Protein AF-A0A3P8UTY8-F1 (afdb_monomer_lite)

pLDDT: mean 85.27, std 15.34, range [27.14, 98.75]

InterPro domains:
  IPR003347 JmjC domain [PF02373] (456-559)
  IPR003347 JmjC domain [PS51184] (418-580)
  IPR003347 JmjC domain [SM00558] (418-580)
  IPR011990 Tetratricopeptide-like helical domain superfamily [G3DSA:1.25.40.10] (6-138)
  IPR011990 Tetratricopeptide-like helical domain superfamily [G3DSA:1.25.40.10] (145-236)
  IPR011990 Tetratricopeptide-like helical domain superfamily [SSF48452] (34-234)
  IPR019734 Tetratricopeptide repeat [PF13181] (35-67)
  IPR019734 Tetratricopeptide repeat [PS50005] (34-67)
  IPR019734 Tetratricopeptide repeat [PS50005] (71-104)
  IPR019734 Tetratricopeptide repeat [SM00028] (34-67)
  IPR019734 Tetratricopeptide repeat [SM00028] (71-104)
  IPR019734 Tetratricopeptide repeat [SM00028] (108-141)
  IPR019734 Tetratricopeptide repeat [SM00028] (179-219)
  IPR046941 Lysine-specific demethylase 6, GATA-like domain superfamily [G3DSA:2.10.110.20] (635-701)
  IPR048560 Lysine-specific demethylase 6A/B-like, GATA-like [PF21326] (642-701)
  IPR048562 Lysine-specific demethylase 6A/B-like, C-terminal helical domain [PF21322] (570-625)
  IPR051630 Transcriptional Corepressor and Histone Demethylase [PTHR14017] (231-714)

Foldseek 3Di:
DVVVVVVVVVLVVLVVLLVVLVVVVVVCVPPDDLVSLLVNLVSCVVVVVLVSSQVSLVSSVVRDPVQLLDLSSLQSVLSSCVVVVVLVSSLVSLVSSCVNCVPDLCVLVSLQSQLVSCVVVVNLVSSQVSLVVSVPDPHDDPDDPLVSLVNNDDPDLVSLLVSLVVSCPDPPDQLQSLLVSLLVNLLSCQPPPVNADPPDGSPSSLVSLVSSCVSPVLFLSSLLSNLVRCLVPPDDDPALDDPPDDQFDQFDPPPDFDDLVQQADAAAEAEADALVSLQDVVVLVVLQPLVHQKYKYPQQCVRLVQPLVCVDLVNLCVLFFFAKWKKWKFFQDDPQFDADQQRPDTAFAGRTDIDMDTSNVVSVVQVVLVVVVVVVVVVVVVVVVPDPDDPPPPPPDRPDGTDIDMKTWLRFCQPCVRSVVVLVSQVSGHQQQHLAHLQFLVNLQQADLRQASGWGKIWDAFRDKDAKAAPQLQFKKKKAKSDPFKKKKKKFRQSCLSVVCVVCVVRVAHHHPGGTHDNVVVCSVVSTRMHIDIHHHGMMMIRYGRIIMMMGTRHTIMIIGTTQGLDLVSLVSSSSVLSVCLVVLHARSRQSLSSLLSCLVRPAAQPPNSLVSSLSSLSSVLSVVSSVVVVCVVLVADAAEDADDRNDHFDAAPPSNRTDPFKWKFFQVCVVVVVGRTHDPVVCCVVPVSNPRTHIYGHDDSVRSSVSSSSRDHDHD

Organism: Cynoglossus semilaevis (NCBI:txid244447)

Structure (mmCIF, N/CA/C/O backbone):
data_AF-A0A3P8UTY8-F1
#
_entry.id   AF-A0A3P8UTY8-F1
#
loop_
_atom_site.group_PDB
_atom_site.id
_atom_site.type_symbol
_atom_site.label_atom_id
_atom_site.label_alt_id
_atom_site.label_comp_id
_atom_site.label_asym_id
_atom_site.label_entity_id
_atom_site.label_seq_id
_atom_site.pdbx_PDB_ins_code
_atom_site.Cartn_x
_atom_site.Cartn_y
_atom_site.Cartn_z
_atom_site.occupancy
_atom_site.B_iso_or_equiv
_atom_site.auth_seq_id
_atom_site.auth_comp_id
_atom_site.auth_asym_id
_atom_site.auth_atom_id
_atom_site.pdbx_PDB_model_num
ATOM 1 N N . HIS A 1 1 ? -13.793 -31.446 30.487 1.00 37.06 1 HIS A N 1
ATOM 2 C CA . HIS A 1 1 ? -14.136 -32.627 29.671 1.00 37.06 1 HIS A CA 1
ATOM 3 C C . HIS A 1 1 ? -15.600 -33.053 29.810 1.00 37.06 1 HIS A C 1
ATOM 5 O O . HIS A 1 1 ? -16.334 -32.766 28.878 1.00 37.06 1 HIS A O 1
ATOM 11 N N . ARG A 1 2 ? -16.090 -33.573 30.953 1.00 27.14 2 ARG A N 1
ATOM 12 C CA . ARG A 1 2 ? -17.506 -34.023 31.086 1.00 27.14 2 ARG A CA 1
ATOM 13 C C . ARG A 1 2 ? -18.583 -32.968 30.747 1.00 27.14 2 ARG A C 1
ATOM 15 O O . ARG A 1 2 ? -19.540 -33.281 30.057 1.00 27.14 2 ARG A O 1
ATOM 22 N N . LEU A 1 3 ? -18.399 -31.703 31.145 1.00 30.98 3 LEU A N 1
ATOM 23 C CA . LEU A 1 3 ? -19.341 -30.606 30.828 1.00 30.98 3 LEU A CA 1
ATOM 24 C C . LEU A 1 3 ? -19.393 -30.235 29.330 1.00 30.98 3 LEU A C 1
ATOM 26 O O . LEU A 1 3 ? -20.428 -29.788 28.841 1.00 30.98 3 LEU A O 1
ATOM 30 N N . GLN A 1 4 ? -18.288 -30.408 28.596 1.00 36.69 4 GLN A N 1
ATOM 31 C CA . GLN A 1 4 ? -18.234 -30.168 27.146 1.00 36.69 4 GLN A CA 1
ATOM 32 C C . GLN A 1 4 ? -18.865 -31.329 26.364 1.00 36.69 4 GLN A C 1
ATOM 34 O O . GLN A 1 4 ? -19.543 -31.087 25.368 1.00 36.69 4 GLN A O 1
ATOM 39 N N . GLU A 1 5 ? -18.698 -32.565 26.842 1.00 37.97 5 GLU A N 1
ATOM 40 C CA . GLU A 1 5 ? -19.349 -33.757 26.279 1.00 37.97 5 GLU A CA 1
ATOM 41 C C . GLU A 1 5 ? -20.874 -33.718 26.465 1.00 37.97 5 GLU A C 1
ATOM 43 O O . GLU A 1 5 ? -21.611 -33.951 25.504 1.00 37.97 5 GLU A O 1
ATOM 48 N N . ASP A 1 6 ? -21.364 -33.321 27.647 1.00 50.91 6 ASP A N 1
ATOM 49 C CA . ASP A 1 6 ? -22.803 -33.139 27.898 1.00 50.91 6 ASP A CA 1
ATOM 50 C C . ASP A 1 6 ? -23.403 -32.001 27.057 1.00 50.91 6 ASP A C 1
ATOM 52 O O . ASP A 1 6 ? -24.511 -32.126 26.526 1.00 50.91 6 ASP A O 1
ATOM 56 N N . GLY A 1 7 ? -22.661 -30.905 26.861 1.00 56.84 7 GLY A N 1
ATOM 57 C CA . GLY A 1 7 ? -23.078 -29.795 26.000 1.00 56.84 7 GLY A CA 1
ATOM 58 C C . GLY A 1 7 ? -23.191 -30.189 24.522 1.00 56.84 7 GLY A C 1
ATOM 59 O O . GLY A 1 7 ? -24.179 -29.854 23.864 1.00 56.84 7 GLY A O 1
ATOM 60 N N . ALA A 1 8 ? -22.221 -30.950 24.002 1.00 55.78 8 ALA A N 1
ATOM 61 C CA . ALA A 1 8 ? -22.239 -31.453 22.627 1.00 55.78 8 ALA A CA 1
ATOM 62 C C . ALA A 1 8 ? -23.389 -32.448 22.393 1.00 55.78 8 ALA A C 1
ATOM 64 O O . ALA A 1 8 ? -24.095 -32.362 21.383 1.00 55.78 8 ALA A O 1
ATOM 65 N N . ARG A 1 9 ? -23.641 -33.339 23.362 1.00 62.78 9 ARG A N 1
ATOM 66 C CA . ARG A 1 9 ? -24.760 -34.292 23.328 1.00 62.78 9 ARG A CA 1
ATOM 67 C C . ARG A 1 9 ? -26.117 -33.585 23.373 1.00 62.78 9 ARG A C 1
ATOM 69 O O . ARG A 1 9 ? -27.011 -33.933 22.603 1.00 62.78 9 ARG A O 1
ATOM 76 N N . THR A 1 10 ? -26.253 -32.553 24.204 1.00 73.00 10 THR A N 1
ATOM 77 C CA . THR A 1 10 ? -27.476 -31.737 24.305 1.00 73.00 10 THR A CA 1
ATOM 78 C C . THR A 1 10 ? -27.750 -30.974 23.006 1.00 73.00 10 THR A C 1
ATOM 80 O O . THR A 1 10 ? -28.875 -30.986 22.508 1.00 73.00 10 THR A O 1
ATOM 83 N N . LYS A 1 11 ? -26.720 -30.380 22.388 1.00 77.00 11 LYS A N 1
ATOM 84 C CA . LYS A 1 11 ? -26.848 -29.682 21.097 1.00 77.00 11 LYS A CA 1
ATOM 85 C C . LYS A 1 11 ? -27.286 -30.625 19.970 1.00 77.00 11 LYS A C 1
ATOM 87 O O . LYS A 1 11 ? -28.143 -30.259 19.170 1.00 77.00 11 LYS A O 1
ATOM 92 N N . ALA A 1 12 ? -26.744 -31.843 19.923 1.00 80.38 12 ALA A N 1
ATOM 93 C CA . ALA A 1 12 ? -27.133 -32.845 18.930 1.00 80.38 12 ALA A CA 1
ATOM 94 C C . ALA A 1 12 ? -28.600 -33.290 19.082 1.00 80.38 12 ALA A C 1
ATOM 96 O O . ALA A 1 12 ? -29.292 -33.480 18.083 1.00 80.38 12 ALA A O 1
ATOM 97 N N . LEU A 1 13 ? -29.094 -33.424 20.318 1.00 82.56 13 LEU A N 1
ATOM 98 C CA . LEU A 1 13 ? -30.500 -33.744 20.587 1.00 82.56 13 LEU A CA 1
ATOM 99 C C . LEU A 1 13 ? -31.438 -32.599 20.183 1.00 82.56 1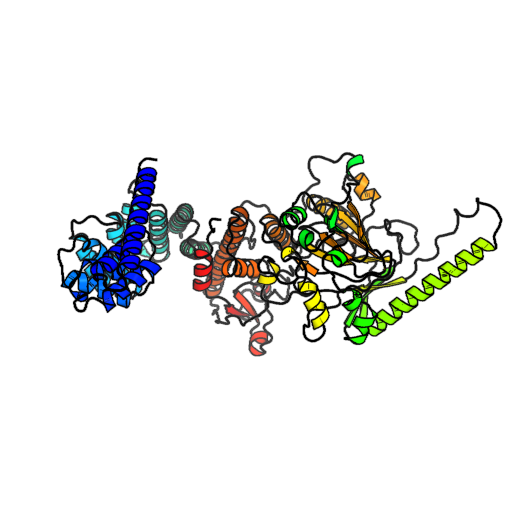3 LEU A C 1
ATOM 101 O O . LEU A 1 13 ? -32.467 -32.856 19.563 1.00 82.56 13 LEU A O 1
ATOM 105 N N . LEU A 1 14 ? -31.060 -31.348 20.460 1.00 84.88 14 LEU A N 1
ATOM 106 C CA . LEU A 1 14 ? -31.825 -30.167 20.044 1.00 84.88 14 LEU A CA 1
ATOM 107 C C . LEU A 1 14 ? -31.915 -30.046 18.517 1.00 84.88 14 LEU A C 1
ATOM 109 O O . LEU A 1 14 ? -32.989 -29.778 17.993 1.00 84.88 14 LEU A O 1
ATOM 113 N N . LEU A 1 15 ? -30.821 -30.305 17.793 1.00 86.44 15 LEU A N 1
ATOM 114 C CA . LEU A 1 15 ? -30.832 -30.315 16.324 1.00 86.44 15 LEU A CA 1
ATOM 115 C C . LEU A 1 15 ? -31.724 -31.427 15.758 1.00 86.44 15 LEU A C 1
ATOM 117 O O . LEU A 1 15 ? -32.450 -31.199 14.794 1.00 86.44 15 LEU A O 1
ATOM 121 N N . LYS A 1 16 ? -31.726 -32.617 16.376 1.00 88.00 16 LYS A N 1
ATOM 122 C CA . LYS A 1 16 ? -32.666 -33.685 16.001 1.00 88.00 16 LYS A CA 1
ATOM 123 C C . LYS A 1 16 ? -34.116 -33.269 16.238 1.00 88.00 16 LYS A C 1
ATOM 125 O O . LYS A 1 16 ? -34.950 -33.530 15.378 1.00 88.00 16 LYS A O 1
ATOM 130 N N . ALA A 1 17 ? -34.407 -32.613 17.363 1.00 85.88 17 ALA A N 1
ATOM 131 C CA . ALA A 1 17 ? -35.742 -32.095 17.646 1.00 85.88 17 ALA A CA 1
ATOM 132 C C . ALA A 1 17 ? -36.174 -31.071 16.584 1.00 85.88 17 ALA A C 1
ATOM 134 O O . ALA A 1 17 ? -37.227 -31.252 15.987 1.00 85.88 17 ALA A O 1
ATOM 135 N N . VAL A 1 18 ? -35.337 -30.079 16.260 1.00 91.00 18 VAL A N 1
ATOM 136 C CA . VAL A 1 18 ? -35.623 -29.100 15.192 1.00 91.00 18 VAL A CA 1
ATOM 137 C C . VAL A 1 18 ? -35.947 -29.793 13.868 1.00 91.00 18 VAL A C 1
ATOM 139 O O . VAL A 1 18 ? -37.005 -29.537 13.302 1.00 91.00 18 VAL A O 1
ATOM 142 N N . ASN A 1 19 ? -35.112 -30.739 13.428 1.00 89.50 19 ASN A N 1
ATOM 143 C CA . ASN A 1 19 ? -35.339 -31.461 12.173 1.00 89.50 19 ASN A CA 1
ATOM 144 C C . ASN A 1 19 ? -36.669 -32.238 12.171 1.00 89.50 19 ASN A C 1
ATOM 146 O O . ASN A 1 19 ? -37.343 -32.304 11.145 1.00 89.50 19 ASN A O 1
ATOM 150 N N . CYS A 1 20 ? -37.071 -32.821 13.307 1.00 88.69 20 CYS A N 1
ATOM 151 C CA . CYS A 1 20 ? -38.362 -33.501 13.429 1.00 88.69 20 CYS A CA 1
ATOM 152 C C . CYS A 1 20 ? -39.540 -32.524 13.300 1.00 88.69 20 CYS A C 1
ATOM 154 O O . CYS A 1 20 ? -40.497 -32.831 12.594 1.00 88.69 20 CYS A O 1
ATOM 156 N N . TYR A 1 21 ? -39.472 -31.358 13.948 1.00 88.31 21 TYR A N 1
ATOM 157 C CA . TYR A 1 21 ? -40.535 -30.348 13.885 1.00 88.31 21 TYR A CA 1
ATOM 158 C C . TYR A 1 21 ? -40.622 -29.703 12.495 1.00 88.31 21 TYR A C 1
ATOM 160 O O . TYR A 1 21 ? -41.719 -29.556 11.964 1.00 88.31 21 TYR A O 1
ATOM 168 N N . GLU A 1 22 ? -39.489 -29.406 11.851 1.00 88.94 22 GLU A N 1
ATOM 169 C CA . GLU A 1 22 ? -39.456 -28.920 10.464 1.00 88.94 22 GLU A CA 1
ATOM 170 C C . GLU A 1 22 ? -40.045 -29.957 9.487 1.00 88.94 22 GLU A C 1
ATOM 172 O O . GLU A 1 22 ? -40.849 -29.610 8.619 1.00 88.94 22 GLU A O 1
ATOM 177 N N . ALA A 1 23 ? -39.727 -31.246 9.662 1.00 88.00 23 ALA A N 1
ATOM 178 C CA . ALA A 1 23 ? -40.304 -32.323 8.857 1.00 88.00 23 ALA A CA 1
ATOM 179 C C . ALA A 1 23 ? -41.815 -32.505 9.093 1.00 88.00 23 ALA A C 1
ATOM 181 O O . ALA A 1 23 ? -42.548 -32.800 8.148 1.00 88.00 23 ALA A O 1
ATOM 182 N N . LEU A 1 24 ? -42.292 -32.329 10.331 1.00 87.38 24 LEU A N 1
ATOM 183 C CA . LEU A 1 24 ? -43.723 -32.343 10.653 1.00 87.38 24 LEU A CA 1
ATOM 184 C C . LEU A 1 24 ? -44.458 -31.188 9.965 1.00 87.38 24 LEU A C 1
ATOM 186 O O . LEU A 1 24 ? -45.500 -31.413 9.355 1.00 87.38 24 LEU A O 1
ATOM 190 N N . ILE A 1 25 ? -43.885 -29.983 9.992 1.00 87.38 25 ILE A N 1
ATOM 191 C CA . ILE A 1 25 ? -44.448 -28.802 9.322 1.00 87.38 25 ILE A CA 1
ATOM 192 C C . ILE A 1 25 ? -44.536 -29.020 7.806 1.00 87.38 25 ILE A C 1
ATOM 194 O O . ILE A 1 25 ? -45.565 -28.714 7.206 1.00 87.38 25 ILE A O 1
ATOM 198 N N . LEU A 1 26 ? -43.493 -29.593 7.192 1.00 85.75 26 LEU A N 1
ATOM 199 C CA . LEU A 1 26 ? -43.471 -29.904 5.758 1.00 85.75 26 LEU A CA 1
ATOM 200 C C . LEU A 1 26 ? -44.533 -30.940 5.357 1.00 85.75 26 LEU A C 1
ATOM 202 O O . LEU A 1 26 ? -45.126 -30.817 4.290 1.00 85.75 26 LEU A O 1
ATOM 206 N N . LYS A 1 27 ? -44.794 -31.945 6.204 1.00 83.62 27 LYS A N 1
ATOM 207 C CA . LYS A 1 27 ? -45.786 -33.004 5.937 1.00 83.62 27 LYS A CA 1
ATOM 208 C C . LYS A 1 27 ? -47.237 -32.575 6.150 1.00 83.62 27 LYS A C 1
ATOM 210 O O . LYS A 1 27 ? -48.137 -33.235 5.647 1.00 83.62 27 LYS A O 1
ATOM 215 N N . ALA A 1 28 ? -47.470 -31.519 6.920 1.00 79.31 28 ALA A N 1
ATOM 216 C CA . ALA A 1 28 ? -48.807 -31.109 7.339 1.00 79.31 28 ALA A CA 1
ATOM 217 C C . ALA A 1 28 ? -49.533 -30.183 6.339 1.00 79.31 28 ALA A C 1
ATOM 219 O O . ALA A 1 28 ? -50.651 -29.761 6.630 1.00 79.31 28 ALA A O 1
ATOM 220 N N . GLU A 1 29 ? -48.915 -29.838 5.198 1.00 73.75 29 GLU A N 1
ATOM 221 C CA . GLU A 1 29 ? -49.514 -29.077 4.077 1.00 73.75 29 GLU A CA 1
ATOM 222 C C . GLU A 1 29 ? -50.382 -27.869 4.507 1.00 73.75 29 GLU A C 1
ATOM 224 O O . GLU A 1 29 ? -51.450 -27.600 3.963 1.00 73.75 29 GLU A O 1
ATOM 229 N N . GLY A 1 30 ? -49.926 -27.120 5.518 1.00 70.69 30 GLY A N 1
ATOM 230 C CA . GLY A 1 30 ? -50.592 -25.905 6.003 1.00 70.69 30 GLY A CA 1
ATOM 231 C C . GLY A 1 30 ? -51.602 -26.089 7.144 1.00 70.69 30 GLY A C 1
ATOM 232 O O . GLY A 1 30 ? -52.074 -25.086 7.673 1.00 70.69 30 GLY A O 1
ATOM 233 N N . LYS A 1 31 ? -51.889 -27.320 7.590 1.00 76.25 31 LYS A N 1
ATOM 234 C CA . LYS A 1 31 ? -52.711 -27.615 8.784 1.00 76.25 31 LYS A CA 1
ATOM 235 C C . LYS A 1 31 ? -51.839 -27.985 9.990 1.00 76.25 31 LYS A C 1
ATOM 237 O O . LYS A 1 31 ? -51.898 -29.102 10.493 1.00 76.25 31 LYS A O 1
ATOM 242 N N . VAL A 1 32 ? -50.991 -27.057 10.425 1.00 84.25 32 VAL A N 1
ATOM 243 C CA . VAL A 1 32 ? -50.103 -27.247 11.584 1.00 84.25 32 VAL A CA 1
ATOM 244 C C . VAL A 1 32 ? -50.704 -26.560 12.806 1.00 84.25 32 VAL A C 1
ATOM 246 O O . VAL A 1 32 ? -51.068 -25.388 12.723 1.00 84.25 32 VAL A O 1
ATOM 249 N N . GLU A 1 33 ? -50.772 -27.265 13.935 1.00 86.94 33 GLU A N 1
ATOM 250 C CA . GLU A 1 33 ? -51.184 -26.672 15.211 1.00 86.94 33 GLU A CA 1
ATOM 251 C C . GLU A 1 33 ? -50.216 -25.551 15.636 1.00 86.94 33 GLU A C 1
ATOM 253 O O . GLU A 1 33 ? -48.997 -25.737 15.539 1.00 86.94 33 GLU A O 1
ATOM 258 N N . PRO A 1 34 ? -50.712 -24.399 16.129 1.00 87.69 34 PRO A N 1
ATOM 259 C CA . PRO A 1 34 ? -49.861 -23.272 16.507 1.00 87.69 34 PRO A CA 1
ATOM 260 C C . PRO A 1 34 ? -48.724 -23.669 17.458 1.00 87.69 34 PRO A C 1
ATOM 262 O O . PRO A 1 34 ? -47.573 -23.292 17.224 1.00 87.69 34 PRO A O 1
ATOM 265 N N . ASP A 1 35 ? -49.001 -24.503 18.464 1.00 88.50 35 ASP A N 1
ATOM 266 C CA . ASP A 1 35 ? -48.030 -24.943 19.477 1.00 88.50 35 ASP A CA 1
ATOM 267 C C . ASP A 1 35 ? -46.757 -25.576 18.899 1.00 88.50 35 ASP A C 1
ATOM 269 O O . ASP A 1 35 ? -45.673 -25.416 19.469 1.00 88.50 35 ASP A O 1
ATOM 273 N N . VAL A 1 36 ? -46.846 -26.213 17.727 1.00 90.44 36 VAL A N 1
ATOM 274 C CA . VAL A 1 36 ? -45.687 -26.771 17.013 1.00 90.44 36 VAL A CA 1
ATOM 275 C C . VAL A 1 36 ? -44.688 -25.664 16.658 1.00 90.44 36 VAL A C 1
ATOM 277 O O . VAL A 1 36 ? -43.480 -25.840 16.833 1.00 90.44 36 VAL A O 1
ATOM 280 N N . PHE A 1 37 ? -45.167 -24.494 16.222 1.00 91.38 37 PHE A N 1
ATOM 281 C CA . PHE A 1 37 ? -44.314 -23.336 15.936 1.00 91.38 37 PHE A CA 1
ATOM 282 C C . PHE A 1 37 ? -43.733 -22.720 17.211 1.00 91.38 37 PHE A C 1
ATOM 284 O O . PHE A 1 37 ? -42.571 -22.309 17.204 1.00 91.38 37 PHE A O 1
ATOM 291 N N . CYS A 1 38 ? -44.492 -22.688 18.313 1.00 91.69 38 CYS A N 1
ATOM 292 C CA . CYS A 1 38 ? -43.979 -22.194 19.593 1.00 91.69 38 CYS A CA 1
ATOM 293 C C . CYS A 1 38 ? -42.830 -23.072 20.110 1.00 91.69 38 CYS A C 1
ATOM 295 O O . CYS A 1 38 ? -41.780 -22.558 20.496 1.00 91.69 38 CYS A O 1
ATOM 297 N N . GLN A 1 39 ? -42.992 -24.395 20.068 1.00 91.81 39 GLN A N 1
ATOM 298 C CA . GLN A 1 39 ? -41.968 -25.341 20.515 1.00 91.81 39 GLN A CA 1
ATOM 299 C C . GLN A 1 39 ? -40.737 -25.322 19.599 1.00 91.81 39 GLN A C 1
ATOM 301 O O . GLN A 1 39 ? -39.604 -25.312 20.088 1.00 91.81 39 GLN A O 1
ATOM 306 N N . LEU A 1 40 ? -40.932 -25.223 18.278 1.00 92.69 40 LEU A N 1
ATOM 307 C CA . LEU A 1 40 ? -39.838 -25.023 17.324 1.00 92.69 40 LEU A CA 1
ATOM 308 C C . LEU A 1 40 ? -39.042 -23.748 17.644 1.00 92.69 40 LEU A C 1
ATOM 310 O O . LEU A 1 40 ? -37.808 -23.767 17.666 1.00 92.69 40 LEU A O 1
ATOM 314 N N . ALA A 1 41 ? -39.735 -22.651 17.954 1.00 92.88 41 ALA A N 1
ATOM 315 C CA . ALA A 1 41 ? -39.103 -21.401 18.353 1.00 92.88 41 ALA A CA 1
ATOM 316 C C . ALA A 1 41 ? -38.307 -21.542 19.663 1.00 92.88 41 ALA A C 1
ATOM 318 O O . ALA A 1 41 ? -37.187 -21.031 19.752 1.00 92.88 41 ALA A O 1
ATOM 319 N N . HIS A 1 42 ? -38.822 -22.279 20.657 1.00 92.62 42 HIS A N 1
ATOM 320 C CA . HIS A 1 42 ? -38.082 -22.591 21.888 1.00 92.62 42 HIS A CA 1
ATOM 321 C C . HIS A 1 42 ? -36.811 -23.400 21.603 1.00 92.62 42 HIS A C 1
ATOM 323 O O . HIS A 1 42 ? -35.759 -23.085 22.163 1.00 92.62 42 HIS A O 1
ATOM 329 N N . PHE A 1 43 ? -36.854 -24.391 20.706 1.00 92.50 43 PHE A N 1
ATOM 330 C CA . PHE A 1 43 ? -35.658 -25.150 20.325 1.00 92.50 43 PHE A CA 1
ATOM 331 C C . PHE A 1 43 ? -34.618 -24.284 19.606 1.00 92.50 43 PHE A C 1
ATOM 333 O O . PHE A 1 43 ? -33.433 -24.357 19.942 1.00 92.50 43 PHE A O 1
ATOM 340 N N . HIS A 1 44 ? -35.035 -23.412 18.683 1.00 90.94 44 HIS A N 1
ATOM 341 C CA . HIS A 1 44 ? -34.125 -22.446 18.059 1.00 90.94 44 HIS A CA 1
ATOM 342 C C . HIS A 1 44 ? -33.535 -21.466 19.075 1.00 90.94 44 HIS A C 1
ATOM 344 O O . HIS A 1 44 ? -32.338 -21.177 19.022 1.00 90.94 44 HIS A O 1
ATOM 350 N N . LEU A 1 45 ? -34.329 -21.011 20.049 1.00 88.88 45 LEU A N 1
ATOM 351 C CA . LEU A 1 45 ? -33.852 -20.155 21.132 1.00 88.88 45 LEU A CA 1
ATOM 352 C C . LEU A 1 45 ? -32.781 -20.865 21.980 1.00 88.88 45 LEU A C 1
ATOM 354 O O . LEU A 1 45 ? -31.746 -20.271 22.281 1.00 88.88 45 LEU A O 1
ATOM 358 N N . LEU A 1 46 ? -32.973 -22.151 22.302 1.00 87.31 46 LEU A N 1
ATOM 359 C CA . LEU A 1 46 ? -31.979 -22.974 23.010 1.00 87.31 46 LEU A CA 1
ATOM 360 C C . LEU A 1 46 ? -30.704 -23.209 22.183 1.00 87.31 46 LEU A C 1
ATOM 362 O O . LEU A 1 46 ? -29.609 -23.275 22.744 1.00 87.31 46 LEU A O 1
ATOM 366 N N . LEU A 1 47 ? -30.823 -23.282 20.855 1.00 87.06 47 LEU A N 1
ATOM 367 C CA . LEU A 1 47 ? -29.694 -23.349 19.919 1.00 87.06 47 LEU A CA 1
ATOM 368 C C . LEU A 1 47 ? -29.012 -21.991 19.678 1.00 87.06 47 LEU A C 1
ATOM 370 O O . LEU A 1 47 ? -27.996 -21.951 18.983 1.00 87.06 47 LEU A O 1
ATOM 374 N N . LYS A 1 48 ? -29.527 -20.905 20.276 1.00 87.62 48 LYS A N 1
ATOM 375 C CA . LYS A 1 48 ? -29.103 -19.509 20.060 1.00 87.62 48 LYS A CA 1
ATOM 376 C C . LYS A 1 48 ? -29.275 -19.033 18.614 1.00 87.62 48 LYS A C 1
ATOM 378 O O . LYS A 1 48 ? -28.583 -18.119 18.174 1.00 87.62 48 LYS A O 1
ATOM 383 N N . ASP A 1 49 ? -30.208 -19.636 17.887 1.00 88.94 49 ASP A N 1
ATOM 384 C CA . ASP A 1 49 ? -30.555 -19.248 16.528 1.00 88.94 49 ASP A CA 1
ATOM 385 C C . ASP A 1 49 ? -31.735 -18.256 16.525 1.00 88.94 49 ASP A C 1
ATOM 387 O O . ASP A 1 49 ? -32.883 -18.592 16.225 1.00 88.94 49 ASP A O 1
ATOM 391 N N . TYR A 1 50 ? -31.457 -17.016 16.939 1.00 89.50 50 TYR A N 1
ATOM 392 C CA . TYR A 1 50 ? -32.491 -16.016 17.237 1.00 89.50 50 TYR A CA 1
ATOM 393 C C . TYR A 1 50 ? -33.321 -15.584 16.019 1.00 89.50 50 TYR A C 1
ATOM 395 O O . TYR A 1 50 ? -34.484 -15.223 16.191 1.00 89.50 50 TYR A O 1
ATOM 403 N N . HIS A 1 51 ? -32.770 -15.654 14.800 1.00 90.94 51 HIS A N 1
ATOM 404 C CA . HIS A 1 51 ? -33.507 -15.276 13.589 1.00 90.94 51 HIS A CA 1
ATOM 405 C C . HIS A 1 51 ? -34.612 -16.290 13.261 1.00 90.94 51 HIS A C 1
ATOM 407 O O . HIS A 1 51 ? -35.756 -15.901 13.022 1.00 90.94 51 HIS A O 1
ATOM 413 N N . LYS A 1 52 ? -34.305 -17.595 13.334 1.00 91.12 52 LYS A N 1
ATOM 414 C CA . LYS A 1 52 ? -35.307 -18.656 13.152 1.00 91.12 52 LYS A CA 1
ATOM 415 C C . LYS A 1 52 ? -36.299 -18.69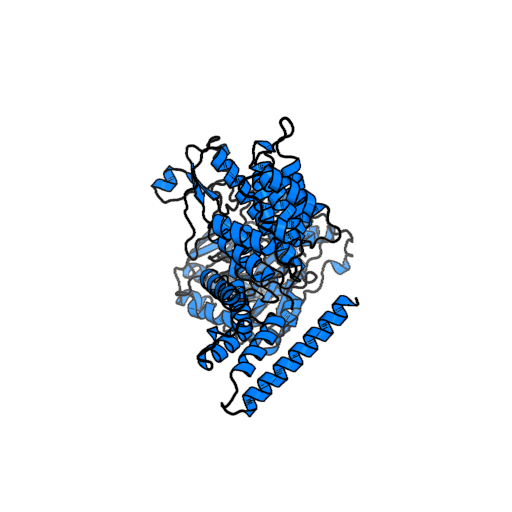6 14.303 1.00 91.12 52 LYS A C 1
ATOM 417 O O . LYS A 1 52 ? -37.491 -18.863 14.063 1.00 91.12 52 LYS A O 1
ATOM 422 N N . ALA A 1 53 ? -35.828 -18.474 15.534 1.00 92.88 53 ALA A N 1
ATOM 423 C CA . ALA A 1 53 ? -36.705 -18.365 16.696 1.00 92.88 53 ALA A CA 1
ATOM 424 C C . ALA A 1 53 ? -37.737 -17.240 16.514 1.00 92.88 53 ALA A C 1
ATOM 426 O O . ALA A 1 53 ? -38.926 -17.466 16.723 1.00 92.88 53 ALA A O 1
ATOM 427 N N . LEU A 1 54 ? -37.309 -16.054 16.058 1.00 92.75 54 LEU A N 1
ATOM 428 C CA . LEU A 1 54 ? -38.218 -14.941 15.777 1.00 92.75 54 LEU A CA 1
ATOM 429 C C . LEU A 1 54 ? -39.239 -15.299 14.691 1.00 92.75 54 LEU A C 1
ATOM 431 O O . LEU A 1 54 ? -40.430 -15.067 14.883 1.00 92.75 54 LEU A O 1
ATOM 435 N N . SER A 1 55 ? -38.788 -15.896 13.584 1.00 92.56 55 SER A N 1
ATOM 436 C CA . SER A 1 55 ? -39.668 -16.297 12.481 1.00 92.56 55 SER A CA 1
ATOM 437 C C . SER A 1 55 ? -40.734 -17.303 12.930 1.00 92.56 55 SER A C 1
ATOM 439 O O . SER A 1 55 ? -41.897 -17.181 12.546 1.00 92.56 55 SER A O 1
ATOM 441 N N . ALA A 1 56 ? -40.358 -18.286 13.750 1.00 92.00 56 ALA A N 1
ATOM 442 C CA . ALA A 1 56 ? -41.284 -19.282 14.278 1.00 92.00 56 ALA A CA 1
ATOM 443 C C . ALA A 1 56 ? -42.264 -18.670 15.299 1.00 92.00 56 ALA A C 1
ATOM 445 O O . ALA A 1 56 ? -43.464 -18.931 15.223 1.00 92.00 56 ALA A O 1
ATOM 446 N N . TYR A 1 57 ? -41.804 -17.771 16.179 1.00 94.94 57 TYR A N 1
ATOM 447 C CA . TYR A 1 57 ? -42.690 -17.034 17.089 1.00 94.94 57 TYR A CA 1
ATOM 448 C C . TYR A 1 57 ? -43.675 -16.115 16.364 1.00 94.94 57 TYR A C 1
ATOM 450 O O . TYR A 1 57 ? -44.830 -16.032 16.770 1.00 94.94 57 TYR A O 1
ATOM 458 N N . GLN A 1 58 ? -43.261 -15.449 15.284 1.00 92.62 58 GLN A N 1
ATOM 459 C CA . GLN A 1 58 ? -44.166 -14.639 14.463 1.00 92.62 58 GLN A CA 1
ATOM 460 C C . GLN A 1 58 ? -45.247 -15.496 13.801 1.00 92.62 58 GLN A C 1
ATOM 462 O O . GLN A 1 58 ? -46.395 -15.067 13.695 1.00 92.62 58 GLN A O 1
ATOM 467 N N . LYS A 1 59 ? -44.901 -16.723 13.393 1.00 90.38 59 LYS A N 1
ATOM 468 C CA . LYS A 1 59 ? -45.869 -17.666 12.831 1.00 90.38 59 LYS A CA 1
ATOM 469 C C . LYS A 1 59 ? -46.864 -18.166 13.881 1.00 90.38 59 LYS A C 1
ATOM 471 O O . LYS A 1 59 ? -48.052 -18.215 13.590 1.00 90.38 59 LYS A O 1
ATOM 476 N N . TYR A 1 60 ? -46.405 -18.464 15.100 1.00 92.06 60 TYR A N 1
ATOM 477 C CA . TYR A 1 60 ? -47.292 -18.747 16.237 1.00 92.06 60 TYR A CA 1
ATOM 478 C C . TYR A 1 60 ? -48.241 -17.571 16.506 1.00 92.06 60 TYR A C 1
ATOM 480 O O . TYR A 1 60 ? -49.453 -17.750 16.551 1.00 92.06 60 TYR A O 1
ATOM 488 N N . PHE A 1 61 ? -47.693 -16.355 16.586 1.00 90.44 61 PHE A N 1
ATOM 489 C CA . PHE A 1 61 ? -48.452 -15.128 16.835 1.00 90.44 61 PHE A CA 1
ATOM 490 C C . PHE A 1 61 ? -49.559 -14.886 15.796 1.00 90.44 61 PHE A C 1
ATOM 492 O O . PHE A 1 61 ? -50.626 -14.397 16.144 1.00 90.44 61 PHE A O 1
ATOM 499 N N . SER A 1 62 ? -49.335 -15.241 14.523 1.00 89.75 62 SER A N 1
ATOM 500 C CA . SER A 1 62 ? -50.342 -15.071 13.467 1.00 89.75 62 SER A CA 1
ATOM 501 C C . SER A 1 62 ? -51.438 -16.140 13.461 1.00 89.75 62 SER A C 1
ATOM 503 O O . SER A 1 62 ? -52.452 -15.950 12.797 1.00 89.75 62 SER A O 1
ATOM 505 N N . LEU A 1 63 ? -51.198 -17.290 14.097 1.00 88.00 63 LEU A N 1
ATOM 506 C CA . LEU A 1 63 ? -52.097 -18.447 14.071 1.00 88.00 63 LEU A CA 1
ATOM 507 C C . LEU A 1 63 ? -52.907 -18.595 15.364 1.00 88.00 63 LEU A C 1
ATOM 509 O O . LEU A 1 63 ? -53.998 -19.150 15.307 1.00 88.00 63 LEU A O 1
ATOM 513 N N . GLU A 1 64 ? -52.395 -18.100 16.495 1.00 90.31 64 GLU A N 1
ATOM 514 C CA . GLU A 1 64 ? -53.025 -18.218 17.812 1.00 90.31 64 GLU A CA 1
ATOM 515 C C . GLU A 1 64 ? -53.623 -16.871 18.272 1.00 90.31 64 GLU A C 1
ATOM 517 O O . GLU A 1 64 ? -52.872 -15.984 18.685 1.00 90.31 64 GLU A O 1
ATOM 522 N N . PRO A 1 65 ? -54.956 -16.679 18.242 1.00 85.56 65 PRO A N 1
ATOM 523 C CA . PRO A 1 65 ? -55.595 -15.419 18.642 1.00 85.56 65 PRO A CA 1
ATOM 524 C C . PRO A 1 65 ? -55.410 -15.085 20.129 1.00 85.56 65 PRO A C 1
ATOM 526 O O . PRO A 1 65 ? -55.335 -13.916 20.504 1.00 85.56 65 PRO A O 1
ATOM 529 N N . ASP A 1 66 ? -55.296 -16.111 20.976 1.00 88.56 66 ASP A N 1
ATOM 530 C CA . ASP A 1 66 ? -55.099 -15.987 22.422 1.00 88.56 66 ASP A CA 1
ATOM 531 C C . ASP A 1 66 ? -53.616 -16.109 22.826 1.00 88.56 66 ASP A C 1
ATOM 533 O O . ASP A 1 66 ? -53.290 -16.440 23.971 1.00 88.56 66 ASP A O 1
ATOM 537 N N . HIS A 1 67 ? -52.687 -15.787 21.912 1.00 86.44 67 HIS A N 1
ATOM 538 C CA . HIS A 1 67 ? -51.236 -15.911 22.123 1.00 86.44 67 HIS A CA 1
ATOM 539 C C . HIS A 1 67 ? -50.747 -15.233 23.415 1.00 86.44 67 HIS A C 1
ATOM 541 O O . HIS A 1 67 ? -49.761 -15.657 24.018 1.00 86.44 67 HIS A O 1
ATOM 547 N N . TRP A 1 68 ? -51.435 -14.173 23.846 1.00 85.00 68 TRP A N 1
ATOM 548 C CA . TRP A 1 68 ? -51.113 -13.376 25.022 1.00 85.00 68 TRP A CA 1
ATOM 549 C C . TRP A 1 68 ? -51.356 -14.126 26.334 1.00 85.00 68 TRP A C 1
ATOM 551 O O . TRP A 1 68 ? -50.850 -13.683 27.349 1.00 85.00 68 TRP A O 1
ATOM 561 N N . LYS A 1 69 ? -52.069 -15.261 26.351 1.00 88.56 69 LYS A N 1
ATOM 562 C CA . LYS A 1 69 ? -52.225 -16.105 27.553 1.00 88.56 69 LYS A CA 1
ATOM 563 C C . LYS A 1 69 ? -51.041 -17.055 27.773 1.00 88.56 69 LYS A C 1
ATOM 565 O O . LYS A 1 69 ? -50.884 -17.606 28.860 1.00 88.56 69 LYS A O 1
ATOM 570 N N . ASN A 1 70 ? -50.195 -17.262 26.761 1.00 90.75 70 ASN A N 1
ATOM 571 C CA . ASN A 1 70 ? -49.080 -18.202 26.832 1.00 90.75 70 ASN A CA 1
ATOM 572 C C . ASN A 1 70 ? -47.812 -17.519 27.384 1.00 90.75 70 ASN A C 1
ATOM 574 O O . ASN A 1 70 ? -47.032 -16.900 26.656 1.00 90.75 70 ASN A O 1
ATOM 578 N N . ALA A 1 71 ? -47.576 -17.672 28.690 1.00 90.25 71 ALA A N 1
ATOM 579 C CA . ALA A 1 71 ? -46.413 -17.104 29.378 1.00 90.25 71 ALA A CA 1
ATOM 580 C C . ALA A 1 71 ? -45.062 -17.610 28.822 1.00 90.25 71 ALA A C 1
ATOM 582 O O . ALA A 1 71 ? -44.091 -16.853 28.756 1.00 90.25 71 ALA A O 1
ATOM 583 N N . ALA A 1 72 ? -44.983 -18.870 28.376 1.00 90.06 72 ALA A N 1
ATOM 584 C CA . ALA A 1 72 ? -43.755 -19.444 27.821 1.00 90.06 72 ALA A CA 1
ATOM 585 C C . ALA A 1 72 ? -43.410 -18.858 26.442 1.00 90.06 72 ALA A C 1
ATOM 587 O O . ALA A 1 72 ? -42.233 -18.619 26.146 1.00 90.06 72 ALA A O 1
ATOM 588 N N . PHE A 1 73 ? -44.427 -18.597 25.617 1.00 93.75 73 PHE A N 1
ATOM 589 C CA . PHE A 1 73 ? -44.294 -17.867 24.358 1.00 93.75 73 PHE A CA 1
ATOM 590 C C . PHE A 1 73 ? -43.795 -16.437 24.600 1.00 93.75 73 PHE A C 1
ATOM 592 O O . PHE A 1 73 ? -42.764 -16.047 24.052 1.00 93.75 73 PHE A O 1
ATOM 599 N N . LEU A 1 74 ? -44.472 -15.677 25.469 1.00 93.50 74 LEU A N 1
ATOM 600 C CA . LEU A 1 74 ? -44.124 -14.280 25.756 1.00 93.50 74 LEU A CA 1
ATOM 601 C C . LEU A 1 74 ? -42.714 -14.141 26.343 1.00 93.50 74 LEU A C 1
ATOM 603 O O . LEU A 1 74 ? -41.965 -13.243 25.955 1.00 93.50 74 LEU A O 1
ATOM 607 N N . TYR A 1 75 ? -42.306 -15.061 27.221 1.00 93.69 75 TYR A N 1
ATOM 608 C CA . TYR A 1 75 ? -40.936 -15.105 27.730 1.00 93.69 75 TYR A CA 1
ATOM 609 C C . TYR A 1 75 ? -39.928 -15.369 26.604 1.00 93.69 75 TYR A C 1
ATOM 611 O O . TYR A 1 75 ? -38.932 -14.655 26.488 1.00 93.69 75 TYR A O 1
ATOM 619 N N . GLY A 1 76 ? -40.196 -16.360 25.750 1.00 92.50 76 GLY A N 1
ATOM 620 C CA . GLY A 1 76 ? -39.351 -16.689 24.605 1.00 92.50 76 GLY A CA 1
ATOM 621 C C . GLY A 1 76 ? -39.203 -15.532 23.615 1.00 92.50 76 GLY A C 1
ATOM 622 O O . GLY A 1 76 ? -38.090 -15.217 23.192 1.00 92.50 76 GLY A O 1
ATOM 623 N N . LEU A 1 77 ? -40.301 -14.840 23.311 1.00 93.75 77 LEU A N 1
ATOM 624 C CA . LEU A 1 77 ? -40.313 -13.655 22.459 1.00 93.75 77 LEU A CA 1
ATOM 625 C C . LEU A 1 77 ? -39.569 -12.476 23.110 1.00 93.75 77 LEU A C 1
ATOM 627 O O . LEU A 1 77 ? -38.755 -11.821 22.457 1.00 93.75 77 LEU A O 1
ATOM 631 N N . GLY A 1 78 ? -39.765 -12.251 24.413 1.00 93.81 78 GLY A N 1
ATOM 632 C CA . GLY A 1 78 ? -39.030 -11.246 25.185 1.00 93.81 78 GLY A CA 1
ATOM 633 C C . GLY A 1 78 ? -37.516 -11.478 25.170 1.00 93.81 78 GLY A C 1
ATOM 634 O O . GLY A 1 78 ? -36.744 -10.529 25.039 1.00 93.81 78 GLY A O 1
ATOM 635 N N . MET A 1 79 ? -37.074 -12.738 25.216 1.00 92.44 79 MET A N 1
ATOM 636 C CA . MET A 1 79 ? -35.660 -13.111 25.086 1.00 92.44 79 MET A CA 1
ATOM 637 C C . MET A 1 79 ? -35.089 -12.773 23.704 1.00 92.44 79 MET A C 1
ATOM 639 O O . MET A 1 79 ? -33.963 -12.281 23.611 1.00 92.44 79 MET A O 1
ATOM 643 N N . VAL A 1 80 ? -35.865 -12.995 22.641 1.00 92.88 80 VAL A N 1
ATOM 644 C CA . VAL A 1 80 ? -35.480 -12.635 21.269 1.00 92.88 80 VAL A CA 1
ATOM 645 C C . VAL A 1 80 ? -35.399 -11.114 21.108 1.00 92.88 80 VAL A C 1
ATOM 647 O O . VAL A 1 80 ? -34.390 -10.609 20.619 1.00 92.88 80 VAL A O 1
ATOM 650 N N . TYR A 1 81 ? -36.397 -10.359 21.578 1.00 92.69 81 TYR A N 1
ATOM 651 C CA . TYR A 1 81 ? -36.354 -8.891 21.541 1.00 92.69 81 TYR A CA 1
ATOM 652 C C . TYR A 1 81 ? -35.201 -8.315 22.358 1.00 92.69 81 TYR A C 1
ATOM 654 O O . TYR A 1 81 ? -34.551 -7.367 21.918 1.00 92.69 81 TYR A O 1
ATOM 662 N N . PHE A 1 82 ? -34.909 -8.906 23.516 1.00 89.19 82 PHE A N 1
ATOM 663 C CA . PHE A 1 82 ? -33.771 -8.510 24.335 1.00 89.19 82 PHE A CA 1
ATOM 664 C C . PHE A 1 82 ? -32.441 -8.715 23.595 1.00 89.19 82 PHE A C 1
ATOM 666 O O . PHE A 1 82 ? -31.582 -7.844 23.661 1.00 89.19 82 PHE A O 1
ATOM 673 N N . HIS A 1 83 ? -32.277 -9.819 22.856 1.00 88.88 83 HIS A N 1
ATOM 674 C CA . HIS A 1 83 ? -31.081 -10.073 22.042 1.00 88.88 83 HIS A CA 1
ATOM 675 C C . HIS A 1 83 ? -30.882 -9.025 20.934 1.00 88.88 83 HIS A C 1
ATOM 677 O O . HIS A 1 83 ? -29.759 -8.599 20.682 1.00 88.88 83 HIS A O 1
ATOM 683 N N . TYR A 1 84 ? -31.967 -8.572 20.303 1.00 87.12 84 TYR A N 1
ATOM 684 C CA . TYR A 1 84 ? -31.926 -7.525 19.275 1.00 87.12 84 TYR A CA 1
ATOM 685 C C . TYR A 1 84 ? -31.915 -6.093 19.841 1.00 87.12 84 TYR A C 1
ATOM 687 O O . TYR A 1 84 ? -32.105 -5.143 19.087 1.00 87.12 84 TYR A O 1
ATOM 695 N N . ASN A 1 85 ? -31.714 -5.917 21.155 1.00 83.88 85 ASN A N 1
ATOM 696 C CA . ASN A 1 85 ? -31.761 -4.621 21.849 1.00 83.88 85 ASN A CA 1
ATOM 697 C C . ASN A 1 85 ? -33.076 -3.839 21.643 1.00 83.88 85 ASN A C 1
ATOM 699 O O . ASN A 1 85 ? -33.134 -2.626 21.844 1.00 83.88 85 ASN A O 1
ATOM 703 N N . ALA A 1 86 ? -34.167 -4.524 21.287 1.00 88.44 86 ALA A N 1
ATOM 704 C CA . ALA A 1 86 ? -35.498 -3.944 21.139 1.00 88.44 86 ALA A CA 1
ATOM 705 C C . ALA A 1 86 ? -36.153 -3.782 22.523 1.00 88.44 86 ALA A C 1
ATOM 707 O O . ALA A 1 86 ? -37.150 -4.427 22.853 1.00 88.44 86 ALA A O 1
ATOM 708 N N . PHE A 1 87 ? -35.549 -2.945 23.370 1.00 87.56 87 PHE A N 1
ATOM 709 C CA . PHE A 1 87 ? -35.812 -2.907 24.809 1.00 87.56 87 PHE A CA 1
ATOM 710 C C . PHE A 1 87 ? -37.248 -2.539 25.187 1.00 87.56 87 PHE A C 1
ATOM 712 O O . PHE A 1 87 ? -37.760 -3.072 26.168 1.00 87.56 87 PHE A O 1
ATOM 719 N N . GLN A 1 88 ? -37.923 -1.691 24.406 1.00 87.56 88 GLN A N 1
ATOM 720 C CA . GLN A 1 88 ? -39.336 -1.363 24.636 1.00 87.56 88 GLN A CA 1
ATOM 721 C C . GLN A 1 88 ? -40.236 -2.603 24.497 1.00 87.56 88 GLN A C 1
ATOM 723 O O . GLN A 1 88 ? -41.048 -2.888 25.376 1.00 87.56 88 GLN A O 1
ATOM 728 N N . TRP A 1 89 ? -40.039 -3.383 23.432 1.00 90.00 89 TRP A N 1
ATOM 729 C CA . TRP A 1 89 ? -40.798 -4.608 23.166 1.00 90.00 89 TRP A CA 1
ATOM 730 C C . TRP A 1 89 ? -40.436 -5.730 24.138 1.00 90.00 89 TRP A C 1
ATOM 732 O O . TRP A 1 89 ? -41.319 -6.419 24.646 1.00 90.00 89 TRP A O 1
ATOM 742 N N . ALA A 1 90 ? -39.146 -5.871 24.457 1.00 93.19 90 ALA A N 1
ATOM 743 C CA . ALA A 1 90 ? -38.674 -6.835 25.444 1.00 93.19 90 ALA A CA 1
ATOM 744 C C . ALA A 1 90 ? -39.267 -6.557 26.834 1.00 93.19 90 ALA A C 1
ATOM 746 O O . ALA A 1 90 ? -39.749 -7.480 27.487 1.00 93.19 90 ALA A O 1
ATOM 747 N N . ALA A 1 91 ? -39.273 -5.293 27.276 1.00 91.19 91 ALA A N 1
ATOM 748 C CA . ALA A 1 91 ? -39.841 -4.914 28.566 1.00 91.19 91 ALA A CA 1
ATOM 749 C C . ALA A 1 91 ? -41.336 -5.227 28.640 1.00 91.19 91 ALA A C 1
ATOM 751 O O . ALA A 1 91 ? -41.774 -5.826 29.620 1.00 91.19 91 ALA A O 1
ATOM 752 N N . LYS A 1 92 ? -42.091 -4.890 27.588 1.00 92.38 92 LYS A N 1
ATOM 753 C CA . LYS A 1 92 ? -43.525 -5.180 27.508 1.00 92.38 92 LYS A CA 1
ATOM 754 C C . LYS A 1 92 ? -43.804 -6.682 27.613 1.00 92.38 92 LYS A C 1
ATOM 756 O O . LYS A 1 92 ? -44.553 -7.092 28.492 1.00 92.38 92 LYS A O 1
ATOM 761 N N . ALA A 1 93 ? -43.134 -7.500 26.800 1.00 92.12 93 ALA A N 1
ATOM 762 C CA . ALA A 1 93 ? -43.311 -8.954 26.817 1.00 92.12 93 ALA A CA 1
ATOM 763 C C . ALA A 1 93 ? -42.980 -9.559 28.194 1.00 92.12 93 ALA A C 1
ATOM 765 O O . ALA A 1 93 ? -43.722 -10.379 28.725 1.00 92.12 93 ALA A O 1
ATOM 766 N N . PHE A 1 94 ? -41.891 -9.112 28.820 1.00 94.19 94 PHE A N 1
ATOM 767 C CA . PHE A 1 94 ? -41.496 -9.554 30.157 1.00 94.19 94 PHE A CA 1
ATOM 768 C C . PHE A 1 94 ? -42.472 -9.133 31.262 1.00 94.19 94 PHE A C 1
ATOM 770 O O . PHE A 1 94 ? -42.712 -9.905 32.189 1.00 94.19 94 PHE A O 1
ATOM 777 N N . GLN A 1 95 ? -43.035 -7.928 31.183 1.00 92.81 95 GLN A N 1
ATOM 778 C CA . GLN A 1 95 ? -44.058 -7.466 32.121 1.00 92.81 95 GLN A CA 1
ATOM 779 C C . GLN A 1 95 ? -45.366 -8.245 31.962 1.00 92.81 95 GLN A C 1
ATOM 781 O O . GLN A 1 95 ? -45.968 -8.601 32.971 1.00 92.81 95 GLN A O 1
ATOM 786 N N . GLU A 1 96 ? -45.767 -8.562 30.728 1.00 92.31 96 GLU A N 1
ATOM 787 C CA . GLU A 1 96 ? -46.949 -9.386 30.452 1.00 92.31 96 GLU A CA 1
ATOM 788 C C . GLU A 1 96 ? -46.800 -10.793 31.042 1.00 92.31 96 GLU A C 1
ATOM 790 O O . GLU A 1 96 ? -47.713 -11.257 31.720 1.00 92.31 96 GLU A O 1
ATOM 795 N N . VAL A 1 97 ? -45.630 -11.435 30.910 1.00 93.25 97 VAL A N 1
ATOM 796 C CA . VAL A 1 97 ? -45.369 -12.740 31.555 1.00 93.25 97 VAL A CA 1
ATOM 797 C C . VAL A 1 97 ? -45.623 -12.680 33.060 1.00 93.25 97 VAL A C 1
ATOM 799 O O . VAL A 1 97 ? -46.314 -13.538 33.598 1.00 93.25 97 VAL A O 1
ATOM 802 N N . LEU A 1 98 ? -45.087 -11.660 33.736 1.00 90.25 98 LEU A N 1
ATOM 803 C CA . LEU A 1 98 ? -45.238 -11.492 35.186 1.00 90.25 98 LEU A CA 1
ATOM 804 C C . LEU A 1 98 ? -46.664 -11.112 35.603 1.00 90.25 98 LEU A C 1
ATOM 806 O O . LEU A 1 98 ? -47.027 -11.315 36.758 1.00 90.25 98 LEU A O 1
ATOM 810 N N . TYR A 1 99 ? -47.447 -10.533 34.692 1.00 90.00 99 TYR A N 1
ATOM 811 C CA . TYR A 1 99 ? -48.856 -10.224 34.914 1.00 90.00 99 TYR A CA 1
ATOM 812 C C . TYR A 1 99 ? -49.727 -11.483 34.828 1.00 90.00 99 TYR A C 1
ATOM 814 O O . TYR A 1 99 ? -50.617 -11.666 35.655 1.00 90.00 99 TYR A O 1
ATOM 822 N N . ILE A 1 100 ? -49.452 -12.355 33.854 1.00 90.06 100 ILE A N 1
ATOM 823 C CA . ILE A 1 100 ? -50.215 -13.587 33.605 1.00 90.06 100 ILE A CA 1
ATOM 824 C C . ILE A 1 100 ? -49.849 -14.677 34.613 1.00 90.06 100 ILE A C 1
ATOM 826 O O . ILE A 1 100 ? -50.730 -15.325 35.171 1.00 90.06 100 ILE A O 1
ATOM 830 N N . ASP A 1 101 ? -48.551 -14.876 34.845 1.00 88.00 101 ASP A N 1
ATOM 831 C CA . ASP A 1 101 ? -48.023 -15.873 35.771 1.00 88.00 101 ASP A CA 1
ATOM 832 C C . ASP A 1 101 ? -46.968 -15.238 36.699 1.00 88.00 101 ASP A C 1
ATOM 834 O O . ASP A 1 101 ? -45.761 -15.282 36.427 1.00 88.00 101 ASP A O 1
ATOM 838 N N . PRO A 1 102 ? -47.397 -14.661 37.837 1.00 84.38 102 PRO A N 1
ATOM 839 C CA . PRO A 1 102 ? -46.481 -14.132 38.846 1.00 84.38 102 PRO A CA 1
ATOM 840 C C . PRO A 1 102 ? -45.529 -15.193 39.429 1.00 84.38 102 PRO A C 1
ATOM 842 O O . PRO A 1 102 ? -44.474 -14.845 39.959 1.00 84.38 102 PRO A O 1
ATOM 845 N N . GLY A 1 103 ? -45.892 -16.480 39.344 1.00 83.31 103 GLY A N 1
ATOM 846 C CA . GLY A 1 103 ? -45.116 -17.623 39.826 1.00 83.31 103 GLY A CA 1
ATOM 847 C C . GLY A 1 103 ? -44.215 -18.257 38.765 1.00 83.31 103 GLY A C 1
ATOM 848 O O . GLY A 1 103 ? -43.645 -19.322 39.022 1.00 83.31 103 GLY A O 1
ATOM 849 N N . PHE A 1 104 ? -44.066 -17.625 37.594 1.00 87.38 104 PHE A N 1
ATOM 850 C CA . PHE A 1 104 ? -43.359 -18.208 36.460 1.00 87.38 104 PHE A CA 1
ATOM 851 C C . PHE A 1 104 ? -41.962 -18.696 36.852 1.00 87.38 104 PHE A C 1
ATOM 853 O O . PHE A 1 104 ? -41.177 -17.985 37.486 1.00 87.38 104 PHE A O 1
ATOM 860 N N . SER A 1 105 ? -41.601 -19.904 36.413 1.00 82.19 105 SER A N 1
ATOM 861 C CA . SER A 1 105 ? -40.346 -20.570 36.809 1.00 82.19 105 SER A CA 1
ATOM 862 C C . SER A 1 105 ? -39.073 -19.744 36.538 1.00 82.19 105 SER A C 1
ATOM 864 O O . SER A 1 105 ? -38.042 -19.951 37.185 1.00 82.19 105 SER A O 1
ATOM 866 N N . LYS A 1 106 ? -39.140 -18.783 35.604 1.00 84.62 106 LYS A N 1
ATOM 867 C CA . LYS A 1 106 ? -38.061 -17.844 35.250 1.00 84.62 106 LYS A CA 1
ATOM 868 C C . LYS A 1 106 ? -38.312 -16.396 35.689 1.00 84.62 106 LYS A C 1
ATOM 870 O O . LYS A 1 106 ? -37.560 -15.517 35.274 1.00 84.62 106 LYS A O 1
ATOM 875 N N . ALA A 1 107 ? -39.284 -16.118 36.560 1.00 84.25 107 ALA A N 1
ATOM 876 C CA . ALA A 1 107 ? -39.629 -14.765 37.026 1.00 84.25 107 ALA A CA 1
ATOM 877 C C . ALA A 1 107 ? -38.413 -13.972 37.546 1.00 84.25 107 ALA A C 1
ATOM 879 O O . ALA A 1 107 ? -38.253 -12.784 37.266 1.00 84.25 107 ALA A O 1
ATOM 880 N N . LYS A 1 108 ? -37.479 -14.654 38.220 1.00 80.88 108 LYS A N 1
ATOM 881 C CA . LYS A 1 108 ? -36.202 -14.070 38.653 1.00 80.88 108 LYS A CA 1
ATOM 882 C C . LYS A 1 108 ? -35.354 -13.530 37.498 1.00 80.88 108 LYS A C 1
ATOM 884 O O . LYS A 1 108 ? -34.788 -12.445 37.603 1.00 80.88 108 LYS A O 1
ATOM 889 N N . GLU A 1 109 ? -35.244 -14.286 36.409 1.00 82.25 109 GLU A N 1
ATOM 890 C CA . GLU A 1 109 ? -34.498 -13.877 35.216 1.00 82.25 109 GLU A CA 1
ATOM 891 C C . GLU A 1 109 ? -35.192 -12.715 34.505 1.00 82.25 109 GLU A C 1
ATOM 893 O O . GLU A 1 109 ? -34.530 -11.769 34.079 1.00 82.25 109 GLU A O 1
ATOM 898 N N . ILE A 1 110 ? -36.523 -12.747 34.451 1.00 87.00 110 ILE A N 1
ATOM 899 C CA . ILE A 1 110 ? -37.336 -11.673 33.880 1.00 87.00 110 ILE A CA 1
ATOM 900 C C . ILE A 1 110 ? -37.103 -10.362 34.638 1.00 87.00 110 ILE A C 1
ATOM 902 O O . ILE A 1 110 ? -36.784 -9.341 34.031 1.00 87.00 110 ILE A O 1
ATOM 906 N N . HIS A 1 111 ? -37.171 -10.387 35.970 1.00 84.62 111 HIS A N 1
ATOM 907 C CA . HIS A 1 111 ? -36.893 -9.217 36.801 1.00 84.62 111 HIS A CA 1
ATOM 908 C C . HIS A 1 111 ? -35.458 -8.682 36.644 1.00 84.62 111 HIS A C 1
ATOM 910 O O . HIS A 1 111 ? -35.262 -7.467 36.629 1.00 84.62 111 HIS A O 1
ATOM 916 N N . LEU A 1 112 ? -34.455 -9.549 36.464 1.00 79.44 112 LEU A N 1
ATOM 917 C CA . LEU A 1 112 ? -33.080 -9.113 36.179 1.00 79.44 112 LEU A CA 1
ATOM 918 C C . LEU A 1 112 ? -32.962 -8.417 34.818 1.00 79.44 112 LEU A C 1
ATOM 920 O O . LEU A 1 112 ? -32.326 -7.367 34.721 1.00 79.44 112 LEU A O 1
ATOM 924 N N . ARG A 1 113 ? -33.590 -8.973 33.777 1.00 85.50 113 ARG A N 1
ATOM 925 C CA . ARG A 1 113 ? -33.589 -8.387 32.427 1.00 85.50 113 ARG A CA 1
ATOM 926 C C . ARG A 1 113 ? -34.359 -7.072 32.373 1.00 85.50 113 ARG A C 1
ATOM 928 O O . ARG A 1 113 ? -33.877 -6.132 31.754 1.00 85.50 113 ARG A O 1
ATOM 935 N N . LEU A 1 114 ? -35.484 -6.959 33.080 1.00 84.25 114 LEU A N 1
ATOM 936 C CA . LEU A 1 114 ? -36.193 -5.686 33.255 1.00 84.25 114 LEU A CA 1
ATOM 937 C C . LEU A 1 114 ? -35.326 -4.653 33.984 1.00 84.25 114 LEU A C 1
ATOM 939 O O . LEU A 1 114 ? -35.241 -3.509 33.546 1.00 84.25 114 LEU A O 1
ATOM 943 N N . GLY A 1 115 ? -34.614 -5.061 35.039 1.00 78.75 115 GLY A N 1
ATOM 944 C CA . GLY A 1 115 ? -33.641 -4.208 35.725 1.00 78.75 115 GLY A CA 1
ATOM 945 C C . GLY A 1 115 ? -32.567 -3.647 34.785 1.00 78.75 115 GLY A C 1
ATOM 946 O O . GLY A 1 115 ? -32.270 -2.452 34.820 1.00 78.75 115 GLY A O 1
ATOM 947 N N . LEU A 1 116 ? -32.031 -4.498 33.907 1.00 75.69 116 LEU A N 1
ATOM 948 C CA . LEU A 1 116 ? -31.083 -4.134 32.849 1.00 75.69 116 LEU A CA 1
ATOM 949 C C . LEU A 1 116 ? -31.675 -3.154 31.832 1.00 75.69 116 LEU A C 1
ATOM 951 O O . LEU A 1 116 ? -31.069 -2.119 31.565 1.00 75.69 116 LEU A O 1
ATOM 955 N N . ILE A 1 117 ? -32.857 -3.468 31.298 1.00 80.75 117 ILE A N 1
ATOM 956 C CA . ILE A 1 117 ? -33.555 -2.641 30.307 1.00 80.75 117 ILE A CA 1
ATOM 957 C C . ILE A 1 117 ? -33.797 -1.233 30.859 1.00 80.75 117 ILE A C 1
ATOM 959 O O . ILE A 1 117 ? -33.421 -0.248 30.226 1.00 80.75 117 ILE A O 1
ATOM 963 N N . PHE A 1 118 ? -34.373 -1.121 32.059 1.00 77.94 118 PHE A N 1
ATOM 964 C CA . PHE A 1 118 ? -34.663 0.180 32.659 1.00 77.94 118 PHE A CA 1
ATOM 965 C C . PHE A 1 118 ? -33.396 0.978 32.980 1.00 77.94 118 PHE A C 1
ATOM 967 O O . PHE A 1 118 ? -33.399 2.197 32.835 1.00 77.94 118 PHE A O 1
ATOM 974 N N . LYS A 1 119 ? -32.283 0.308 33.314 1.00 67.94 119 LYS A N 1
ATOM 975 C CA . LYS A 1 119 ? -30.981 0.970 33.479 1.00 67.94 119 LYS A CA 1
ATOM 976 C C . LYS A 1 119 ? -30.485 1.584 32.167 1.00 67.94 119 LYS A C 1
ATOM 978 O O . LYS A 1 119 ? -30.037 2.726 32.182 1.00 67.94 119 LYS A O 1
ATOM 983 N N . VAL A 1 120 ? -30.550 0.845 31.056 1.00 67.44 120 VAL A N 1
ATOM 984 C CA . VAL A 1 120 ? -30.146 1.360 29.732 1.00 67.44 120 VAL A CA 1
ATOM 985 C C . VAL A 1 120 ? -31.037 2.531 29.310 1.00 67.44 120 VAL A C 1
ATOM 987 O O . VAL A 1 120 ? -30.540 3.520 28.785 1.00 67.44 120 VAL A O 1
ATOM 990 N N . ASN A 1 121 ? -32.329 2.467 29.634 1.00 72.62 121 ASN A N 1
ATOM 991 C CA . ASN A 1 121 ? -33.294 3.533 29.361 1.00 72.62 121 ASN A CA 1
ATOM 992 C C . ASN A 1 121 ? -33.247 4.697 30.370 1.00 72.62 121 ASN A C 1
ATOM 994 O O . ASN A 1 121 ? -34.117 5.562 30.329 1.00 72.62 121 ASN A O 1
ATOM 998 N N . THR A 1 122 ? -32.264 4.741 31.277 1.00 64.62 122 THR A N 1
ATOM 999 C CA . THR A 1 122 ? -32.095 5.776 32.320 1.00 64.62 122 THR A CA 1
ATOM 1000 C C . THR A 1 122 ? -33.230 5.889 33.354 1.00 64.62 122 THR A C 1
ATOM 1002 O O . THR A 1 122 ? -33.230 6.806 34.174 1.00 64.62 122 THR A O 1
ATOM 1005 N N . ASP A 1 123 ? -34.152 4.923 33.401 1.00 68.88 123 ASP A N 1
ATOM 1006 C CA . ASP A 1 123 ? -35.165 4.801 34.455 1.00 68.88 123 ASP A CA 1
ATOM 1007 C C . ASP A 1 123 ? -34.602 3.999 35.638 1.00 68.88 123 ASP A C 1
ATOM 1009 O O . ASP A 1 123 ? -34.798 2.789 35.814 1.00 68.88 123 ASP A O 1
ATOM 1013 N N . TYR A 1 124 ? -33.834 4.700 36.464 1.00 54.38 124 TYR A N 1
ATOM 1014 C CA . TYR A 1 124 ? -33.146 4.095 37.597 1.00 54.38 124 TYR A CA 1
ATOM 1015 C C . TYR A 1 124 ? -34.095 3.635 38.710 1.00 54.38 124 TYR A C 1
ATOM 1017 O O . TYR A 1 124 ? -33.732 2.726 39.459 1.00 54.38 124 TYR A O 1
ATOM 1025 N N . GLU A 1 125 ? -35.290 4.219 38.834 1.00 62.34 125 GLU A N 1
ATOM 1026 C CA . GLU A 1 125 ? -36.256 3.845 39.874 1.00 62.34 125 GLU A CA 1
ATOM 1027 C C . GLU A 1 125 ? -36.928 2.508 39.555 1.00 62.34 125 GLU A C 1
ATOM 1029 O O . GLU A 1 125 ? -36.921 1.594 40.391 1.00 62.34 125 GLU A O 1
ATOM 1034 N N . SER A 1 126 ? -37.419 2.348 38.323 1.00 69.94 126 SER A N 1
ATOM 1035 C CA . SER A 1 126 ? -38.005 1.086 37.858 1.00 69.94 126 SER A CA 1
ATOM 1036 C C . SER A 1 126 ? -36.965 -0.028 37.806 1.00 69.94 126 SER A C 1
ATOM 1038 O O . SER A 1 126 ? -37.249 -1.163 38.206 1.00 69.94 126 SER A O 1
ATOM 1040 N N . SER A 1 127 ? -35.731 0.298 37.402 1.00 68.06 127 SER A N 1
ATOM 1041 C CA . SER A 1 127 ? -34.604 -0.636 37.459 1.00 68.06 127 SER A CA 1
ATOM 1042 C C . SER A 1 127 ? -34.425 -1.184 38.879 1.00 68.06 127 SER A C 1
ATOM 1044 O O . SER A 1 127 ? -34.496 -2.398 39.097 1.00 68.06 127 SER A O 1
ATOM 1046 N N . LEU A 1 128 ? -34.299 -0.297 39.874 1.00 57.56 128 LEU A N 1
ATOM 1047 C CA . LEU A 1 128 ? -34.122 -0.658 41.286 1.00 57.56 128 LEU A CA 1
ATOM 1048 C C . LEU A 1 128 ? -35.258 -1.530 41.828 1.00 57.56 128 LEU A C 1
ATOM 1050 O O . LEU A 1 128 ? -35.001 -2.489 42.561 1.00 57.56 128 LEU A O 1
ATOM 1054 N N . LYS A 1 129 ? -36.506 -1.217 41.467 1.00 73.44 129 LYS A N 1
ATOM 1055 C CA . LYS A 1 129 ? -37.685 -1.995 41.866 1.00 73.44 129 LYS A CA 1
ATOM 1056 C C . LYS A 1 129 ? -37.581 -3.442 41.384 1.00 73.44 129 LYS A C 1
ATOM 1058 O O . LYS A 1 129 ? -37.707 -4.364 42.190 1.00 73.44 129 LYS A O 1
ATOM 1063 N N . HIS A 1 130 ? -37.296 -3.655 40.101 1.00 75.31 130 HIS A N 1
ATOM 1064 C CA . HIS A 1 130 ? -37.212 -5.001 39.533 1.00 75.31 130 HIS A CA 1
ATOM 1065 C C . HIS A 1 130 ? -36.006 -5.792 40.046 1.00 75.31 130 HIS A C 1
ATOM 1067 O O . HIS A 1 130 ? -36.118 -6.983 40.326 1.00 75.31 130 HIS A O 1
ATOM 1073 N N . LEU A 1 131 ? -34.880 -5.131 40.291 1.00 65.88 131 LEU A N 1
ATOM 1074 C CA . LEU A 1 131 ? -33.698 -5.776 40.863 1.00 65.88 131 LEU A CA 1
ATOM 1075 C C . LEU A 1 131 ? -33.914 -6.237 42.311 1.00 65.88 131 LEU A C 1
ATOM 1077 O O . LEU A 1 131 ? -33.420 -7.297 42.695 1.00 65.88 131 LEU A O 1
ATOM 1081 N N . ARG A 1 132 ? -34.699 -5.495 43.106 1.00 64.44 132 ARG A N 1
ATOM 1082 C CA . ARG A 1 132 ? -35.134 -5.938 44.443 1.00 64.44 132 ARG A CA 1
ATOM 1083 C C . ARG A 1 132 ? -36.050 -7.155 44.361 1.00 64.44 132 ARG A C 1
ATOM 1085 O O . ARG A 1 132 ? -35.856 -8.107 45.109 1.00 64.44 132 ARG A O 1
ATOM 1092 N N . LEU A 1 133 ? -36.998 -7.155 43.426 1.00 73.00 133 LEU A N 1
ATOM 1093 C CA . LEU A 1 133 ? -37.900 -8.290 43.215 1.00 73.00 133 LEU A CA 1
ATOM 1094 C C . LEU A 1 133 ? -37.140 -9.554 42.778 1.00 73.00 133 LEU A C 1
ATOM 1096 O O . LEU A 1 133 ? -37.455 -10.649 43.243 1.00 73.00 133 LEU A O 1
ATOM 1100 N N . ALA A 1 134 ? -36.076 -9.420 41.981 1.00 67.94 134 ALA A N 1
ATOM 1101 C CA . ALA A 1 134 ? -35.213 -10.543 41.606 1.00 67.94 134 ALA A CA 1
ATOM 1102 C C . ALA A 1 134 ? -34.471 -11.190 42.796 1.00 67.94 134 ALA A C 1
ATOM 1104 O O . ALA A 1 134 ? -34.159 -12.382 42.748 1.00 67.94 134 ALA A O 1
ATOM 1105 N N . LEU A 1 135 ? -34.181 -10.433 43.862 1.00 60.31 135 LEU A N 1
ATOM 1106 C CA . LEU A 1 135 ? -33.497 -10.938 45.062 1.00 60.31 135 LEU A CA 1
ATOM 1107 C C . LEU A 1 135 ? -34.416 -11.760 45.976 1.00 60.31 135 LEU A C 1
ATOM 1109 O O . LEU A 1 135 ? -33.925 -12.617 46.706 1.00 60.31 135 LEU A O 1
ATOM 1113 N N . ILE A 1 136 ? -35.728 -11.520 45.914 1.00 65.06 136 ILE A N 1
ATOM 1114 C CA . ILE A 1 136 ? -36.738 -12.202 46.738 1.00 65.06 136 ILE A CA 1
ATOM 1115 C C . ILE A 1 136 ? -37.044 -13.611 46.193 1.00 65.06 136 ILE A C 1
ATOM 1117 O O . ILE A 1 136 ? -37.343 -14.522 46.960 1.00 65.06 136 ILE A O 1
ATOM 1121 N N . HIS A 1 137 ? -36.918 -13.827 44.880 1.00 60.44 137 HIS A N 1
ATOM 1122 C CA . HIS A 1 137 ? -37.279 -15.096 44.240 1.00 60.44 137 HIS A CA 1
ATOM 1123 C C . HIS A 1 137 ? -36.168 -16.166 44.348 1.00 60.44 137 HIS A C 1
ATOM 1125 O O . HIS A 1 137 ? -34.996 -15.937 44.012 1.00 60.44 137 HIS A O 1
ATOM 1131 N N . SER A 1 138 ? -36.549 -17.379 44.764 1.00 52.53 138 SER A N 1
ATOM 1132 C CA . SER A 1 138 ? -35.657 -18.524 45.026 1.00 52.53 138 SER A CA 1
ATOM 1133 C C . SER A 1 138 ? -35.345 -19.410 43.803 1.00 52.53 138 SER A C 1
ATOM 1135 O O . SER A 1 138 ? -34.657 -20.418 43.943 1.00 52.53 138 SER A O 1
ATOM 1137 N N . GLY A 1 139 ? -35.771 -19.028 42.592 1.00 56.12 139 GLY A N 1
ATOM 1138 C CA . GLY A 1 139 ? -35.574 -19.823 41.369 1.00 56.12 139 GLY A CA 1
ATOM 1139 C C . GLY A 1 139 ? -34.134 -19.844 40.804 1.00 56.12 139 GLY A C 1
ATOM 1140 O O . GLY A 1 139 ? -33.345 -18.923 41.067 1.00 56.12 139 GLY A O 1
ATOM 1141 N N . PRO A 1 140 ? -33.778 -20.871 40.000 1.00 51.81 140 PRO A N 1
ATOM 1142 C CA . PRO A 1 140 ? -32.485 -20.972 39.320 1.00 51.81 140 PRO A CA 1
ATOM 1143 C C . PRO A 1 140 ? -32.355 -19.909 38.218 1.00 51.81 140 PRO A C 1
ATOM 1145 O O . PRO A 1 140 ? -33.229 -19.772 37.363 1.00 51.81 140 PRO A O 1
ATOM 1148 N N . CYS A 1 141 ? -31.249 -19.161 38.225 1.00 52.25 141 CYS A N 1
ATOM 1149 C CA . CYS A 1 141 ? -30.958 -18.099 37.261 1.00 52.25 141 CYS A CA 1
ATOM 1150 C C . CYS A 1 141 ? -29.672 -18.413 36.486 1.00 52.25 141 CYS A C 1
ATOM 1152 O O . CYS A 1 141 ? -28.701 -18.900 37.060 1.00 52.25 141 CYS A O 1
ATOM 1154 N N . THR A 1 142 ? -29.670 -18.110 35.189 1.00 50.00 142 THR A N 1
ATOM 1155 C CA . THR A 1 142 ? -28.515 -18.185 34.276 1.00 50.00 142 THR A CA 1
ATOM 1156 C C . THR A 1 142 ? -27.415 -17.175 34.616 1.00 50.00 142 THR A C 1
ATOM 1158 O O . THR A 1 142 ? -26.268 -17.374 34.223 1.00 50.00 142 THR A O 1
ATOM 1161 N N . LEU A 1 143 ? -27.734 -16.122 35.375 1.00 50.56 143 LEU A N 1
ATOM 1162 C CA . LEU A 1 143 ? -26.768 -15.209 35.981 1.00 50.56 143 LEU A CA 1
ATOM 1163 C C . LEU A 1 143 ? -26.597 -15.572 37.465 1.00 50.56 143 LEU A C 1
ATOM 1165 O O . LEU A 1 143 ? -27.576 -15.710 38.201 1.00 50.56 143 LEU A O 1
ATOM 1169 N N . SER A 1 144 ? -25.351 -15.764 37.909 1.00 46.09 144 SER A N 1
ATOM 1170 C CA . SER A 1 144 ? -25.045 -16.200 39.277 1.00 46.09 144 SER A CA 1
ATOM 1171 C C . SER A 1 144 ? -25.533 -15.182 40.321 1.00 46.09 144 SER A C 1
ATOM 1173 O O . SER A 1 144 ? -25.746 -14.006 40.022 1.00 46.09 144 SER A O 1
ATOM 1175 N N . LYS A 1 145 ? -25.658 -15.601 41.592 1.00 42.16 145 LYS A N 1
ATOM 1176 C CA . LYS A 1 145 ? -25.951 -14.703 42.736 1.00 42.16 145 LYS A CA 1
ATOM 1177 C C . LYS A 1 145 ? -25.038 -13.456 42.779 1.00 42.16 145 LYS A C 1
ATOM 1179 O O . LYS A 1 145 ? -25.431 -12.447 43.363 1.00 42.16 145 LYS A O 1
ATOM 1184 N N . ALA A 1 146 ? -23.862 -13.498 42.143 1.00 38.22 146 ALA A N 1
ATOM 1185 C CA . ALA A 1 146 ? -22.941 -12.370 42.018 1.00 38.22 146 ALA A CA 1
ATOM 1186 C C . ALA A 1 146 ? -23.478 -11.245 41.110 1.00 38.22 146 ALA A C 1
ATOM 1188 O O . ALA A 1 146 ? -23.250 -10.072 41.394 1.00 38.22 146 ALA A O 1
ATOM 1189 N N . THR A 1 147 ? -24.256 -11.560 40.068 1.00 40.53 147 THR A N 1
ATOM 1190 C CA . THR A 1 147 ? -24.763 -10.549 39.126 1.00 40.53 147 THR A CA 1
ATOM 1191 C C . THR A 1 147 ? -26.040 -9.851 39.599 1.00 40.53 147 THR A C 1
ATOM 1193 O O . THR A 1 147 ? -26.359 -8.776 39.112 1.00 40.53 147 THR A O 1
ATOM 1196 N N . SER A 1 148 ? -26.750 -10.367 40.609 1.00 38.34 148 SER A N 1
ATOM 1197 C CA . SER A 1 148 ? -27.839 -9.607 41.254 1.00 38.34 148 SER A CA 1
ATOM 1198 C C . SER A 1 148 ? -27.317 -8.478 42.159 1.00 38.34 148 SER A C 1
ATOM 1200 O O . SER A 1 148 ? -27.990 -7.462 42.312 1.00 38.34 148 SER A O 1
ATOM 1202 N N . LYS A 1 149 ? -26.095 -8.599 42.706 1.00 41.50 149 LYS A N 1
ATOM 1203 C CA . LYS A 1 149 ? -25.405 -7.503 43.421 1.00 41.50 149 LYS A CA 1
ATOM 1204 C C . LYS A 1 149 ? -24.873 -6.408 42.480 1.00 41.50 149 LYS A C 1
ATOM 1206 O O . LYS A 1 149 ? -24.662 -5.284 42.926 1.00 41.50 149 LYS A O 1
ATOM 1211 N N . PHE A 1 150 ? -24.719 -6.711 41.188 1.00 39.12 150 PHE A N 1
ATOM 1212 C CA . PHE A 1 150 ? -24.176 -5.837 40.134 1.00 39.12 150 PHE A CA 1
ATOM 1213 C C . PHE A 1 150 ? -24.945 -4.519 39.936 1.00 39.12 150 PHE A C 1
ATOM 1215 O O . PHE A 1 150 ? -24.387 -3.547 39.439 1.00 39.12 150 PHE A O 1
ATOM 1222 N N . PHE A 1 151 ? -26.224 -4.462 40.320 1.00 42.53 151 PHE A N 1
ATOM 1223 C CA . PHE A 1 151 ? -27.087 -3.317 40.019 1.00 42.53 151 PHE A CA 1
ATOM 1224 C C . PHE A 1 151 ? -27.530 -2.491 41.230 1.00 42.53 151 PHE A C 1
ATOM 1226 O O . PHE A 1 151 ? -28.290 -1.537 41.079 1.00 42.53 151 PHE A O 1
ATOM 1233 N N . PHE A 1 152 ? -27.075 -2.829 42.437 1.00 41.50 152 PHE A N 1
ATOM 1234 C CA . PHE A 1 152 ? -27.557 -2.189 43.663 1.00 41.50 152 PHE A CA 1
ATOM 1235 C C . PHE A 1 152 ? -27.200 -0.689 43.753 1.00 41.50 152 PHE A C 1
ATOM 1237 O O . PHE A 1 152 ? -27.739 0.003 44.617 1.00 41.50 152 PHE A O 1
ATOM 1244 N N . VAL A 1 153 ? -26.284 -0.154 42.928 1.00 43.94 153 VAL A N 1
ATOM 1245 C CA . VAL A 1 153 ? -25.519 1.002 43.406 1.00 43.94 153 VAL A CA 1
ATOM 1246 C C . VAL A 1 153 ? -25.211 2.101 42.405 1.00 43.94 153 VAL A C 1
ATOM 1248 O O . VAL A 1 153 ? -24.139 2.134 41.815 1.00 43.94 153 VAL A O 1
ATOM 1251 N N . HIS A 1 154 ? -26.110 3.082 42.325 1.00 43.16 154 HIS A N 1
ATOM 1252 C CA . HIS A 1 154 ? -25.794 4.426 41.815 1.00 43.16 154 HIS A CA 1
ATOM 1253 C C . HIS A 1 154 ? -26.238 5.576 42.747 1.00 43.16 154 HIS A C 1
ATOM 1255 O O . HIS A 1 154 ? -26.211 6.732 42.351 1.00 43.16 154 HIS A O 1
ATOM 1261 N N . LYS A 1 155 ? -26.588 5.302 44.018 1.00 44.81 155 LYS A N 1
ATOM 1262 C CA . LYS A 1 155 ? -26.826 6.363 45.034 1.00 44.81 155 LYS A CA 1
ATOM 1263 C C . LYS A 1 155 ? -26.071 6.190 46.364 1.00 44.81 155 LYS A C 1
ATOM 1265 O O . LYS A 1 155 ? -26.168 7.045 47.235 1.00 44.81 155 LYS A O 1
ATOM 1270 N N . LYS A 1 156 ? -25.294 5.112 46.537 1.00 57.41 156 LYS A N 1
ATOM 1271 C CA . LYS A 1 156 ? -24.453 4.871 47.729 1.00 57.41 156 LYS A CA 1
ATOM 1272 C C . LYS A 1 156 ? -23.090 4.315 47.321 1.00 57.41 156 LYS A C 1
ATOM 1274 O O . LYS A 1 156 ? -22.854 3.124 47.479 1.00 57.41 156 LYS A O 1
ATOM 1279 N N . TYR A 1 157 ? -22.202 5.161 46.799 1.00 58.78 157 TYR A N 1
ATOM 1280 C CA . TYR A 1 157 ? -20.891 4.770 46.253 1.00 58.78 157 TYR A CA 1
ATOM 1281 C C . TYR A 1 157 ? -20.103 3.775 47.137 1.00 58.78 157 TYR A C 1
ATOM 1283 O O . TYR A 1 157 ? -19.464 2.865 46.618 1.00 58.78 157 TYR A O 1
ATOM 1291 N N . LYS A 1 158 ? -20.230 3.859 48.470 1.00 62.38 158 LYS A N 1
ATOM 1292 C CA . LYS A 1 158 ? -19.555 2.957 49.423 1.00 62.38 158 LYS A CA 1
ATOM 1293 C C . LYS A 1 158 ? -20.042 1.504 49.346 1.00 62.38 158 LYS A C 1
ATOM 1295 O O . LYS A 1 158 ? -19.232 0.589 49.296 1.00 62.38 158 LYS A O 1
ATOM 1300 N N . ALA A 1 159 ? -21.352 1.299 49.214 1.00 59.34 159 ALA A N 1
ATOM 1301 C CA . ALA A 1 159 ? -21.928 -0.035 49.052 1.00 59.34 159 ALA A CA 1
ATOM 1302 C C . ALA A 1 159 ? -21.607 -0.654 47.675 1.00 59.34 159 ALA A C 1
ATOM 1304 O O . ALA A 1 159 ? -21.615 -1.874 47.535 1.00 59.34 159 ALA A O 1
ATOM 1305 N N . ALA A 1 160 ? -21.327 0.173 46.654 1.00 56.12 160 ALA A N 1
ATOM 1306 C CA . ALA A 1 160 ? -20.954 -0.273 45.301 1.00 56.12 160 ALA A CA 1
ATOM 1307 C C . ALA A 1 160 ? -19.581 -0.907 45.336 1.00 56.12 160 ALA A C 1
ATOM 1309 O O . ALA A 1 160 ? -19.384 -2.007 44.830 1.00 56.12 160 ALA A O 1
ATOM 1310 N N . LYS A 1 161 ? -18.658 -0.183 45.969 1.00 69.06 161 LYS A N 1
ATOM 1311 C CA . LYS A 1 161 ? -17.285 -0.599 46.161 1.00 69.06 161 LYS A CA 1
ATOM 1312 C C . LYS A 1 161 ? -17.232 -1.943 46.891 1.00 69.06 161 LYS A C 1
ATOM 1314 O O . LYS A 1 161 ? -16.703 -2.899 46.339 1.00 69.06 161 LYS A O 1
ATOM 1319 N N . GLU A 1 162 ? -17.891 -2.045 48.046 1.00 69.19 162 GLU A N 1
ATOM 1320 C CA . GLU A 1 162 ? -17.943 -3.279 48.847 1.00 69.19 162 GLU A CA 1
ATOM 1321 C C . GLU A 1 162 ? -18.579 -4.453 48.077 1.00 69.19 162 GLU A C 1
ATOM 1323 O O . GLU A 1 162 ? -18.129 -5.597 48.171 1.00 69.19 162 GLU A O 1
ATOM 1328 N N . ALA A 1 163 ? -19.614 -4.189 47.270 1.00 61.25 163 ALA A N 1
ATOM 1329 C CA . ALA A 1 163 ? -20.238 -5.211 46.435 1.00 61.25 163 ALA A CA 1
ATOM 1330 C C . ALA A 1 163 ? -19.300 -5.707 45.323 1.00 61.25 163 ALA A C 1
ATOM 1332 O O . ALA A 1 163 ? -19.205 -6.917 45.116 1.00 61.25 163 ALA A O 1
ATOM 1333 N N . TYR A 1 164 ? -18.596 -4.806 44.632 1.00 63.75 164 TYR A N 1
ATOM 1334 C CA . TYR A 1 164 ? -17.625 -5.174 43.600 1.00 63.75 164 TYR A CA 1
ATOM 1335 C C . TYR A 1 164 ? -16.426 -5.923 44.186 1.00 63.75 164 TYR A C 1
ATOM 1337 O O . TYR A 1 164 ? -16.035 -6.955 43.643 1.00 63.75 164 TYR A O 1
ATOM 1345 N N . GLU A 1 165 ? -15.903 -5.487 45.331 1.00 77.00 165 GLU A N 1
ATOM 1346 C CA . GLU A 1 165 ? -14.842 -6.195 46.055 1.00 77.00 165 GLU A CA 1
ATOM 1347 C C . GLU A 1 165 ? -15.297 -7.600 46.476 1.00 77.00 165 GLU A C 1
ATOM 1349 O O . GLU A 1 165 ? -14.580 -8.570 46.245 1.00 77.00 165 GLU A O 1
ATOM 1354 N N . SER A 1 166 ? -16.525 -7.747 46.989 1.00 71.88 166 SER A N 1
ATOM 1355 C CA . SER A 1 166 ? -17.107 -9.051 47.342 1.00 71.88 166 SER A CA 1
ATOM 1356 C C . SER A 1 166 ? -17.250 -9.991 46.138 1.00 71.88 166 SER A C 1
ATOM 1358 O O . SER A 1 166 ? -17.054 -11.197 46.287 1.00 71.88 166 SER A O 1
ATOM 1360 N N . VAL A 1 167 ? -17.586 -9.472 44.953 1.00 68.12 167 VAL A N 1
ATOM 1361 C CA . VAL A 1 167 ? -17.684 -10.280 43.725 1.00 68.12 167 VAL A CA 1
ATOM 1362 C C . VAL A 1 167 ? -16.310 -10.814 43.314 1.00 68.12 167 VAL A C 1
ATOM 1364 O O . VAL A 1 167 ? -16.206 -11.978 42.935 1.00 68.12 167 VAL A O 1
ATOM 1367 N N . LEU A 1 168 ? -15.249 -10.015 43.457 1.00 72.94 168 LEU A N 1
ATOM 1368 C CA . LEU A 1 168 ? -13.881 -10.431 43.122 1.00 72.94 168 LEU A CA 1
ATOM 1369 C C . LEU A 1 168 ? -13.321 -11.528 44.041 1.00 72.94 168 LEU A C 1
ATOM 1371 O O . LEU A 1 168 ? -12.389 -12.216 43.635 1.00 72.94 168 LEU A O 1
ATOM 1375 N N . GLN A 1 169 ? -13.901 -11.722 45.230 1.00 75.25 169 GLN A N 1
ATOM 1376 C CA . GLN A 1 169 ? -13.529 -12.789 46.173 1.00 75.25 169 GLN A CA 1
ATOM 1377 C C . GLN A 1 169 ? -14.187 -14.146 45.866 1.00 75.25 169 GLN A C 1
ATOM 1379 O O . GLN A 1 169 ? -13.932 -15.125 46.560 1.00 75.25 169 GLN A O 1
ATOM 1384 N N . THR A 1 170 ? -15.068 -14.231 44.863 1.00 74.62 170 THR A N 1
ATOM 1385 C CA . THR A 1 170 ? -15.748 -15.494 44.534 1.00 74.62 170 THR A CA 1
ATOM 1386 C C . THR A 1 170 ? -14.839 -16.393 43.690 1.00 74.62 170 THR A C 1
ATOM 1388 O O . THR A 1 170 ? -14.329 -15.970 42.650 1.00 74.62 170 THR A O 1
ATOM 1391 N N . GLU A 1 171 ? -14.669 -17.650 44.103 1.00 61.47 171 GLU A N 1
ATOM 1392 C CA . GLU A 1 171 ? -13.902 -18.646 43.347 1.00 61.47 171 GLU A CA 1
ATOM 1393 C C . GLU A 1 171 ? -14.551 -18.953 41.981 1.00 61.47 171 GLU A C 1
ATOM 1395 O O . GLU A 1 171 ? -15.774 -19.026 41.858 1.00 61.47 171 GLU A O 1
ATOM 1400 N N . ASN A 1 172 ? -13.727 -19.152 40.943 1.00 67.88 172 ASN A N 1
ATOM 1401 C CA . ASN A 1 172 ? -14.145 -19.474 39.565 1.00 67.88 172 ASN A CA 1
ATOM 1402 C C . ASN A 1 172 ? -15.061 -18.434 38.884 1.00 67.88 172 ASN A C 1
ATOM 1404 O O . ASN A 1 172 ? -16.023 -18.780 38.193 1.00 67.88 172 ASN A O 1
ATOM 1408 N N . LEU A 1 173 ? -14.751 -17.144 39.034 1.00 68.69 173 LEU A N 1
ATOM 1409 C CA . LEU A 1 173 ? -15.472 -16.077 38.337 1.00 68.69 173 LEU A CA 1
ATOM 1410 C C . LEU A 1 173 ? -15.253 -16.135 36.806 1.00 68.69 173 LEU A C 1
ATOM 1412 O O . LEU A 1 173 ? -14.101 -16.195 36.367 1.00 68.69 173 LEU A O 1
ATOM 1416 N N . PRO A 1 174 ? -16.309 -16.037 35.970 1.00 67.88 174 PRO A N 1
ATOM 1417 C CA . PRO A 1 174 ? -16.140 -15.925 34.522 1.00 67.88 174 PRO A CA 1
ATOM 1418 C C . PRO A 1 174 ? -15.307 -14.694 34.141 1.00 67.88 174 PRO A C 1
ATOM 1420 O O . PRO A 1 174 ? -15.515 -13.611 34.695 1.00 67.88 174 PRO A O 1
ATOM 1423 N N . ALA A 1 175 ? -14.414 -14.846 33.158 1.00 70.06 175 ALA A N 1
ATOM 1424 C CA . ALA A 1 175 ? -13.455 -13.814 32.752 1.00 70.06 175 ALA A CA 1
ATOM 1425 C C . ALA A 1 175 ? -14.120 -12.461 32.429 1.00 70.06 175 ALA A C 1
ATOM 1427 O O . ALA A 1 175 ? -13.707 -11.441 32.975 1.00 70.06 175 ALA A O 1
ATOM 1428 N N . HIS A 1 176 ? -15.226 -12.461 31.671 1.00 63.66 176 HIS A N 1
ATOM 1429 C CA . HIS A 1 176 ? -15.959 -11.227 31.355 1.00 63.66 176 HIS A CA 1
ATOM 1430 C C . HIS A 1 176 ? -16.518 -10.532 32.614 1.00 63.66 176 HIS A C 1
ATOM 1432 O O . HIS A 1 176 ? -16.409 -9.320 32.749 1.00 63.66 176 HIS A O 1
ATOM 1438 N N . VAL A 1 177 ? -17.059 -11.284 33.585 1.00 65.12 177 VAL A N 1
ATOM 1439 C CA . VAL A 1 177 ? -17.619 -10.713 34.827 1.00 65.12 177 VAL A CA 1
ATOM 1440 C C . VAL A 1 177 ? -16.507 -10.110 35.676 1.00 65.12 177 VAL A C 1
ATOM 1442 O O . VAL A 1 177 ? -16.673 -9.031 36.249 1.00 65.12 177 VAL A O 1
ATOM 1445 N N . LYS A 1 178 ? -15.359 -10.793 35.739 1.00 73.88 178 LYS A N 1
ATOM 1446 C CA . LYS A 1 178 ? -14.158 -10.308 36.422 1.00 73.88 178 LYS A CA 1
ATOM 1447 C C . LYS A 1 178 ? -13.671 -9.009 35.784 1.00 73.88 178 LYS A C 1
ATOM 1449 O O . LYS A 1 178 ? -13.465 -8.029 36.498 1.00 73.88 178 LYS A O 1
ATOM 1454 N N . ALA A 1 179 ? -13.571 -8.985 34.456 1.00 70.75 179 ALA A N 1
ATOM 1455 C CA . ALA A 1 179 ? -13.160 -7.816 33.696 1.00 70.75 179 ALA A CA 1
ATOM 1456 C C . ALA A 1 179 ? -14.095 -6.624 33.922 1.00 70.75 179 ALA A C 1
ATOM 1458 O O . ALA A 1 179 ? -13.621 -5.546 34.279 1.00 70.75 179 ALA A O 1
ATOM 1459 N N . THR A 1 180 ? -15.414 -6.809 33.805 1.00 68.19 180 THR A N 1
ATOM 1460 C CA . THR A 1 180 ? -16.393 -5.733 34.025 1.00 68.19 180 THR A CA 1
ATOM 1461 C C . THR A 1 180 ? -16.382 -5.245 35.475 1.00 68.19 180 THR A C 1
ATOM 1463 O O . THR A 1 180 ? -16.454 -4.047 35.721 1.00 68.19 180 THR A O 1
ATOM 1466 N N . THR A 1 181 ? -16.243 -6.139 36.457 1.00 68.56 181 THR A N 1
ATOM 1467 C CA . THR A 1 181 ? -16.223 -5.751 37.879 1.00 68.56 181 THR A CA 1
ATOM 1468 C C . THR A 1 181 ? -14.993 -4.899 38.208 1.00 68.56 181 THR A C 1
ATOM 1470 O O . THR A 1 181 ? -15.119 -3.840 38.819 1.00 68.56 181 THR A O 1
ATOM 1473 N N . LEU A 1 182 ? -13.811 -5.317 37.742 1.00 79.56 182 LEU A N 1
ATOM 1474 C CA . LEU A 1 182 ? -12.564 -4.557 37.873 1.00 79.56 182 LEU A CA 1
ATOM 1475 C C . LEU A 1 182 ? -12.618 -3.220 37.124 1.00 79.56 182 LEU A C 1
ATOM 1477 O O . LEU A 1 182 ? -12.140 -2.210 37.638 1.00 79.56 182 LEU A O 1
ATOM 1481 N N . GLN A 1 183 ? -13.246 -3.197 35.945 1.00 78.31 183 GLN A N 1
ATOM 1482 C CA . GLN A 1 183 ? -13.462 -1.983 35.160 1.00 78.31 183 GLN A CA 1
ATOM 1483 C C . GLN A 1 183 ? -14.278 -0.948 35.945 1.00 78.31 183 GLN A C 1
ATOM 1485 O O . GLN A 1 183 ? -13.870 0.206 36.062 1.00 78.31 183 GLN A O 1
ATOM 1490 N N . GLN A 1 184 ? -15.420 -1.360 36.503 1.00 73.62 184 GLN A N 1
ATOM 1491 C CA . GLN A 1 184 ? -16.315 -0.477 37.254 1.00 73.62 184 GLN A CA 1
ATOM 1492 C C . GLN A 1 184 ? -15.695 -0.020 38.579 1.00 73.62 184 GLN A C 1
ATOM 1494 O O . GLN A 1 184 ? -15.857 1.137 38.963 1.00 73.62 184 GLN A O 1
ATOM 1499 N N . LEU A 1 185 ? -14.954 -0.900 39.259 1.00 77.19 185 LEU A N 1
ATOM 1500 C CA . LEU A 1 185 ? -14.217 -0.556 40.475 1.00 77.19 185 LEU A CA 1
ATOM 1501 C C . LEU A 1 185 ? -13.123 0.483 40.183 1.00 77.19 185 LEU A C 1
ATOM 1503 O O . LEU A 1 185 ? -13.051 1.505 40.863 1.00 77.19 185 LEU A O 1
ATOM 1507 N N . GLY A 1 186 ? -12.330 0.268 39.128 1.00 77.94 186 GLY A N 1
ATOM 1508 C CA . GLY A 1 186 ? -11.303 1.213 38.691 1.00 77.94 186 GLY A CA 1
ATOM 1509 C C . GLY A 1 186 ? -11.884 2.568 38.283 1.00 77.94 186 GLY A C 1
ATOM 1510 O O . GLY A 1 186 ? -11.387 3.607 38.714 1.00 77.94 186 GLY A O 1
ATOM 1511 N N . TRP A 1 187 ? -12.990 2.572 37.529 1.00 78.31 187 TRP A N 1
ATOM 1512 C CA . TRP A 1 187 ? -13.690 3.803 37.154 1.00 78.31 187 TRP A CA 1
ATOM 1513 C C . TRP A 1 187 ? -14.212 4.568 38.374 1.00 78.31 187 TRP A C 1
ATOM 1515 O O . TRP A 1 187 ? -14.018 5.776 38.478 1.00 78.31 187 TRP A O 1
ATOM 1525 N N . MET A 1 188 ? -14.794 3.866 39.346 1.00 73.00 188 MET A N 1
ATOM 1526 C CA . MET A 1 188 ? -15.319 4.478 40.565 1.00 73.00 188 MET A CA 1
ATOM 1527 C C . MET A 1 188 ? -14.225 5.120 41.422 1.00 73.00 188 MET A C 1
ATOM 1529 O O . MET A 1 188 ? -14.422 6.226 41.919 1.00 73.00 188 MET A O 1
ATOM 1533 N N . HIS A 1 189 ? -13.069 4.465 41.564 1.00 73.81 189 HIS A N 1
ATOM 1534 C CA . HIS A 1 189 ? -11.910 5.045 42.249 1.00 73.81 189 HIS A CA 1
ATOM 1535 C C . HIS A 1 189 ? -11.357 6.285 41.533 1.00 73.81 189 HIS A C 1
ATOM 1537 O O . HIS A 1 189 ? -10.843 7.190 42.186 1.00 73.81 189 HIS A O 1
ATOM 1543 N N . HIS A 1 190 ? -11.505 6.357 40.208 1.00 71.31 190 HIS A N 1
ATOM 1544 C CA . HIS A 1 190 ? -11.110 7.525 39.429 1.00 71.31 190 HIS A CA 1
ATOM 1545 C C . HIS A 1 190 ? -12.100 8.695 39.553 1.00 71.31 190 HIS A C 1
ATOM 1547 O O . HIS A 1 190 ? -11.672 9.842 39.714 1.00 71.31 190 HIS A O 1
ATOM 1553 N N . THR A 1 191 ? -13.410 8.438 39.464 1.00 66.56 191 THR A N 1
ATOM 1554 C CA . THR A 1 191 ? -14.443 9.489 39.388 1.00 66.56 191 THR A CA 1
ATOM 1555 C C . THR A 1 191 ? -14.971 9.961 40.738 1.00 66.56 191 THR A C 1
ATOM 1557 O O . THR A 1 191 ? -15.453 11.085 40.830 1.00 66.56 191 THR A O 1
ATOM 1560 N N . VAL A 1 192 ? -14.930 9.125 41.781 1.00 68.75 192 VAL A N 1
ATOM 1561 C CA . VAL A 1 192 ? -15.495 9.454 43.099 1.00 68.75 192 VAL A CA 1
ATOM 1562 C C . VAL A 1 192 ? -14.398 9.987 44.019 1.00 68.75 192 VAL A C 1
ATOM 1564 O O . VAL A 1 192 ? -13.552 9.233 44.494 1.00 68.75 192 VAL A O 1
ATOM 1567 N N . GLU A 1 193 ? -14.445 11.285 44.334 1.00 63.53 193 GLU A N 1
ATOM 1568 C CA . GLU A 1 193 ? -13.428 11.958 45.163 1.00 63.53 193 GLU A CA 1
ATOM 1569 C C . GLU A 1 193 ? -13.225 11.314 46.542 1.00 63.53 193 GLU A C 1
ATOM 1571 O O . GLU A 1 193 ? -12.103 11.260 47.035 1.00 63.53 193 GLU A O 1
ATOM 1576 N N . GLN A 1 194 ? -14.286 10.762 47.143 1.00 65.44 194 GLN A N 1
ATOM 1577 C CA . GLN A 1 194 ? -14.234 10.086 48.449 1.00 65.44 194 GLN A CA 1
ATOM 1578 C C . GLN A 1 194 ? -13.365 8.816 48.457 1.00 65.44 194 GLN A C 1
ATOM 1580 O O . GLN A 1 194 ? -12.998 8.345 49.532 1.00 65.44 194 GLN A O 1
ATOM 1585 N N . PHE A 1 195 ? -13.066 8.242 47.287 1.00 62.44 195 PHE A N 1
ATOM 1586 C CA . PHE A 1 195 ? -12.273 7.016 47.135 1.00 62.44 195 PHE A CA 1
ATOM 1587 C C . PHE A 1 195 ? -10.907 7.245 46.486 1.00 62.44 195 PHE A C 1
ATOM 1589 O O . PHE A 1 195 ? -10.192 6.270 46.235 1.00 62.44 195 PHE A O 1
ATOM 1596 N N . ARG A 1 196 ? -10.538 8.507 46.231 1.00 60.12 196 ARG A N 1
ATOM 1597 C CA . ARG A 1 196 ? -9.172 8.871 45.851 1.00 60.12 196 ARG A CA 1
ATOM 1598 C C . ARG A 1 196 ? -8.293 8.892 47.096 1.00 60.12 196 ARG A C 1
ATOM 1600 O O . ARG A 1 196 ? -8.600 9.588 48.063 1.00 60.12 196 ARG A O 1
ATOM 1607 N N . ASP A 1 197 ? -7.183 8.163 47.060 1.00 55.31 197 ASP A N 1
ATOM 1608 C CA . ASP A 1 197 ? -6.193 8.215 48.134 1.00 55.31 197 ASP A CA 1
ATOM 1609 C C . ASP A 1 197 ? -5.538 9.601 48.191 1.00 55.31 197 ASP A C 1
ATOM 1611 O O . ASP A 1 197 ? -5.034 10.117 47.192 1.00 55.31 197 ASP A O 1
ATOM 1615 N N . LYS A 1 198 ? -5.503 10.204 49.387 1.00 46.78 198 LYS A N 1
ATOM 1616 C CA . LYS A 1 198 ? -4.979 11.563 49.647 1.00 46.78 198 LYS A CA 1
ATOM 1617 C C . LYS A 1 198 ? -3.448 11.711 49.512 1.00 46.78 198 LYS A C 1
ATOM 1619 O O . LYS A 1 198 ? -2.887 12.688 49.992 1.00 46.78 198 LYS A O 1
ATOM 1624 N N . GLY A 1 199 ? -2.763 10.790 48.840 1.00 51.41 199 GLY A N 1
ATOM 1625 C CA . GLY A 1 199 ? -1.300 10.830 48.687 1.00 51.41 199 GLY A CA 1
ATOM 1626 C C . GLY A 1 199 ? -0.726 9.990 47.544 1.00 51.41 199 GLY A C 1
ATOM 1627 O O . GLY A 1 199 ? 0.407 10.224 47.141 1.00 51.41 199 GLY A O 1
ATOM 1628 N N . SER A 1 200 ? -1.505 9.070 46.966 1.00 50.69 200 SER A N 1
ATOM 1629 C CA . SER A 1 200 ? -1.153 8.306 45.763 1.00 50.69 200 SER A CA 1
ATOM 1630 C C . SER A 1 200 ? -2.247 8.542 44.727 1.00 50.69 200 SER A C 1
ATOM 1632 O O . SER A 1 200 ? -3.316 7.937 44.782 1.00 50.69 200 SER A O 1
ATOM 1634 N N . LYS A 1 201 ? -2.024 9.500 43.823 1.00 53.25 201 LYS A N 1
ATOM 1635 C CA . LYS A 1 201 ? -2.978 9.811 42.752 1.00 53.25 201 LYS A CA 1
ATOM 1636 C C . LYS A 1 201 ? -3.126 8.574 41.845 1.00 53.25 201 LYS A C 1
ATOM 1638 O O . LYS A 1 201 ? -2.152 8.115 41.267 1.00 53.25 201 LYS A O 1
ATOM 1643 N N . ASP A 1 202 ? -4.343 8.042 41.752 1.00 60.41 202 ASP A N 1
ATOM 1644 C CA . ASP A 1 202 ? -4.847 7.086 40.747 1.00 60.41 202 ASP A CA 1
ATOM 1645 C C . ASP A 1 202 ? -4.185 5.677 40.629 1.00 60.41 202 ASP A C 1
ATOM 1647 O O . ASP A 1 202 ? -4.604 4.886 39.781 1.00 60.41 202 ASP A O 1
ATOM 1651 N N . SER A 1 203 ? -3.252 5.273 41.506 1.00 67.00 203 SER A N 1
ATOM 1652 C CA . SER A 1 203 ? -2.533 3.978 41.394 1.00 67.00 203 SER A CA 1
ATOM 1653 C C . SER A 1 203 ? -3.435 2.731 41.465 1.00 67.00 203 SER A C 1
ATOM 1655 O O . SER A 1 203 ? -3.314 1.819 40.644 1.00 67.00 203 SER A O 1
ATOM 1657 N N . TYR A 1 204 ? -4.393 2.701 42.396 1.00 78.31 204 TYR A N 1
ATOM 1658 C CA . TYR A 1 204 ? -5.329 1.579 42.544 1.00 78.31 204 TYR A CA 1
ATOM 1659 C C . TYR A 1 204 ? -6.342 1.497 41.391 1.00 78.31 204 TYR A C 1
ATOM 1661 O O . TYR A 1 204 ? -6.683 0.403 40.934 1.00 78.31 204 TYR A O 1
ATOM 1669 N N . ALA A 1 205 ? -6.791 2.648 40.876 1.00 75.06 205 ALA A N 1
ATOM 1670 C CA . ALA A 1 205 ? -7.684 2.713 39.720 1.00 75.06 205 ALA A CA 1
ATOM 1671 C C . ALA A 1 205 ? -7.003 2.134 38.471 1.00 75.06 205 ALA A C 1
ATOM 1673 O O . ALA A 1 205 ? -7.577 1.280 37.791 1.00 75.06 205 ALA A O 1
ATOM 1674 N N . ILE A 1 206 ? -5.749 2.531 38.226 1.00 75.94 206 ILE A N 1
ATOM 1675 C CA . ILE A 1 206 ? -4.912 2.008 37.140 1.00 75.94 206 ILE A CA 1
ATOM 1676 C C . ILE A 1 206 ? -4.707 0.498 37.296 1.00 75.94 206 ILE A C 1
ATOM 1678 O O . ILE A 1 206 ? -4.914 -0.241 36.335 1.00 75.94 206 ILE A O 1
ATOM 1682 N N . GLN A 1 207 ? -4.384 0.018 38.501 1.00 81.50 207 GLN A N 1
ATOM 1683 C CA . GLN A 1 207 ? -4.184 -1.410 38.757 1.00 81.50 207 GLN A CA 1
ATOM 1684 C C . GLN A 1 207 ? -5.457 -2.234 38.500 1.00 81.50 207 GLN A C 1
ATOM 1686 O O . GLN A 1 207 ? -5.393 -3.321 37.923 1.00 81.50 207 GLN A O 1
ATOM 1691 N N . CYS A 1 208 ? -6.626 -1.729 38.906 1.00 82.50 208 CYS A N 1
ATOM 1692 C CA . CYS A 1 208 ? -7.904 -2.386 38.632 1.00 82.50 208 CYS A CA 1
ATOM 1693 C C . CYS A 1 208 ? -8.189 -2.448 37.128 1.00 82.50 208 CYS A C 1
ATOM 1695 O O . CYS A 1 208 ? -8.587 -3.494 36.619 1.00 82.50 208 CYS A O 1
ATOM 1697 N N . LEU A 1 209 ? -7.937 -1.360 36.399 1.00 81.12 209 LEU A N 1
ATOM 1698 C CA . LEU A 1 209 ? -8.147 -1.300 34.953 1.00 81.12 209 LEU A CA 1
ATOM 1699 C C . LEU A 1 209 ? -7.164 -2.194 34.180 1.00 81.12 209 LEU A C 1
ATOM 1701 O O . LEU A 1 209 ? -7.582 -2.876 33.250 1.00 81.12 209 LEU A O 1
ATOM 1705 N N . GLN A 1 210 ? -5.902 -2.286 34.609 1.00 78.88 210 GLN A N 1
ATOM 1706 C CA . GLN A 1 210 ? -4.926 -3.239 34.061 1.00 78.88 210 GLN A CA 1
ATOM 1707 C C . GLN A 1 210 ? -5.392 -4.689 34.248 1.00 78.88 210 GLN A C 1
ATOM 1709 O O . GLN A 1 210 ? -5.456 -5.443 33.282 1.00 78.88 210 GLN A O 1
ATOM 1714 N N . LYS A 1 211 ? -5.835 -5.060 35.456 1.00 82.75 211 LYS A N 1
ATOM 1715 C CA . LYS A 1 211 ? -6.385 -6.401 35.722 1.00 82.75 211 LYS A CA 1
ATOM 1716 C C . LYS A 1 211 ? -7.694 -6.672 34.969 1.00 82.75 211 LYS A C 1
ATOM 1718 O O . LYS A 1 211 ? -8.005 -7.823 34.673 1.00 82.75 211 LYS A O 1
ATOM 1723 N N . SER A 1 212 ? -8.488 -5.635 34.685 1.00 81.94 212 SER A N 1
ATOM 1724 C CA . SER A 1 212 ? -9.690 -5.750 33.848 1.00 81.94 212 SER A CA 1
ATOM 1725 C C . SER A 1 212 ? -9.320 -6.146 32.421 1.00 81.94 212 SER A C 1
ATOM 1727 O O . SER A 1 212 ? -9.908 -7.077 31.880 1.00 81.94 212 SER A O 1
ATOM 1729 N N . ILE A 1 213 ? -8.303 -5.496 31.858 1.00 79.44 213 ILE A N 1
ATOM 1730 C CA . ILE A 1 213 ? -7.772 -5.779 30.521 1.00 79.44 213 ILE A CA 1
ATOM 1731 C C . ILE A 1 213 ? -7.128 -7.168 30.454 1.00 79.44 213 ILE A C 1
ATOM 1733 O O . ILE A 1 213 ? -7.312 -7.876 29.472 1.00 79.44 213 ILE A O 1
ATOM 1737 N N . GLU A 1 214 ? -6.410 -7.594 31.496 1.00 80.31 214 GLU A N 1
ATOM 1738 C CA . GLU A 1 214 ? -5.880 -8.965 31.579 1.00 80.31 214 GLU A CA 1
ATOM 1739 C C . GLU A 1 214 ? -6.996 -10.021 31.544 1.00 80.31 214 GLU A C 1
ATOM 1741 O O . GLU A 1 214 ? -6.805 -11.113 31.013 1.00 80.31 214 GLU A O 1
ATOM 1746 N N . ALA A 1 215 ? -8.162 -9.706 32.118 1.00 79.25 215 ALA A N 1
ATOM 1747 C CA . ALA A 1 215 ? -9.314 -10.601 32.149 1.00 79.25 215 ALA A CA 1
ATOM 1748 C C . ALA A 1 215 ? -10.152 -10.557 30.857 1.00 79.25 215 ALA A C 1
ATOM 1750 O O . ALA A 1 215 ? -10.709 -11.584 30.472 1.00 79.25 215 ALA A O 1
ATOM 1751 N N . ASP A 1 216 ? -10.246 -9.403 30.194 1.00 76.00 216 ASP A N 1
ATOM 1752 C CA . ASP A 1 216 ? -10.885 -9.241 28.885 1.00 76.00 216 ASP A CA 1
ATOM 1753 C C . ASP A 1 216 ? -10.127 -8.209 28.029 1.00 76.00 216 ASP A C 1
ATOM 1755 O O . ASP A 1 216 ? -10.405 -7.004 28.096 1.00 76.00 216 ASP A O 1
ATOM 1759 N N . PRO A 1 217 ? -9.177 -8.672 27.196 1.00 71.56 217 PRO A N 1
ATOM 1760 C CA . PRO A 1 217 ? -8.388 -7.792 26.342 1.00 71.56 217 PRO A CA 1
ATOM 1761 C C . PRO A 1 217 ? -9.205 -7.089 25.252 1.00 71.56 217 PRO A C 1
ATOM 1763 O O . PRO A 1 217 ? -8.729 -6.099 24.698 1.00 71.56 217 PRO A O 1
ATOM 1766 N N . ASN A 1 218 ? -10.409 -7.588 24.938 1.00 68.62 218 ASN A N 1
ATOM 1767 C CA . ASN A 1 218 ? -11.239 -7.107 23.832 1.00 68.62 218 ASN A CA 1
ATOM 1768 C C . ASN A 1 218 ? -12.170 -5.951 24.216 1.00 68.62 218 ASN A C 1
ATOM 1770 O O . ASN A 1 218 ? -12.861 -5.444 23.341 1.00 68.62 218 ASN A O 1
ATOM 1774 N N . SER A 1 219 ? -12.187 -5.526 25.482 1.00 75.75 219 SER A N 1
ATOM 1775 C CA . SER A 1 219 ? -13.038 -4.435 25.971 1.00 75.75 219 SER A CA 1
ATOM 1776 C C . SER A 1 219 ? -12.431 -3.059 25.664 1.00 75.75 219 SER A C 1
ATOM 1778 O O . SER A 1 219 ? -11.578 -2.558 26.409 1.00 75.75 219 SER A O 1
ATOM 1780 N N . GLY A 1 220 ? -12.905 -2.395 24.606 1.00 65.31 220 GLY A N 1
ATOM 1781 C CA . GLY A 1 220 ? -12.531 -1.019 24.264 1.00 65.31 220 GLY A CA 1
ATOM 1782 C C . GLY A 1 220 ? -12.828 -0.032 25.396 1.00 65.31 220 GLY A C 1
ATOM 1783 O O . GLY A 1 220 ? -12.042 0.876 25.665 1.00 65.31 220 GLY A O 1
ATOM 1784 N N . GLN A 1 221 ? -13.902 -0.269 26.156 1.00 71.31 221 GLN A N 1
ATOM 1785 C CA . GLN A 1 221 ? -14.279 0.530 27.326 1.00 71.31 221 GLN A CA 1
ATOM 1786 C C . GLN A 1 221 ? -13.236 0.476 28.456 1.00 71.31 221 GLN A C 1
ATOM 1788 O O . GLN A 1 221 ? -12.982 1.490 29.112 1.00 71.31 221 GLN A O 1
ATOM 1793 N N . SER A 1 222 ? -12.606 -0.681 28.692 1.00 76.00 222 SER A N 1
ATOM 1794 C CA . SER A 1 222 ? -11.558 -0.809 29.718 1.00 76.00 222 SER A CA 1
ATOM 1795 C C . SER A 1 222 ? -10.304 -0.029 29.327 1.00 76.00 222 SER A C 1
ATOM 1797 O O . SER A 1 222 ? -9.721 0.667 30.161 1.00 76.00 222 SER A O 1
ATOM 1799 N N . TRP A 1 223 ? -9.933 -0.083 28.047 1.00 67.44 223 TRP A N 1
ATOM 1800 C CA . TRP A 1 223 ? -8.827 0.695 27.495 1.00 67.44 223 TRP A CA 1
ATOM 1801 C C . TRP A 1 223 ? -9.096 2.199 27.504 1.00 67.44 223 TRP A C 1
ATOM 1803 O O . TRP A 1 223 ? -8.211 2.966 27.886 1.00 67.44 223 TRP A O 1
ATOM 1813 N N . TYR A 1 224 ? -10.324 2.611 27.182 1.00 67.88 224 TYR A N 1
ATOM 1814 C CA . TYR A 1 224 ? -10.782 3.996 27.295 1.00 67.88 224 TYR A CA 1
ATOM 1815 C C . TYR A 1 224 ? -10.611 4.526 28.728 1.00 67.88 224 TYR A C 1
ATOM 1817 O O . TYR A 1 224 ? -9.946 5.542 28.940 1.00 67.88 224 TYR A O 1
ATOM 1825 N N . PHE A 1 225 ? -11.121 3.811 29.739 1.00 74.56 225 PHE A N 1
ATOM 1826 C CA . PHE A 1 225 ? -10.972 4.220 31.142 1.00 74.56 225 PHE A CA 1
ATOM 1827 C C . PHE A 1 225 ? -9.514 4.243 31.611 1.00 74.56 225 PHE A C 1
ATOM 1829 O O . PHE A 1 225 ? -9.136 5.135 32.375 1.00 74.56 225 PHE A O 1
ATOM 1836 N N . LEU A 1 226 ? -8.682 3.298 31.159 1.00 72.31 226 LEU A N 1
ATOM 1837 C CA . LEU A 1 226 ? -7.251 3.305 31.470 1.00 72.31 226 LEU A CA 1
ATOM 1838 C C . LEU A 1 226 ? -6.555 4.523 30.845 1.00 72.31 226 LEU A C 1
ATOM 1840 O O . LEU A 1 226 ? -5.761 5.177 31.518 1.00 72.31 226 LEU A O 1
ATOM 1844 N N . GLY A 1 227 ? -6.890 4.869 29.598 1.00 62.69 227 GLY A N 1
ATOM 1845 C CA . GLY A 1 227 ? -6.407 6.080 28.930 1.00 62.69 227 GLY A CA 1
ATOM 1846 C C . GLY A 1 227 ? -6.742 7.352 29.713 1.00 62.69 227 GLY A C 1
ATOM 1847 O O . GLY A 1 227 ? -5.852 8.161 29.966 1.00 62.69 227 GLY A O 1
ATOM 1848 N N . ARG A 1 228 ? -7.985 7.483 30.203 1.00 65.25 228 ARG A N 1
ATOM 1849 C CA . ARG A 1 228 ? -8.403 8.616 31.056 1.00 65.25 228 ARG A CA 1
ATOM 1850 C C . ARG A 1 228 ? -7.611 8.732 32.360 1.00 65.25 228 ARG A C 1
ATOM 1852 O O . ARG A 1 228 ? -7.364 9.838 32.830 1.00 65.25 228 ARG A O 1
ATOM 1859 N N . ASN A 1 229 ? -7.207 7.605 32.946 1.00 63.75 229 ASN A N 1
ATOM 1860 C CA . ASN A 1 229 ? -6.386 7.596 34.158 1.00 63.75 229 ASN A CA 1
ATOM 1861 C C . ASN A 1 229 ? -4.915 7.945 33.872 1.00 63.75 229 ASN A C 1
ATOM 1863 O O . ASN A 1 229 ? -4.309 8.685 34.641 1.00 63.75 229 ASN A O 1
ATOM 1867 N N . LEU A 1 230 ? -4.353 7.445 32.764 1.00 60.25 230 LEU A N 1
ATOM 1868 C CA . LEU A 1 230 ? -2.943 7.634 32.397 1.00 60.25 230 LEU A CA 1
ATOM 1869 C C . LEU A 1 230 ? -2.630 8.996 31.766 1.00 60.25 230 LEU A C 1
ATOM 1871 O O . LEU A 1 230 ? -1.486 9.429 31.839 1.00 60.25 230 LEU A O 1
ATOM 1875 N N . GLY A 1 231 ? -3.611 9.700 31.190 1.00 50.38 231 GLY A N 1
ATOM 1876 C CA . GLY A 1 231 ? -3.418 11.018 30.564 1.00 50.38 231 GLY A CA 1
ATOM 1877 C C . GLY A 1 231 ? -2.876 12.128 31.482 1.00 50.38 231 GLY A C 1
ATOM 1878 O O . GLY A 1 231 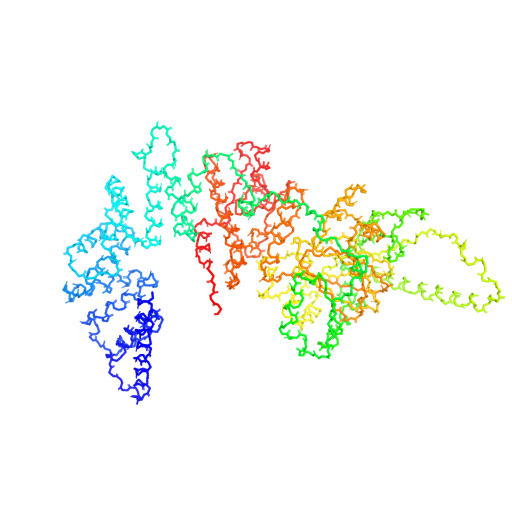? -2.667 13.244 31.021 1.00 50.38 231 GLY A O 1
ATOM 1879 N N . LYS A 1 232 ? -2.629 11.833 32.766 1.00 49.25 232 LYS A N 1
ATOM 1880 C CA . LYS A 1 232 ? -1.975 12.721 33.738 1.00 49.25 232 LYS A CA 1
ATOM 1881 C C . LYS A 1 232 ? -0.457 12.515 33.855 1.00 49.25 232 LYS A C 1
ATOM 1883 O O . LYS A 1 232 ? 0.209 13.397 34.388 1.00 49.25 232 LYS A O 1
ATOM 1888 N N . GLU A 1 233 ? 0.099 11.401 33.369 1.00 41.78 233 GLU A N 1
ATOM 1889 C CA . GLU A 1 233 ? 1.544 11.126 33.384 1.00 41.78 233 GLU A CA 1
ATOM 1890 C C . GLU A 1 233 ? 2.109 11.223 31.958 1.00 41.78 233 GLU A C 1
ATOM 1892 O O . GLU A 1 233 ? 1.913 10.358 31.107 1.00 41.78 233 GLU A O 1
ATOM 1897 N N . GLY A 1 234 ? 2.754 12.355 31.674 1.00 36.06 234 GLY A N 1
ATOM 1898 C CA . GLY A 1 234 ? 3.098 12.826 30.332 1.00 36.06 234 GLY A CA 1
ATOM 1899 C C . GLY A 1 234 ? 4.289 12.155 29.647 1.00 36.06 234 GLY A C 1
ATOM 1900 O O . GLY A 1 234 ? 5.192 12.861 29.213 1.00 36.06 234 GLY A O 1
ATOM 1901 N N . LEU A 1 235 ? 4.286 10.833 29.465 1.00 36.91 235 LEU A N 1
ATOM 1902 C CA . LEU A 1 235 ? 5.192 10.189 28.504 1.00 36.91 235 LEU A CA 1
ATOM 1903 C C . LEU A 1 235 ? 4.425 9.203 27.616 1.00 36.91 235 LEU A C 1
ATOM 1905 O O . LEU A 1 235 ? 4.023 8.127 28.053 1.00 36.91 235 LEU A O 1
ATOM 1909 N N . LEU A 1 236 ? 4.230 9.564 26.346 1.00 50.06 236 LEU A N 1
ATOM 1910 C CA . LEU A 1 236 ? 3.584 8.703 25.357 1.00 50.06 236 LEU A CA 1
ATOM 1911 C C . LEU A 1 236 ? 4.532 8.409 24.208 1.00 50.06 236 LEU A C 1
ATOM 1913 O O . LEU A 1 236 ? 4.976 9.307 23.501 1.00 50.06 236 LEU A O 1
ATOM 1917 N N . SER A 1 237 ? 4.782 7.121 23.988 1.00 49.34 237 SER A N 1
ATOM 1918 C CA . SER A 1 237 ? 5.273 6.654 22.700 1.00 49.34 237 SER A CA 1
ATOM 1919 C C . SER A 1 237 ? 4.117 6.693 21.695 1.00 49.34 237 SER A C 1
ATOM 1921 O O . SER A 1 237 ? 3.101 6.015 21.868 1.00 49.34 237 SER A O 1
ATOM 1923 N N . SER A 1 238 ? 4.276 7.473 20.626 1.00 59.88 238 SER A N 1
ATOM 1924 C CA . SER A 1 238 ? 3.348 7.569 19.488 1.00 59.88 238 SER A CA 1
ATOM 1925 C C . SER A 1 238 ? 3.414 6.358 18.542 1.00 59.88 238 SER A C 1
ATOM 1927 O O . SER A 1 238 ? 2.795 6.364 17.474 1.00 59.88 238 SER A O 1
ATOM 1929 N N . SER A 1 239 ? 4.149 5.306 18.922 1.00 69.75 239 SER A N 1
ATOM 1930 C CA . SER A 1 239 ? 4.309 4.114 18.094 1.00 69.75 239 SER A CA 1
ATOM 1931 C C . SER A 1 239 ? 3.041 3.263 18.045 1.00 69.75 239 SER A C 1
ATOM 1933 O O . SER A 1 239 ? 2.293 3.196 19.026 1.00 69.75 239 SER A O 1
ATOM 1935 N N . ILE A 1 240 ? 2.817 2.587 16.919 1.00 76.88 240 ILE A N 1
ATOM 1936 C CA . ILE A 1 240 ? 1.775 1.559 16.757 1.00 76.88 240 ILE A CA 1
ATOM 1937 C C . ILE A 1 240 ? 2.318 0.117 16.848 1.00 76.88 240 ILE A C 1
ATOM 1939 O O . ILE A 1 240 ? 1.538 -0.829 16.749 1.00 76.88 240 ILE A O 1
ATOM 1943 N N . LEU A 1 241 ? 3.631 -0.065 17.054 1.00 69.00 241 LEU A N 1
ATOM 1944 C CA . LEU A 1 241 ? 4.254 -1.375 17.312 1.00 69.00 241 LEU A CA 1
ATOM 1945 C C . LEU A 1 241 ? 3.946 -1.882 18.725 1.00 69.00 241 LEU A C 1
ATOM 1947 O O . LEU A 1 241 ? 3.622 -1.092 19.609 1.00 69.00 241 LEU A O 1
ATOM 1951 N N . LEU A 1 242 ? 4.086 -3.197 18.947 1.00 61.19 242 LEU A N 1
ATOM 1952 C CA . LEU A 1 242 ? 3.949 -3.829 20.269 1.00 61.19 242 LEU A CA 1
ATOM 1953 C C . LEU A 1 242 ? 4.854 -3.147 21.308 1.00 61.19 242 LEU A C 1
ATOM 1955 O O . LEU A 1 242 ? 5.998 -2.845 21.005 1.00 61.19 242 LEU A O 1
ATOM 1959 N N . ASP A 1 243 ? 4.389 -2.959 22.548 1.00 56.75 243 ASP A N 1
ATOM 1960 C CA . ASP A 1 243 ? 5.130 -2.238 23.610 1.00 56.75 243 ASP A CA 1
ATOM 1961 C C . ASP A 1 243 ? 6.523 -2.818 23.895 1.00 56.75 243 ASP A C 1
ATOM 1963 O O . ASP A 1 243 ? 7.423 -2.117 24.346 1.00 56.75 243 ASP A O 1
ATOM 1967 N N . LYS A 1 244 ? 6.700 -4.117 23.639 1.00 56.53 244 LYS A N 1
ATOM 1968 C CA . LYS A 1 244 ? 7.977 -4.820 23.805 1.00 56.53 244 LYS A CA 1
ATOM 1969 C C . LYS A 1 244 ? 8.884 -4.720 22.576 1.00 56.53 244 LYS A C 1
ATOM 1971 O O . LYS A 1 244 ? 10.023 -5.178 22.636 1.00 56.53 244 LYS A O 1
ATOM 1976 N N . CYS A 1 245 ? 8.391 -4.195 21.457 1.00 58.69 245 CYS A N 1
ATOM 1977 C CA . CYS A 1 245 ? 9.192 -4.018 20.258 1.00 58.69 245 CYS A CA 1
ATOM 1978 C C . CYS A 1 245 ? 10.134 -2.825 20.449 1.00 58.69 245 CYS A C 1
ATOM 1980 O O . CYS A 1 245 ? 9.684 -1.741 20.825 1.00 58.69 245 CYS A O 1
ATOM 1982 N N . PRO A 1 246 ? 11.438 -2.996 20.177 1.00 65.19 246 PRO A N 1
ATOM 1983 C CA . PRO A 1 246 ? 12.347 -1.863 20.127 1.00 65.19 246 PRO A CA 1
ATOM 1984 C C . PRO A 1 246 ? 11.927 -0.902 19.001 1.00 65.19 246 PRO A C 1
ATOM 1986 O O . PRO A 1 246 ? 11.235 -1.325 18.066 1.00 65.19 246 PRO A O 1
ATOM 1989 N N . PRO A 1 247 ? 12.376 0.367 19.045 1.00 70.75 247 PRO A N 1
ATOM 1990 C CA . PRO A 1 247 ? 12.257 1.265 17.904 1.00 70.75 247 PRO A CA 1
ATOM 1991 C C . PRO A 1 247 ? 12.747 0.576 16.622 1.00 70.75 247 PRO A C 1
ATOM 1993 O O . PRO A 1 247 ? 13.751 -0.151 16.675 1.00 70.75 247 PRO A O 1
ATOM 1996 N N . PRO A 1 248 ? 12.054 0.764 15.484 1.00 80.00 248 PRO A N 1
ATOM 1997 C CA . PRO A 1 248 ? 12.463 0.144 14.236 1.00 80.00 248 PRO A CA 1
ATOM 1998 C C . PRO A 1 248 ? 13.876 0.598 13.880 1.00 80.00 248 PRO A C 1
ATOM 2000 O O . PRO A 1 248 ? 14.238 1.764 14.040 1.00 80.00 248 PRO A O 1
ATOM 2003 N N . ARG A 1 249 ? 14.679 -0.352 13.411 1.00 80.19 249 ARG A N 1
ATOM 2004 C CA . ARG A 1 249 ? 16.056 -0.135 12.978 1.00 80.19 249 ARG A CA 1
ATOM 2005 C C . ARG A 1 249 ? 16.361 -1.031 11.781 1.00 80.19 249 ARG A C 1
ATOM 2007 O O . ARG A 1 249 ? 15.723 -2.084 11.663 1.00 80.19 249 ARG A O 1
ATOM 2014 N N . PRO A 1 250 ? 17.334 -0.663 10.936 1.00 87.62 250 PRO A N 1
ATOM 2015 C CA . PRO A 1 250 ? 17.816 -1.541 9.883 1.00 87.62 250 PRO A CA 1
ATOM 2016 C C . PRO A 1 250 ? 18.241 -2.901 10.463 1.00 87.62 250 PRO A C 1
ATOM 2018 O O . PRO A 1 250 ? 18.905 -2.936 11.509 1.00 87.62 250 PRO A O 1
ATOM 2021 N N . PRO A 1 251 ? 17.823 -4.030 9.861 1.00 88.62 251 PRO A N 1
ATOM 2022 C CA . PRO A 1 251 ? 18.210 -5.346 10.338 1.00 88.62 251 PRO A CA 1
ATOM 2023 C C . PRO A 1 251 ? 19.710 -5.570 10.097 1.00 88.62 251 PRO A C 1
ATOM 2025 O O . PRO A 1 251 ? 20.232 -5.146 9.063 1.00 88.62 251 PRO A O 1
ATOM 2028 N N . PRO A 1 252 ? 20.414 -6.260 11.014 1.00 86.75 252 PRO A N 1
ATOM 2029 C CA . PRO A 1 252 ? 21.769 -6.714 10.737 1.00 86.75 252 PRO A CA 1
ATOM 2030 C C . PRO A 1 252 ? 21.764 -7.746 9.595 1.00 86.75 252 PRO A C 1
ATOM 2032 O O . PRO A 1 252 ? 20.719 -8.346 9.319 1.00 86.75 252 PRO A O 1
ATOM 2035 N N . PRO A 1 253 ? 22.927 -8.017 8.969 1.00 85.62 253 PRO A N 1
ATOM 2036 C CA . PRO A 1 253 ? 23.055 -9.110 8.013 1.00 85.62 253 PRO A CA 1
ATOM 2037 C C . PRO A 1 253 ? 22.488 -10.425 8.586 1.00 85.62 253 PRO A C 1
ATOM 2039 O O . PRO A 1 253 ? 22.717 -10.713 9.768 1.00 85.62 253 PRO A O 1
ATOM 2042 N N . PRO A 1 254 ? 21.773 -11.241 7.787 1.00 86.62 254 PRO A N 1
ATOM 2043 C CA . PRO A 1 254 ? 21.269 -12.535 8.238 1.00 86.62 254 PRO A CA 1
ATOM 2044 C C . PRO A 1 254 ? 22.368 -13.407 8.859 1.00 86.62 254 PRO A C 1
ATOM 2046 O O . PRO A 1 254 ? 23.483 -13.485 8.346 1.00 86.62 254 PRO A O 1
ATOM 2049 N N . SER A 1 255 ? 22.044 -14.077 9.969 1.00 79.31 255 SER A N 1
ATOM 2050 C CA . SER A 1 255 ? 23.017 -14.761 10.837 1.00 79.31 255 SER A CA 1
ATOM 2051 C C . SER A 1 255 ? 23.765 -15.921 10.175 1.00 79.31 255 SER A C 1
ATOM 2053 O O . SER A 1 255 ? 24.876 -16.247 10.589 1.00 79.31 255 SER A O 1
ATOM 2055 N N . LEU A 1 256 ? 23.169 -16.547 9.158 1.00 83.12 256 LEU A N 1
ATOM 2056 C CA . LEU A 1 256 ? 23.796 -17.597 8.363 1.00 83.12 256 LEU A CA 1
ATOM 2057 C C . LEU A 1 256 ? 24.235 -17.006 7.018 1.00 83.12 256 LEU A C 1
ATOM 2059 O O . LEU A 1 256 ? 23.390 -16.828 6.134 1.00 83.12 256 LEU A O 1
ATOM 2063 N N . PRO A 1 257 ? 25.531 -16.694 6.837 1.00 81.12 257 PRO A N 1
ATOM 2064 C CA . PRO A 1 257 ? 26.015 -16.159 5.578 1.00 81.12 257 PRO A CA 1
ATOM 2065 C C . PRO A 1 257 ? 25.874 -17.212 4.479 1.00 81.12 257 PRO A C 1
ATOM 2067 O O . PRO A 1 257 ? 26.188 -18.391 4.663 1.00 81.12 257 PRO A O 1
ATOM 2070 N N . LEU A 1 258 ? 25.407 -16.774 3.314 1.00 88.75 258 LEU A N 1
ATOM 2071 C CA . LEU A 1 258 ? 25.281 -17.641 2.153 1.00 88.75 258 LEU A CA 1
ATOM 2072 C C . LEU A 1 258 ? 26.657 -17.965 1.564 1.00 88.75 258 LEU A C 1
ATOM 2074 O O . LEU A 1 258 ? 27.566 -17.129 1.515 1.00 88.75 258 LEU A O 1
ATOM 2078 N N . SER A 1 259 ? 26.794 -19.194 1.075 1.00 90.94 259 SER A N 1
ATOM 2079 C CA . SER A 1 259 ? 27.936 -19.609 0.269 1.00 90.94 259 SER A CA 1
ATOM 2080 C C . SER A 1 259 ? 27.914 -18.903 -1.094 1.00 90.94 259 SER A C 1
ATOM 2082 O O . SER A 1 259 ? 26.862 -18.481 -1.577 1.00 90.94 259 SER A O 1
ATOM 2084 N N . LYS A 1 260 ? 29.087 -18.739 -1.722 1.00 90.38 260 LYS A N 1
ATOM 2085 C CA . LYS A 1 260 ? 29.239 -17.965 -2.972 1.00 90.38 260 LYS A CA 1
ATOM 2086 C C . LYS A 1 260 ? 28.365 -18.487 -4.124 1.00 90.38 260 LYS A C 1
ATOM 2088 O O . LYS A 1 260 ? 27.904 -17.690 -4.934 1.00 90.38 260 LYS A O 1
ATOM 2093 N N . ASP A 1 261 ? 28.122 -19.793 -4.177 1.00 91.19 261 ASP A N 1
ATOM 2094 C CA . ASP A 1 261 ? 27.250 -20.468 -5.147 1.00 91.19 261 ASP A CA 1
ATOM 2095 C C . ASP A 1 261 ? 25.766 -20.091 -4.995 1.00 91.19 261 ASP A C 1
ATOM 2097 O O . ASP A 1 261 ? 25.024 -20.126 -5.972 1.00 91.19 261 ASP A O 1
ATOM 2101 N N . LYS A 1 262 ? 25.339 -19.654 -3.804 1.00 93.38 262 LYS A N 1
ATOM 2102 C CA . LYS A 1 262 ? 23.949 -19.266 -3.510 1.00 93.38 262 LYS A CA 1
ATOM 2103 C C . LYS A 1 262 ? 23.671 -17.771 -3.674 1.00 93.38 262 LYS A C 1
ATOM 2105 O O . LYS A 1 262 ? 22.545 -17.340 -3.447 1.00 93.38 262 LYS A O 1
ATOM 2110 N N . LEU A 1 263 ? 24.671 -16.972 -4.059 1.00 95.75 263 LEU A N 1
ATOM 2111 C CA . LEU A 1 263 ? 24.520 -15.519 -4.222 1.00 95.75 263 LEU A CA 1
ATOM 2112 C C . LEU A 1 263 ? 23.846 -15.116 -5.539 1.00 95.75 263 LEU A C 1
ATOM 2114 O O . LEU A 1 263 ? 23.399 -13.981 -5.662 1.00 95.75 263 LEU A O 1
ATOM 2118 N N . ASN A 1 264 ? 23.725 -16.046 -6.488 1.00 96.69 264 ASN A N 1
ATOM 2119 C CA . ASN A 1 264 ? 23.008 -15.852 -7.749 1.00 96.69 264 ASN A CA 1
ATOM 2120 C C . ASN A 1 264 ? 21.863 -16.875 -7.861 1.00 96.69 264 ASN A C 1
ATOM 2122 O O . ASN A 1 264 ? 21.938 -17.796 -8.679 1.00 96.69 264 ASN A O 1
ATOM 2126 N N . PRO A 1 265 ? 20.839 -16.793 -6.993 1.00 97.12 265 PRO A N 1
ATOM 2127 C CA . PRO A 1 265 ? 19.745 -17.754 -6.994 1.00 97.12 265 PRO A CA 1
ATOM 2128 C C . PRO A 1 265 ? 18.922 -17.673 -8.293 1.00 97.12 265 PRO A C 1
ATOM 2130 O O . PRO A 1 265 ? 18.739 -16.585 -8.853 1.00 97.12 265 PRO A O 1
ATOM 2133 N N . PRO A 1 266 ? 18.369 -18.804 -8.772 1.00 97.19 266 PRO A N 1
ATOM 2134 C CA . PRO A 1 266 ? 17.422 -18.778 -9.875 1.00 97.19 266 PRO A CA 1
ATOM 2135 C C . PRO A 1 266 ? 16.147 -18.046 -9.449 1.00 97.19 266 PRO A C 1
ATOM 2137 O O . PRO A 1 266 ? 15.680 -18.173 -8.317 1.00 97.19 266 PRO A O 1
ATOM 2140 N N . THR A 1 267 ? 15.556 -17.294 -10.374 1.00 98.12 267 THR A N 1
ATOM 2141 C CA . THR A 1 267 ? 14.319 -16.561 -10.089 1.00 98.12 267 THR A CA 1
ATOM 2142 C C . THR A 1 267 ? 13.108 -17.496 -10.108 1.00 98.12 267 THR A C 1
ATOM 2144 O O . THR A 1 267 ? 12.892 -18.157 -11.133 1.00 98.12 267 THR A O 1
ATOM 2147 N N . PRO A 1 268 ? 12.281 -17.524 -9.041 1.00 98.12 268 PRO A N 1
ATOM 2148 C CA . PRO A 1 268 ? 11.017 -18.252 -9.031 1.00 98.12 268 PRO A CA 1
ATOM 2149 C C . PRO A 1 268 ? 10.166 -17.879 -10.250 1.00 98.12 268 PRO A C 1
ATOM 2151 O O . PRO A 1 268 ? 9.788 -16.721 -10.434 1.00 98.12 268 PRO A O 1
ATOM 2154 N N . SER A 1 269 ? 9.910 -18.855 -11.119 1.00 97.19 269 SER A N 1
ATOM 2155 C CA . SER A 1 269 ? 9.234 -18.642 -12.401 1.00 97.19 269 SER A CA 1
ATOM 2156 C C . SER A 1 269 ? 8.066 -19.607 -12.548 1.00 97.19 269 SER A C 1
ATOM 2158 O O . SER A 1 269 ? 8.225 -20.805 -12.329 1.00 97.19 269 SER A O 1
ATOM 2160 N N . ILE A 1 270 ? 6.909 -19.084 -12.946 1.00 97.50 270 ILE A N 1
ATOM 2161 C CA . ILE A 1 270 ? 5.694 -19.860 -13.203 1.00 97.50 270 ILE A CA 1
ATOM 2162 C C . ILE A 1 270 ? 5.302 -19.658 -14.657 1.00 97.50 270 ILE A C 1
ATOM 2164 O O . ILE A 1 270 ? 5.224 -18.524 -15.115 1.00 97.50 270 ILE A O 1
ATOM 2168 N N . TYR A 1 271 ? 5.041 -20.746 -15.373 1.00 97.38 271 TYR A N 1
ATOM 2169 C CA . TYR A 1 271 ? 4.592 -20.711 -16.760 1.00 97.38 271 TYR A CA 1
ATOM 2170 C C . TYR A 1 271 ? 3.096 -20.978 -16.801 1.00 97.38 271 TYR A C 1
ATOM 2172 O O . TYR A 1 271 ? 2.632 -21.962 -16.229 1.00 97.38 271 TYR A O 1
ATOM 2180 N N . LEU A 1 272 ? 2.352 -20.078 -17.439 1.00 96.62 272 LEU A N 1
ATOM 2181 C CA . LEU A 1 272 ? 0.919 -20.235 -17.637 1.00 96.62 272 LEU A CA 1
ATOM 2182 C C . LEU A 1 272 ? 0.658 -20.574 -19.099 1.00 96.62 272 LEU A C 1
ATOM 2184 O O . LEU A 1 272 ? 1.096 -19.847 -19.990 1.00 96.62 272 LEU A O 1
ATOM 2188 N N . GLU A 1 273 ? -0.080 -21.649 -19.340 1.00 91.50 273 GLU A N 1
ATOM 2189 C CA . GLU A 1 273 ? -0.496 -22.037 -20.689 1.00 91.50 273 GLU A CA 1
ATOM 2190 C C . GLU A 1 273 ? -1.918 -21.548 -20.961 1.00 91.50 273 GLU A C 1
ATOM 2192 O O . GLU A 1 273 ? -2.249 -21.098 -22.058 1.00 91.50 273 GLU A O 1
ATOM 2197 N N . ASN A 1 274 ? -2.764 -21.586 -19.929 1.00 94.19 274 ASN A N 1
ATOM 2198 C CA . ASN A 1 274 ? -4.198 -21.404 -20.059 1.00 94.19 274 ASN A CA 1
ATOM 2199 C C . ASN A 1 274 ? -4.740 -20.421 -19.022 1.00 94.19 274 ASN A C 1
ATOM 2201 O O . ASN A 1 274 ? -4.193 -20.243 -17.934 1.00 94.19 274 ASN A O 1
ATOM 2205 N N . LYS A 1 275 ? -5.930 -19.873 -19.296 1.00 96.06 275 LYS A N 1
ATOM 2206 C CA . LYS A 1 275 ? -6.658 -19.040 -18.330 1.00 96.06 275 LYS A CA 1
ATOM 2207 C C . LYS A 1 275 ? -6.824 -19.730 -16.972 1.00 96.06 275 LYS A C 1
ATOM 2209 O O . LYS A 1 275 ? -6.732 -19.060 -15.957 1.00 96.06 275 LYS A O 1
ATOM 2214 N N . ARG A 1 276 ? -7.070 -21.045 -16.929 1.00 95.94 276 ARG A N 1
ATOM 2215 C CA . ARG A 1 276 ? -7.283 -21.779 -15.665 1.00 95.94 276 ARG A CA 1
ATOM 2216 C C . ARG A 1 276 ? -6.075 -21.690 -14.730 1.00 95.94 276 ARG A C 1
ATOM 2218 O O . ARG A 1 276 ? -6.271 -21.500 -13.534 1.00 95.94 276 ARG A O 1
ATOM 2225 N N . ASP A 1 277 ? -4.868 -21.732 -15.282 1.00 95.38 277 ASP A N 1
ATOM 2226 C CA . ASP A 1 277 ? -3.616 -21.700 -14.523 1.00 95.38 277 ASP A CA 1
ATOM 2227 C C . ASP A 1 277 ? -3.464 -20.362 -13.784 1.00 95.38 277 ASP A C 1
ATOM 2229 O O . ASP A 1 277 ? -3.093 -20.324 -12.614 1.00 95.38 277 ASP A O 1
ATOM 2233 N N . ALA A 1 278 ? -3.857 -19.256 -14.429 1.00 95.69 278 ALA A N 1
ATOM 2234 C CA . ALA A 1 278 ? -3.823 -17.914 -13.841 1.00 95.69 278 ALA A CA 1
ATOM 2235 C C . ALA A 1 278 ? -4.769 -17.744 -12.635 1.00 95.69 278 ALA A C 1
ATOM 2237 O O . ALA A 1 278 ? -4.544 -16.878 -11.791 1.00 95.69 278 ALA A O 1
ATOM 2238 N N . PHE A 1 279 ? -5.837 -18.545 -12.557 1.00 96.56 279 PHE A N 1
ATOM 2239 C CA . PHE A 1 279 ? -6.811 -18.527 -11.459 1.00 96.56 279 PHE A CA 1
ATOM 2240 C C . PHE A 1 279 ? -6.616 -19.691 -10.479 1.00 96.56 279 PHE A C 1
ATOM 2242 O O . PHE A 1 279 ? -7.453 -19.895 -9.598 1.00 96.56 279 PHE A O 1
ATOM 2249 N N . TYR A 1 280 ? -5.525 -20.450 -10.606 1.00 95.25 280 TYR A N 1
ATOM 2250 C CA . TYR A 1 280 ? -5.225 -21.559 -9.713 1.00 95.25 280 TYR A CA 1
ATOM 2251 C C . TYR A 1 280 ? -4.856 -21.030 -8.313 1.00 95.25 280 TYR A C 1
ATOM 2253 O O . TYR A 1 280 ? -3.859 -20.317 -8.188 1.00 95.25 280 TYR A O 1
ATOM 2261 N N . PRO A 1 281 ? -5.614 -21.341 -7.240 1.00 92.25 281 PRO A N 1
ATOM 2262 C CA . PRO A 1 281 ? -5.418 -20.706 -5.931 1.00 92.25 281 PRO A CA 1
ATOM 2263 C C . PRO A 1 281 ? -3.991 -20.791 -5.348 1.00 92.25 281 PRO A C 1
ATOM 2265 O O . PRO A 1 281 ? -3.530 -19.789 -4.793 1.00 92.25 281 PRO A O 1
ATOM 2268 N N . PRO A 1 282 ? -3.240 -21.904 -5.508 1.00 96.31 282 PRO A N 1
ATOM 2269 C CA . PRO A 1 282 ? -1.847 -21.983 -5.060 1.00 96.31 282 PRO A CA 1
ATOM 2270 C C . PRO A 1 282 ? -0.897 -20.966 -5.704 1.00 96.31 282 PRO A C 1
ATOM 2272 O O . PRO A 1 282 ? 0.141 -20.671 -5.118 1.00 96.31 282 PRO A O 1
ATOM 2275 N N . LEU A 1 283 ? -1.245 -20.382 -6.859 1.00 96.19 283 LEU A N 1
ATOM 2276 C CA . LEU A 1 283 ? -0.457 -19.314 -7.482 1.00 96.19 283 LEU A CA 1
ATOM 2277 C C . LEU A 1 283 ? -0.310 -18.112 -6.542 1.00 96.19 283 LEU A C 1
ATOM 2279 O O . LEU A 1 283 ? 0.792 -17.608 -6.346 1.00 96.19 283 LEU A O 1
ATOM 2283 N N . HIS A 1 284 ? -1.410 -17.694 -5.910 1.00 95.25 284 HIS A N 1
ATOM 2284 C CA . HIS A 1 284 ? -1.388 -16.584 -4.962 1.00 95.25 284 HIS A CA 1
ATOM 2285 C C . HIS A 1 284 ? -0.487 -16.910 -3.764 1.00 95.25 284 HIS A C 1
ATOM 2287 O O . HIS A 1 284 ? 0.380 -16.112 -3.419 1.00 95.25 284 HIS A O 1
ATOM 2293 N N . GLN A 1 285 ? -0.629 -18.110 -3.191 1.00 94.44 285 GLN A N 1
ATOM 2294 C CA . GLN A 1 285 ? 0.188 -18.560 -2.058 1.00 94.44 285 GLN A CA 1
ATOM 2295 C C . GLN A 1 285 ? 1.680 -18.595 -2.407 1.00 94.44 285 GLN A C 1
ATOM 2297 O O . GLN A 1 285 ? 2.503 -18.163 -1.602 1.00 94.44 285 GLN A O 1
ATOM 2302 N N . PHE A 1 286 ? 2.024 -19.055 -3.614 1.00 97.06 286 PHE A N 1
ATOM 2303 C CA . PHE A 1 286 ? 3.398 -19.073 -4.108 1.00 97.06 286 PHE A CA 1
ATOM 2304 C C . PHE A 1 286 ? 3.988 -17.663 -4.208 1.00 97.06 286 PHE A C 1
ATOM 2306 O O . PHE A 1 286 ? 5.102 -17.436 -3.734 1.00 97.06 286 PHE A O 1
ATOM 2313 N N . CYS A 1 287 ? 3.237 -16.719 -4.782 1.00 97.12 287 CYS A N 1
ATOM 2314 C CA . CYS A 1 287 ? 3.652 -15.323 -4.915 1.00 97.12 287 CYS A CA 1
ATOM 2315 C C . CYS A 1 287 ? 3.816 -14.631 -3.553 1.00 97.12 287 CYS A C 1
ATOM 2317 O O . CYS A 1 287 ? 4.744 -13.849 -3.368 1.00 97.12 287 CYS A O 1
ATOM 2319 N N . THR A 1 288 ? 2.944 -14.924 -2.584 1.00 96.06 288 THR A N 1
ATOM 2320 C CA . THR A 1 288 ? 3.003 -14.323 -1.239 1.00 96.06 288 THR A CA 1
ATOM 2321 C C . THR A 1 288 ? 3.943 -15.038 -0.272 1.00 96.06 288 THR A C 1
ATOM 2323 O O . THR A 1 288 ? 4.121 -14.572 0.851 1.00 96.06 288 THR A O 1
ATOM 2326 N N . ASN A 1 289 ? 4.541 -16.167 -0.662 1.00 96.06 289 ASN A N 1
ATOM 2327 C CA . ASN A 1 289 ? 5.446 -16.910 0.209 1.00 96.06 289 ASN A CA 1
ATOM 2328 C C . ASN A 1 289 ? 6.669 -16.038 0.561 1.00 96.06 289 ASN A C 1
ATOM 2330 O O . ASN A 1 289 ? 7.398 -15.660 -0.355 1.00 96.06 289 ASN A O 1
ATOM 2334 N N . PRO A 1 290 ? 6.950 -15.749 1.848 1.00 93.44 290 PRO A N 1
ATOM 2335 C CA . PRO A 1 290 ? 8.091 -14.918 2.247 1.00 93.44 290 PRO A CA 1
ATOM 2336 C C . PRO A 1 290 ? 9.459 -15.437 1.775 1.00 93.44 290 PRO A C 1
ATOM 2338 O O . PRO A 1 290 ? 10.413 -14.670 1.693 1.00 93.44 290 PRO A O 1
ATOM 2341 N N . ALA A 1 291 ? 9.571 -16.731 1.450 1.00 94.19 291 ALA A N 1
ATOM 2342 C CA . ALA A 1 291 ? 10.783 -17.313 0.873 1.00 94.19 291 ALA A CA 1
ATOM 2343 C C . ALA A 1 291 ? 11.018 -16.916 -0.598 1.00 94.19 291 ALA A C 1
ATOM 2345 O O . ALA A 1 291 ? 12.127 -17.092 -1.096 1.00 94.19 291 ALA A O 1
ATOM 2346 N N . ASN A 1 292 ? 9.999 -16.380 -1.277 1.00 97.38 292 ASN A N 1
ATOM 2347 C CA . ASN A 1 292 ? 10.045 -15.911 -2.658 1.00 97.38 292 ASN A CA 1
ATOM 2348 C C . ASN A 1 292 ? 9.990 -14.370 -2.669 1.00 97.38 292 ASN A C 1
ATOM 2350 O O . ASN A 1 292 ? 8.895 -13.806 -2.601 1.00 97.38 292 ASN A O 1
ATOM 2354 N N . PRO A 1 293 ? 11.131 -13.661 -2.772 1.00 97.69 293 PRO A N 1
ATOM 2355 C CA . PRO A 1 293 ? 11.140 -12.195 -2.828 1.00 97.69 293 PRO A CA 1
ATOM 2356 C C . PRO A 1 293 ? 10.494 -11.663 -4.110 1.00 97.69 293 PRO A C 1
ATOM 2358 O O . PRO A 1 293 ? 9.848 -10.622 -4.137 1.00 97.69 293 PRO A O 1
ATOM 2361 N N . VAL A 1 294 ? 10.661 -12.398 -5.204 1.00 98.50 294 VAL A N 1
ATOM 2362 C CA . VAL A 1 294 ? 10.151 -12.027 -6.518 1.00 98.50 294 VAL A CA 1
ATOM 2363 C C . VAL A 1 294 ? 9.697 -13.279 -7.254 1.00 98.50 294 VAL A C 1
ATOM 2365 O O . VAL A 1 294 ? 10.291 -14.346 -7.107 1.00 98.50 294 VAL A O 1
ATOM 2368 N N . THR A 1 295 ? 8.621 -13.164 -8.026 1.00 98.62 295 THR A N 1
ATOM 2369 C CA . THR A 1 295 ? 8.119 -14.227 -8.901 1.00 98.62 295 THR A CA 1
ATOM 2370 C C . THR A 1 295 ? 7.850 -13.665 -10.286 1.00 98.62 295 THR A C 1
ATOM 2372 O O . THR A 1 295 ? 7.225 -12.614 -10.420 1.00 98.62 295 THR A O 1
ATOM 2375 N N . VAL A 1 296 ? 8.279 -14.382 -11.324 1.00 98.38 296 VAL A N 1
ATOM 2376 C CA . VAL A 1 296 ? 7.951 -14.043 -12.712 1.00 98.38 296 VAL A CA 1
ATOM 2377 C C . VAL A 1 296 ? 6.912 -15.016 -13.240 1.00 98.38 296 VAL A C 1
ATOM 2379 O O . VAL A 1 296 ? 7.160 -16.216 -13.342 1.00 98.38 296 VAL A O 1
ATOM 2382 N N . ILE A 1 297 ? 5.751 -14.490 -13.601 1.00 98.38 297 ILE A N 1
ATOM 2383 C CA . ILE A 1 297 ? 4.667 -15.235 -14.227 1.00 98.38 297 ILE A CA 1
ATOM 2384 C C . ILE A 1 297 ? 4.783 -15.051 -15.740 1.00 98.38 297 ILE A C 1
ATOM 2386 O O . ILE A 1 297 ? 4.485 -13.988 -16.290 1.00 98.38 297 ILE A O 1
ATOM 2390 N N . ARG A 1 298 ? 5.255 -16.103 -16.402 1.00 98.00 298 ARG A N 1
ATOM 2391 C CA . ARG A 1 298 ? 5.545 -16.152 -17.830 1.00 98.00 298 ARG A CA 1
ATOM 2392 C C . ARG A 1 298 ? 4.274 -16.364 -18.638 1.00 98.00 298 ARG A C 1
ATOM 2394 O O . ARG A 1 298 ? 3.465 -17.230 -18.303 1.00 98.00 298 ARG A O 1
ATOM 2401 N N . GLY A 1 299 ? 4.124 -15.593 -19.715 1.00 93.62 299 GLY A N 1
ATOM 2402 C CA . GLY A 1 299 ? 3.029 -15.768 -20.677 1.00 93.62 299 GLY A CA 1
ATOM 2403 C C . GLY A 1 299 ? 1.635 -15.392 -20.158 1.00 93.62 299 GLY A C 1
ATOM 2404 O O . GLY A 1 299 ? 0.638 -15.758 -20.781 1.00 93.62 299 GLY A O 1
ATOM 2405 N N . LEU A 1 300 ? 1.537 -14.641 -19.052 1.00 97.38 300 LEU A N 1
ATOM 2406 C CA . LEU A 1 300 ? 0.257 -14.268 -18.436 1.00 97.38 300 LEU A CA 1
ATOM 2407 C C . LEU A 1 300 ? -0.685 -13.572 -19.426 1.00 97.38 300 LEU A C 1
ATOM 2409 O O . LEU A 1 300 ? -1.865 -13.922 -19.501 1.00 97.38 300 LEU A O 1
ATOM 2413 N N . ALA A 1 301 ? -0.179 -12.592 -20.180 1.00 95.94 301 ALA A N 1
ATOM 2414 C CA . ALA A 1 301 ? -0.998 -11.855 -21.137 1.00 95.94 301 ALA A CA 1
ATOM 2415 C C . ALA A 1 301 ? -1.589 -12.773 -22.216 1.00 95.94 301 ALA A C 1
ATOM 2417 O O . ALA A 1 301 ? -2.766 -12.644 -22.544 1.00 95.94 301 ALA A O 1
ATOM 2418 N N . GLY A 1 302 ? -0.814 -13.745 -22.706 1.00 96.69 302 GLY A N 1
ATOM 2419 C CA . GLY A 1 302 ? -1.296 -14.753 -23.653 1.00 96.69 302 GLY A CA 1
ATOM 2420 C C . GLY A 1 302 ? -2.361 -15.661 -23.034 1.00 96.69 302 GLY A C 1
ATOM 2421 O O . GLY A 1 302 ? -3.453 -15.795 -23.587 1.00 96.69 302 GLY A O 1
ATOM 2422 N N . ALA A 1 303 ? -2.088 -16.206 -21.844 1.00 97.50 303 ALA A N 1
ATOM 2423 C CA . ALA A 1 303 ? -2.999 -17.099 -21.125 1.00 97.50 303 ALA A CA 1
ATOM 2424 C C . ALA A 1 303 ? -4.363 -16.446 -20.818 1.00 97.50 303 ALA A C 1
ATOM 2426 O O . ALA A 1 303 ? -5.409 -17.099 -20.883 1.00 97.50 303 ALA A O 1
ATOM 2427 N N . LEU A 1 304 ? -4.366 -15.145 -20.507 1.00 97.62 304 LEU A N 1
ATOM 2428 C CA . LEU A 1 304 ? -5.572 -14.363 -20.218 1.00 97.62 304 LEU A CA 1
ATOM 2429 C C . LEU A 1 304 ? -6.172 -13.655 -21.439 1.00 97.62 304 LEU A C 1
ATOM 2431 O O . LEU A 1 304 ? -7.259 -13.084 -21.320 1.00 97.62 304 LEU A O 1
ATOM 2435 N N . LYS A 1 305 ? -5.501 -13.708 -22.597 1.00 97.56 305 LYS A N 1
ATOM 2436 C CA . LYS A 1 305 ? -5.840 -12.933 -23.799 1.00 97.56 305 LYS A CA 1
ATOM 2437 C C . LYS A 1 305 ? -5.995 -11.438 -23.482 1.00 97.56 305 LYS A C 1
ATOM 2439 O O . LYS A 1 305 ? -7.030 -10.838 -23.785 1.00 97.56 305 LYS A O 1
ATOM 2444 N N . LEU A 1 306 ? -4.988 -10.880 -22.806 1.00 96.81 306 LEU A N 1
ATOM 2445 C CA . LEU A 1 306 ? -4.889 -9.444 -22.563 1.00 96.81 306 LEU A CA 1
ATOM 2446 C C . LEU A 1 306 ? -4.497 -8.730 -23.857 1.00 96.81 306 LEU A C 1
ATOM 2448 O O . LEU A 1 306 ? -3.483 -9.066 -24.471 1.00 96.81 306 LEU A O 1
ATOM 2452 N N . ASP A 1 307 ? -5.267 -7.720 -24.238 1.00 96.88 307 ASP A N 1
ATOM 2453 C CA . ASP A 1 307 ? -4.925 -6.809 -25.319 1.00 96.88 307 ASP A CA 1
ATOM 2454 C C . ASP A 1 307 ? -3.939 -5.746 -24.820 1.00 96.88 307 ASP A C 1
ATOM 2456 O O . ASP A 1 307 ? -4.302 -4.648 -24.391 1.00 96.88 307 ASP A O 1
ATOM 2460 N N . LEU A 1 308 ? -2.650 -6.088 -24.873 1.00 94.62 308 LEU A N 1
ATOM 2461 C CA . LEU A 1 308 ? -1.571 -5.156 -24.541 1.00 94.62 308 LEU A CA 1
ATOM 2462 C C . LEU A 1 308 ? -1.469 -3.994 -25.546 1.00 94.62 308 LEU A C 1
ATOM 2464 O O . LEU A 1 308 ? -0.861 -2.971 -25.230 1.00 94.62 308 LEU A O 1
ATOM 2468 N N . GLY A 1 309 ? -2.095 -4.106 -26.725 1.00 95.50 309 GLY A N 1
ATOM 2469 C CA . GLY A 1 309 ? -2.151 -3.043 -27.727 1.00 95.50 309 GLY A CA 1
ATOM 2470 C C . GLY A 1 309 ? -2.833 -1.778 -27.207 1.00 95.50 309 GLY A C 1
ATOM 2471 O O . GLY A 1 309 ? -2.408 -0.675 -27.557 1.00 95.50 309 GLY A O 1
ATOM 2472 N N . LEU A 1 310 ? -3.786 -1.921 -26.277 1.00 95.88 310 LEU A N 1
ATOM 2473 C CA . LEU A 1 310 ? -4.456 -0.804 -25.596 1.00 95.88 310 LEU A CA 1
ATOM 2474 C C . LEU A 1 310 ? -3.495 0.105 -24.813 1.00 95.88 310 LEU A C 1
ATOM 2476 O O . LEU A 1 310 ? -3.806 1.272 -24.563 1.00 95.88 310 LEU A O 1
ATOM 2480 N N . PHE A 1 311 ? -2.330 -0.423 -24.436 1.00 95.12 311 PHE A N 1
ATOM 2481 C CA . PHE A 1 311 ? -1.276 0.281 -23.702 1.00 95.12 311 PHE A CA 1
ATOM 2482 C C . PHE A 1 311 ? -0.087 0.652 -24.592 1.00 95.12 311 PHE A C 1
ATOM 2484 O O . PHE A 1 311 ? 0.945 1.109 -24.092 1.00 95.12 311 PHE A O 1
ATOM 2491 N N . SER A 1 312 ? -0.200 0.439 -25.906 1.00 94.69 312 SER A N 1
ATOM 2492 C CA . SER A 1 312 ? 0.833 0.833 -26.856 1.00 94.69 312 SER A CA 1
ATOM 2493 C C . SER A 1 312 ? 0.980 2.353 -26.886 1.00 94.69 312 SER A C 1
ATOM 2495 O O . SER A 1 312 ? 0.004 3.092 -26.760 1.00 94.69 312 SER A O 1
ATOM 2497 N N . THR A 1 313 ? 2.200 2.838 -27.124 1.00 94.81 313 THR A N 1
ATOM 2498 C CA . THR A 1 313 ? 2.471 4.277 -27.257 1.00 94.81 313 THR A CA 1
ATOM 2499 C C . THR A 1 313 ? 1.541 4.950 -28.266 1.00 94.81 313 THR A C 1
ATOM 2501 O O . THR A 1 313 ? 1.061 6.050 -28.012 1.00 94.81 313 THR A O 1
ATOM 2504 N N . LYS A 1 314 ? 1.229 4.274 -29.378 1.00 95.94 314 LYS A N 1
ATOM 2505 C CA . LYS A 1 314 ? 0.289 4.774 -30.386 1.00 95.94 314 LYS A CA 1
ATOM 2506 C C . LYS A 1 314 ? -1.105 5.000 -29.791 1.00 95.94 314 LYS A C 1
ATOM 2508 O O . LYS A 1 314 ? -1.615 6.113 -29.863 1.00 95.94 314 LYS A O 1
ATOM 2513 N N . THR A 1 315 ? -1.687 3.980 -29.161 1.00 96.06 315 THR A N 1
ATOM 2514 C CA . THR A 1 315 ? -3.033 4.068 -28.575 1.00 96.06 315 THR A CA 1
ATOM 2515 C C . THR A 1 315 ? -3.102 5.085 -27.436 1.00 96.06 315 THR A C 1
ATOM 2517 O O . THR A 1 315 ? -4.090 5.800 -27.307 1.00 96.06 315 THR A O 1
ATOM 2520 N N . LEU A 1 316 ? -2.041 5.208 -26.634 1.00 95.12 316 LEU A N 1
ATOM 2521 C CA . LEU A 1 316 ? -1.968 6.206 -25.563 1.00 95.12 316 LEU A CA 1
ATOM 2522 C C . LEU A 1 316 ? -1.974 7.643 -26.105 1.00 95.12 316 LEU A C 1
ATOM 2524 O O . LEU A 1 316 ? -2.660 8.501 -25.550 1.00 95.12 316 LEU A O 1
ATOM 2528 N N . VAL A 1 317 ? -1.244 7.896 -27.198 1.00 97.38 317 VAL A N 1
ATOM 2529 C CA . VAL A 1 317 ? -1.233 9.195 -27.891 1.00 97.38 317 VAL A CA 1
ATOM 2530 C C . VAL A 1 317 ? -2.594 9.501 -28.511 1.00 97.38 317 VAL A C 1
ATOM 2532 O O . VAL A 1 317 ? -3.063 10.627 -28.394 1.00 97.38 317 VAL A O 1
ATOM 2535 N N . GLU A 1 318 ? -3.231 8.516 -29.148 1.00 97.56 318 GLU A N 1
ATOM 2536 C CA . GLU A 1 318 ? -4.569 8.667 -29.738 1.00 97.56 318 GLU A CA 1
ATOM 2537 C C . GLU A 1 318 ? -5.634 8.965 -28.674 1.00 97.56 318 GLU A C 1
ATOM 2539 O O . GLU A 1 318 ? -6.533 9.768 -28.912 1.00 97.56 318 GLU A O 1
ATOM 2544 N N . ALA A 1 319 ? -5.517 8.353 -27.492 1.00 95.31 319 ALA A N 1
ATOM 2545 C CA . ALA A 1 319 ? -6.465 8.540 -26.403 1.00 95.31 319 ALA A CA 1
ATOM 2546 C C . ALA A 1 319 ? -6.294 9.894 -25.694 1.00 95.31 319 ALA A C 1
ATOM 2548 O O . ALA A 1 319 ? -7.272 10.614 -25.505 1.00 95.31 319 ALA A O 1
ATOM 2549 N N . ASN A 1 320 ? -5.072 10.238 -25.262 1.00 97.00 320 ASN A N 1
ATOM 2550 C CA . ASN A 1 320 ? -4.824 11.426 -24.436 1.00 97.00 320 ASN A CA 1
ATOM 2551 C C . ASN A 1 320 ? -3.433 12.050 -24.718 1.00 97.00 320 ASN A C 1
ATOM 2553 O O . ASN A 1 320 ? -2.515 11.903 -23.906 1.00 97.00 320 ASN A O 1
ATOM 2557 N N . PRO A 1 321 ? -3.251 12.794 -25.827 1.00 97.62 321 PRO A N 1
ATOM 2558 C CA . PRO A 1 321 ? -1.932 13.265 -26.274 1.00 97.62 321 PRO A CA 1
ATOM 2559 C C . PRO A 1 321 ? -1.281 14.291 -25.333 1.00 97.62 321 PRO A C 1
ATOM 2561 O O . PRO A 1 321 ? -0.066 14.266 -25.126 1.00 97.62 321 PRO A O 1
ATOM 2564 N N . GLU A 1 322 ? -2.085 15.164 -24.724 1.00 98.00 322 GLU A N 1
ATOM 2565 C CA . GLU A 1 322 ? -1.622 16.237 -23.831 1.00 98.00 322 GLU A CA 1
ATOM 2566 C C . GLU A 1 322 ? -1.509 15.800 -22.361 1.00 98.00 322 GLU A C 1
ATOM 2568 O O . GLU A 1 322 ? -1.246 16.621 -21.483 1.00 98.00 322 GLU A O 1
ATOM 2573 N N . HIS A 1 323 ? -1.711 14.512 -22.061 1.00 97.62 323 HIS A N 1
ATOM 2574 C CA . HIS A 1 323 ? -1.591 14.009 -20.695 1.00 97.62 323 HIS A CA 1
ATOM 2575 C C . HIS A 1 323 ? -0.152 14.176 -20.178 1.00 97.62 323 HIS A C 1
ATOM 2577 O O . HIS A 1 323 ? 0.810 13.946 -20.916 1.00 97.62 323 HIS A O 1
ATOM 2583 N N . LEU A 1 324 ? -0.008 14.596 -18.918 1.00 97.56 324 LEU A N 1
ATOM 2584 C CA . LEU A 1 324 ? 1.279 14.938 -18.316 1.00 97.56 324 LEU A CA 1
ATOM 2585 C C . LEU A 1 324 ? 2.150 13.692 -18.107 1.00 97.56 324 LEU A C 1
ATOM 2587 O O . LEU A 1 324 ? 1.681 12.658 -17.641 1.00 97.56 324 LEU A O 1
ATOM 2591 N N . VAL A 1 325 ? 3.438 13.818 -18.406 1.00 97.50 325 VAL A N 1
ATOM 2592 C CA . VAL A 1 325 ? 4.453 12.785 -18.184 1.00 97.50 325 VAL A CA 1
ATOM 2593 C C . VAL A 1 325 ? 5.577 13.389 -17.352 1.00 97.50 325 VAL A C 1
ATOM 2595 O O . VAL A 1 325 ? 6.204 14.367 -17.772 1.00 97.50 325 VAL A O 1
ATOM 2598 N N . GLU A 1 326 ? 5.860 12.810 -16.185 1.00 97.88 326 GLU A N 1
ATOM 2599 C CA . GLU A 1 326 ? 7.100 13.094 -15.462 1.00 97.88 326 GLU A CA 1
ATOM 2600 C C . GLU A 1 326 ? 8.262 12.447 -16.226 1.00 97.88 326 GLU A C 1
ATOM 2602 O O . GLU A 1 326 ? 8.177 11.304 -16.663 1.00 97.88 326 GLU A O 1
ATOM 2607 N N . VAL A 1 327 ? 9.361 13.171 -16.414 1.00 98.19 327 VAL A N 1
ATOM 2608 C CA . VAL A 1 327 ? 10.527 12.680 -17.153 1.00 98.19 327 VAL A CA 1
ATOM 2609 C C . VAL A 1 327 ? 11.751 12.677 -16.262 1.00 98.19 327 VAL A C 1
ATOM 2611 O O . VAL A 1 327 ? 12.088 13.692 -15.649 1.00 98.19 327 VAL A O 1
ATOM 2614 N N . ARG A 1 328 ? 12.465 11.553 -16.263 1.00 98.06 328 ARG A N 1
ATOM 2615 C CA . ARG A 1 328 ? 13.794 11.416 -15.675 1.00 98.06 328 ARG A CA 1
ATOM 2616 C C . ARG A 1 328 ? 14.855 11.437 -16.763 1.00 98.06 328 ARG A C 1
ATOM 2618 O O . ARG A 1 328 ? 14.849 10.582 -17.643 1.00 98.06 328 ARG A O 1
ATOM 2625 N N . THR A 1 329 ? 15.755 12.415 -16.720 1.00 98.00 329 THR A N 1
ATOM 2626 C CA . THR A 1 329 ? 16.925 12.452 -17.607 1.00 98.00 329 THR A CA 1
ATOM 2627 C C . THR A 1 329 ? 18.085 11.739 -16.924 1.00 98.00 329 THR A C 1
ATOM 2629 O O . THR A 1 329 ? 18.417 12.049 -15.779 1.00 98.00 329 THR A O 1
ATOM 2632 N N . GLN A 1 330 ? 18.656 10.758 -17.616 1.00 96.69 330 GLN A N 1
ATOM 2633 C CA . GLN A 1 330 ? 19.634 9.804 -17.093 1.00 96.69 330 GLN A CA 1
ATOM 2634 C C . GLN A 1 330 ? 20.782 9.619 -18.089 1.00 96.69 330 GLN A C 1
ATOM 2636 O O . GLN A 1 330 ? 20.663 9.984 -19.261 1.00 96.69 330 GLN A O 1
ATOM 2641 N N . LEU A 1 331 ? 21.876 9.010 -17.637 1.00 94.06 331 LEU A N 1
ATOM 2642 C CA . LEU A 1 331 ? 22.956 8.547 -18.506 1.00 94.06 331 LEU A CA 1
ATOM 2643 C C . LEU A 1 331 ? 22.685 7.102 -18.937 1.00 94.06 331 LEU A C 1
ATOM 2645 O O . LEU A 1 331 ? 22.382 6.250 -18.102 1.00 94.06 331 LEU A O 1
ATOM 2649 N N . ALA A 1 332 ? 22.812 6.817 -20.231 1.00 92.88 332 ALA A N 1
ATOM 2650 C CA . ALA A 1 332 ? 22.751 5.460 -20.757 1.00 92.88 332 ALA A CA 1
ATOM 2651 C C . ALA A 1 332 ? 23.980 4.675 -20.288 1.00 92.88 332 ALA A C 1
ATOM 2653 O O . ALA A 1 332 ? 25.112 5.025 -20.618 1.00 92.88 332 ALA A O 1
ATOM 2654 N N . GLN A 1 333 ? 23.747 3.621 -19.510 1.00 93.56 333 GLN A N 1
ATOM 2655 C CA . GLN A 1 333 ? 24.782 2.867 -18.803 1.00 93.56 333 GLN A CA 1
ATOM 2656 C C . GLN A 1 333 ? 24.622 1.353 -19.057 1.00 93.56 333 GLN A C 1
ATOM 2658 O O . GLN A 1 333 ? 23.495 0.883 -19.280 1.00 93.56 333 GLN A O 1
ATOM 2663 N N . PRO A 1 334 ? 25.716 0.565 -18.997 1.00 91.44 334 PRO A N 1
ATOM 2664 C CA . PRO A 1 334 ? 25.652 -0.897 -19.026 1.00 91.44 334 PRO A CA 1
ATOM 2665 C C . PRO A 1 334 ? 24.794 -1.453 -17.888 1.00 91.44 334 PRO A C 1
ATOM 2667 O O . PRO A 1 334 ? 24.746 -0.879 -16.808 1.00 91.44 334 PRO A O 1
ATOM 2670 N N . ARG A 1 335 ? 24.124 -2.583 -18.115 1.00 87.88 335 ARG A N 1
ATOM 2671 C CA . ARG A 1 335 ? 22.991 -3.042 -17.291 1.00 87.88 335 ARG A CA 1
ATOM 2672 C C . ARG A 1 335 ? 23.332 -3.334 -15.830 1.00 87.88 335 ARG A C 1
ATOM 2674 O O . ARG A 1 335 ? 22.511 -3.103 -14.959 1.00 87.88 335 ARG A O 1
ATOM 2681 N N . ASP A 1 336 ? 24.527 -3.823 -15.556 1.00 88.69 336 ASP A N 1
ATOM 2682 C CA . ASP A 1 336 ? 25.022 -4.206 -14.231 1.00 88.69 336 ASP A CA 1
ATOM 2683 C C . ASP A 1 336 ? 26.045 -3.215 -13.660 1.00 88.69 336 ASP A C 1
ATOM 2685 O O . ASP A 1 336 ? 26.630 -3.463 -12.607 1.00 88.69 336 ASP A O 1
ATOM 2689 N N . GLU A 1 337 ? 26.235 -2.069 -14.315 1.00 93.69 337 GLU A N 1
ATOM 2690 C CA . GLU A 1 337 ? 27.216 -1.067 -13.910 1.00 93.69 337 GLU A CA 1
ATOM 2691 C C . GLU A 1 337 ? 26.589 0.326 -13.789 1.00 93.69 337 GLU A C 1
ATOM 2693 O O . GLU A 1 337 ? 25.591 0.666 -14.429 1.00 93.69 337 GLU A O 1
ATOM 2698 N N . ASN A 1 338 ? 27.204 1.178 -12.978 1.00 95.81 338 ASN A N 1
ATOM 2699 C CA . ASN A 1 338 ? 26.858 2.589 -12.907 1.00 95.81 338 ASN A CA 1
ATOM 2700 C C . ASN A 1 338 ? 28.133 3.399 -12.714 1.00 95.81 338 ASN A C 1
ATOM 2702 O O . ASN A 1 338 ? 28.790 3.283 -11.682 1.00 95.81 338 ASN A O 1
ATOM 2706 N N . TRP A 1 339 ? 28.493 4.172 -13.732 1.00 93.94 339 TRP A N 1
ATOM 2707 C CA . TRP A 1 339 ? 29.733 4.938 -13.778 1.00 93.94 339 TRP A CA 1
ATOM 2708 C C . TRP A 1 339 ? 29.487 6.420 -13.523 1.00 93.94 339 TRP A C 1
ATOM 2710 O O . TRP A 1 339 ? 28.394 6.928 -13.775 1.00 93.94 339 TRP A O 1
ATOM 2720 N N . ASP A 1 340 ? 30.522 7.121 -13.073 1.00 88.56 340 ASP A N 1
ATOM 2721 C CA . ASP A 1 340 ? 30.535 8.582 -13.080 1.00 88.56 340 ASP A CA 1
ATOM 2722 C C . ASP A 1 340 ? 30.468 9.162 -14.506 1.00 88.56 340 ASP A C 1
ATOM 2724 O O . ASP A 1 340 ? 30.613 8.457 -15.505 1.00 88.56 340 ASP A O 1
ATOM 2728 N N . GLN A 1 341 ? 30.254 10.477 -14.612 1.00 83.44 341 GLN A N 1
ATOM 2729 C CA . GLN A 1 341 ? 30.076 11.169 -15.899 1.00 83.44 341 GLN A CA 1
ATOM 2730 C C . GLN A 1 341 ? 31.263 10.997 -16.862 1.00 83.44 341 GLN A C 1
ATOM 2732 O O . GLN A 1 341 ? 31.091 11.067 -18.078 1.00 83.44 341 GLN A O 1
ATOM 2737 N N . ILE A 1 342 ? 32.462 10.769 -16.319 1.00 83.75 342 ILE A N 1
ATOM 2738 C CA . ILE A 1 342 ? 33.714 10.623 -17.074 1.00 83.75 342 ILE A CA 1
ATOM 2739 C C . ILE A 1 342 ? 33.987 9.141 -17.412 1.00 83.75 342 ILE A C 1
ATOM 2741 O O . ILE A 1 342 ? 34.848 8.840 -18.235 1.00 83.75 342 ILE A O 1
ATOM 2745 N N . GLY A 1 343 ? 33.245 8.195 -16.821 1.00 83.50 343 GLY A N 1
ATOM 2746 C CA . GLY A 1 343 ? 33.432 6.758 -17.027 1.00 83.50 343 GLY A CA 1
ATOM 2747 C C . GLY A 1 343 ? 34.669 6.184 -16.329 1.00 83.50 343 GLY A C 1
ATOM 2748 O O . GLY A 1 343 ? 35.178 5.148 -16.752 1.00 83.50 343 GLY A O 1
ATOM 2749 N N . SER A 1 344 ? 35.172 6.865 -15.297 1.00 85.69 344 SER A N 1
ATOM 2750 C CA . SER A 1 344 ? 36.409 6.547 -14.582 1.00 85.69 344 SER A CA 1
ATOM 2751 C C . SER A 1 344 ? 36.208 5.560 -13.431 1.00 85.69 344 SER A C 1
ATOM 2753 O O . SER A 1 344 ? 37.043 4.680 -13.226 1.00 85.69 344 SER A O 1
ATOM 2755 N N . ARG A 1 345 ? 35.093 5.670 -12.695 1.00 89.94 345 ARG A N 1
ATOM 2756 C CA . ARG A 1 345 ? 34.808 4.834 -11.518 1.00 89.94 345 ARG A CA 1
ATOM 2757 C C . ARG A 1 345 ? 33.348 4.414 -11.444 1.00 89.94 345 ARG A C 1
ATOM 2759 O O . ARG A 1 345 ? 32.456 5.192 -11.787 1.00 89.94 345 ARG A O 1
ATOM 2766 N N . LYS A 1 346 ? 33.114 3.202 -10.931 1.00 93.25 346 LYS A N 1
ATOM 2767 C CA . LYS A 1 346 ? 31.779 2.745 -10.532 1.00 93.25 346 LYS A CA 1
ATOM 2768 C C . LYS A 1 346 ? 31.327 3.512 -9.284 1.00 93.25 346 LYS A C 1
ATOM 2770 O O . LYS A 1 346 ? 32.140 3.826 -8.416 1.00 93.25 346 LYS A O 1
ATOM 2775 N N . MET A 1 347 ? 30.042 3.833 -9.197 1.00 93.94 347 MET A N 1
ATOM 2776 C CA . MET A 1 347 ? 29.468 4.579 -8.078 1.00 93.94 347 MET A CA 1
ATOM 2777 C C . MET A 1 347 ? 28.037 4.143 -7.777 1.00 93.94 347 MET A C 1
ATOM 2779 O O . MET A 1 347 ? 27.292 3.770 -8.676 1.00 93.94 347 MET A O 1
ATOM 2783 N N . TRP A 1 348 ? 27.629 4.263 -6.514 1.00 96.56 348 TRP A N 1
ATOM 2784 C CA . TRP A 1 348 ? 26.264 3.942 -6.091 1.00 96.56 348 TRP A CA 1
ATOM 2785 C C . TRP A 1 348 ? 25.241 5.000 -6.493 1.00 96.56 348 TRP A C 1
ATOM 2787 O O . TRP A 1 348 ? 24.081 4.681 -6.702 1.00 96.56 348 TRP A O 1
ATOM 2797 N N . ARG A 1 349 ? 25.624 6.275 -6.598 1.00 96.56 349 ARG A N 1
ATOM 2798 C CA . ARG A 1 349 ? 24.677 7.352 -6.921 1.00 96.56 349 ARG A CA 1
ATOM 2799 C C . ARG A 1 349 ? 24.248 7.262 -8.386 1.00 96.56 349 ARG A C 1
ATOM 2801 O O . ARG A 1 349 ? 25.085 7.296 -9.281 1.00 96.56 349 ARG A O 1
ATOM 2808 N N . CYS A 1 350 ? 22.942 7.198 -8.620 1.00 96.19 350 CYS A N 1
ATOM 2809 C CA . CYS A 1 350 ? 22.348 7.145 -9.953 1.00 96.19 350 CYS A CA 1
ATOM 2810 C C . CYS A 1 350 ? 21.798 8.524 -10.329 1.00 96.19 350 CYS A C 1
ATOM 2812 O O . CYS A 1 350 ? 20.850 9.010 -9.706 1.00 96.19 350 CYS A O 1
ATOM 2814 N N . GLU A 1 351 ? 22.367 9.165 -11.348 1.00 93.50 351 GLU A N 1
ATOM 2815 C CA . GLU A 1 351 ? 21.881 10.459 -11.836 1.00 93.50 351 GLU A CA 1
ATOM 2816 C C . GLU A 1 351 ? 20.515 10.310 -12.523 1.00 93.50 351 GLU A C 1
ATOM 2818 O O . GLU A 1 351 ? 20.337 9.465 -13.400 1.00 93.50 351 GLU A O 1
ATOM 2823 N N . SER A 1 352 ? 19.527 11.098 -12.085 1.00 95.75 352 SER A N 1
ATOM 2824 C CA . SER A 1 352 ? 18.132 10.977 -12.536 1.00 95.75 352 SER A CA 1
ATOM 2825 C C . SER A 1 352 ? 17.361 12.287 -12.304 1.00 95.75 352 SER A C 1
ATOM 2827 O O . SER A 1 352 ? 16.606 12.436 -11.335 1.00 95.75 352 SER A O 1
ATOM 2829 N N . SER A 1 353 ? 17.592 13.285 -13.163 1.00 96.12 353 SER A N 1
ATOM 2830 C CA . SER A 1 353 ? 17.028 14.634 -12.999 1.00 96.12 353 SER A CA 1
ATOM 2831 C C . SER A 1 353 ? 15.579 14.716 -13.488 1.00 96.12 353 SER A C 1
ATOM 2833 O O . SER A 1 353 ? 15.224 14.151 -14.521 1.00 96.12 353 SER A O 1
ATOM 2835 N N . ARG A 1 354 ? 14.716 15.404 -12.729 1.00 97.31 354 ARG A N 1
ATOM 2836 C CA . ARG A 1 354 ? 13.269 15.478 -12.994 1.00 97.31 354 ARG A CA 1
ATOM 2837 C C . ARG A 1 354 ? 12.910 16.654 -13.905 1.00 97.31 354 ARG A C 1
ATOM 2839 O O . ARG A 1 354 ? 13.350 17.775 -13.679 1.00 97.31 354 ARG A O 1
ATOM 2846 N N . SER A 1 355 ? 12.039 16.402 -14.875 1.00 98.06 355 SER A N 1
ATOM 2847 C CA . SER A 1 355 ? 11.370 17.392 -15.729 1.00 98.06 355 SER A CA 1
ATOM 2848 C C . SER A 1 355 ? 9.955 16.904 -16.078 1.00 98.06 355 SER A C 1
ATOM 2850 O O . SER A 1 355 ? 9.547 15.849 -15.598 1.00 98.06 355 SER A O 1
ATOM 2852 N N . HIS A 1 356 ? 9.195 17.656 -16.877 1.00 98.25 356 HIS A N 1
ATOM 2853 C CA . HIS A 1 356 ? 7.843 17.269 -17.297 1.00 98.25 356 HIS A CA 1
ATOM 2854 C C . HIS A 1 356 ? 7.645 17.495 -18.798 1.00 98.25 356 HIS A C 1
ATOM 2856 O O . HIS A 1 356 ? 8.252 18.391 -19.387 1.00 98.25 356 HIS A O 1
ATOM 2862 N N . THR A 1 357 ? 6.795 16.679 -19.414 1.00 98.44 357 THR A N 1
ATOM 2863 C CA . THR A 1 357 ? 6.391 16.774 -20.825 1.00 98.44 357 THR A CA 1
ATOM 2864 C C . THR A 1 357 ? 4.969 16.221 -21.001 1.00 98.44 357 THR A C 1
ATOM 2866 O O . THR A 1 357 ? 4.279 15.987 -20.013 1.00 98.44 357 THR A O 1
ATOM 2869 N N . THR A 1 358 ? 4.521 16.007 -22.238 1.00 98.56 358 THR A N 1
ATOM 2870 C CA . THR A 1 358 ? 3.249 15.339 -22.561 1.00 98.56 358 THR A CA 1
ATOM 2871 C C . THR A 1 358 ? 3.466 13.970 -23.209 1.00 98.56 358 THR A C 1
ATOM 2873 O O . THR A 1 358 ? 4.548 13.708 -23.750 1.00 98.56 358 THR A O 1
ATOM 2876 N N . ILE A 1 359 ? 2.443 13.106 -23.192 1.00 97.44 359 ILE A N 1
ATOM 2877 C CA . ILE A 1 359 ? 2.477 11.784 -23.845 1.00 97.44 359 ILE A CA 1
ATOM 2878 C C . ILE A 1 359 ? 2.883 11.916 -25.315 1.00 97.44 359 ILE A C 1
ATOM 2880 O O . ILE A 1 359 ? 3.784 11.206 -25.755 1.00 97.44 359 ILE A O 1
ATOM 2884 N N . LEU A 1 360 ? 2.300 12.861 -26.059 1.00 98.31 360 LEU A N 1
ATOM 2885 C CA . LEU A 1 360 ? 2.623 13.090 -27.470 1.00 98.31 360 LEU A CA 1
ATOM 2886 C C . LEU A 1 360 ? 4.108 13.415 -27.682 1.00 98.31 360 LEU A C 1
ATOM 2888 O O . LEU A 1 360 ? 4.776 12.787 -28.505 1.00 98.31 360 LEU A O 1
ATOM 2892 N N . LYS A 1 361 ? 4.648 14.370 -26.919 1.00 98.50 361 LYS A N 1
ATOM 2893 C CA . LYS A 1 361 ? 6.055 14.781 -27.042 1.00 98.50 361 LYS A CA 1
ATOM 2894 C C . LYS A 1 361 ? 7.013 13.665 -26.629 1.00 98.50 361 LYS A C 1
ATOM 2896 O O . LYS A 1 361 ? 8.057 13.487 -27.255 1.00 98.50 361 LYS A O 1
ATOM 2901 N N . TYR A 1 362 ? 6.678 12.907 -25.582 1.00 98.25 362 TYR A N 1
ATOM 2902 C CA . TYR A 1 362 ? 7.501 11.773 -25.167 1.00 98.25 362 TYR A CA 1
ATOM 2903 C C . TYR A 1 362 ? 7.446 10.630 -26.188 1.00 98.25 362 TYR A C 1
ATOM 2905 O O . TYR A 1 362 ? 8.481 10.055 -26.508 1.00 98.25 362 TYR A O 1
ATOM 2913 N N . ALA A 1 363 ? 6.276 10.342 -26.760 1.00 97.38 363 ALA A N 1
ATOM 2914 C CA . ALA A 1 363 ? 6.108 9.344 -27.812 1.00 97.38 363 ALA A CA 1
ATOM 2915 C C . ALA A 1 363 ? 6.946 9.664 -29.059 1.00 97.38 363 ALA A C 1
ATOM 2917 O O . ALA A 1 363 ? 7.588 8.772 -29.610 1.00 97.38 363 ALA A O 1
ATOM 2918 N N . GLN A 1 364 ? 6.998 10.936 -29.469 1.00 97.81 364 GLN A N 1
ATOM 2919 C CA . GLN A 1 364 ? 7.865 11.391 -30.561 1.00 97.81 364 GLN A CA 1
ATOM 2920 C C . GLN A 1 364 ? 9.345 11.127 -30.258 1.00 97.81 364 GLN A C 1
ATOM 2922 O O . GLN A 1 364 ? 10.047 10.575 -31.102 1.00 97.81 364 GLN A O 1
ATOM 2927 N N . TYR A 1 365 ? 9.801 11.450 -29.042 1.00 97.56 365 TYR A N 1
ATOM 2928 C CA . TYR A 1 365 ? 11.160 11.137 -28.585 1.00 97.56 365 TYR A CA 1
ATOM 2929 C C . TYR A 1 365 ? 11.435 9.625 -28.565 1.00 97.56 365 TYR A C 1
ATOM 2931 O O . TYR A 1 365 ? 12.490 9.166 -29.001 1.00 97.56 365 TYR A O 1
ATOM 2939 N N . GLN A 1 366 ? 10.484 8.836 -28.069 1.00 95.56 366 GLN A N 1
ATOM 2940 C CA . GLN A 1 366 ? 10.608 7.386 -27.991 1.00 95.56 366 GLN A CA 1
ATOM 2941 C C . GLN A 1 366 ? 10.760 6.772 -29.393 1.00 95.56 366 GLN A C 1
ATOM 2943 O O . GLN A 1 366 ? 11.647 5.945 -29.614 1.00 95.56 366 GLN A O 1
ATOM 2948 N N . ALA A 1 367 ? 9.938 7.221 -30.347 1.00 94.12 367 ALA A N 1
ATOM 2949 C CA . ALA A 1 367 ? 9.976 6.783 -31.738 1.00 94.12 367 ALA A CA 1
ATOM 2950 C C . ALA A 1 367 ? 11.253 7.235 -32.465 1.00 94.12 367 ALA A C 1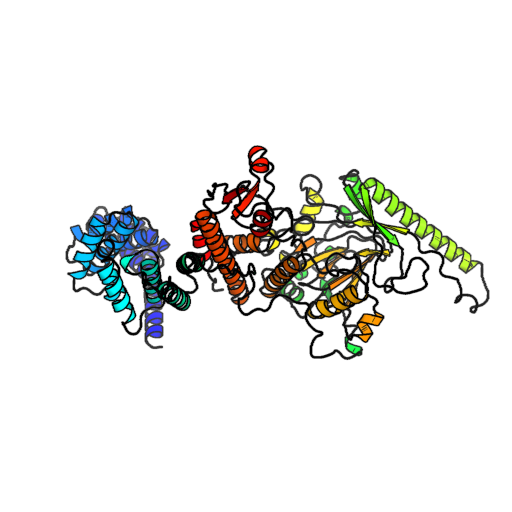
ATOM 2952 O O . ALA A 1 367 ? 11.860 6.435 -33.177 1.00 94.12 367 ALA A O 1
ATOM 2953 N N . SER A 1 368 ? 11.701 8.481 -32.262 1.00 94.69 368 SER A N 1
ATOM 2954 C CA . SER A 1 368 ? 12.947 8.971 -32.865 1.00 94.69 368 SER A CA 1
ATOM 2955 C C . SER A 1 368 ? 14.158 8.205 -32.334 1.00 94.69 368 SER A C 1
ATOM 2957 O O . SER A 1 368 ? 15.000 7.775 -33.116 1.00 94.69 368 SER A O 1
ATOM 2959 N N . SER A 1 369 ? 14.196 7.931 -31.025 1.00 93.94 369 SER A N 1
ATOM 2960 C CA . SER A 1 369 ? 15.243 7.116 -30.403 1.00 93.94 369 SER A CA 1
ATOM 2961 C C . SER A 1 369 ? 15.296 5.698 -30.979 1.00 93.94 369 SER A C 1
ATOM 2963 O O . SER A 1 369 ? 16.386 5.145 -31.117 1.00 93.94 369 SER A O 1
ATOM 2965 N N . PHE A 1 370 ? 14.146 5.104 -31.311 1.00 91.44 370 PHE A N 1
ATOM 2966 C CA . PHE A 1 370 ? 14.081 3.792 -31.959 1.00 91.44 370 PHE A CA 1
ATOM 2967 C C . PHE A 1 370 ? 14.647 3.831 -33.384 1.00 91.44 370 PHE A C 1
ATOM 2969 O O . PHE A 1 370 ? 15.470 2.994 -33.750 1.00 91.44 370 PHE A O 1
ATOM 2976 N N . GLN A 1 371 ? 14.267 4.839 -34.173 1.00 90.56 371 GLN A N 1
ATOM 2977 C CA . GLN A 1 371 ? 14.775 5.014 -35.536 1.00 90.56 371 GLN A CA 1
ATOM 2978 C C . GLN A 1 371 ? 16.282 5.298 -35.579 1.00 90.56 371 GLN A C 1
ATOM 2980 O O . GLN A 1 371 ? 16.969 4.768 -36.450 1.00 90.56 371 GLN A O 1
ATOM 2985 N N . GLU A 1 372 ? 16.804 6.106 -34.652 1.00 89.62 372 GLU A N 1
ATOM 2986 C CA . GLU A 1 372 ? 18.246 6.346 -34.501 1.00 89.62 372 GLU A CA 1
ATOM 2987 C C . GLU A 1 372 ? 19.002 5.042 -34.230 1.00 89.62 372 GLU A C 1
ATOM 2989 O O . GLU A 1 372 ? 19.965 4.739 -34.927 1.00 89.62 372 GLU A O 1
ATOM 2994 N N . SER A 1 373 ? 18.521 4.228 -33.286 1.00 86.88 373 SER A N 1
ATOM 2995 C CA . SER A 1 373 ? 19.154 2.948 -32.946 1.00 86.88 373 SER A CA 1
ATOM 2996 C C . SER A 1 373 ? 19.219 1.989 -34.139 1.00 86.88 373 SER A C 1
ATOM 2998 O O . SER A 1 373 ? 20.228 1.313 -34.325 1.00 86.88 373 SER A O 1
ATOM 3000 N N . LEU A 1 374 ? 18.165 1.928 -34.961 1.00 85.81 374 LEU A N 1
ATOM 3001 C CA . LEU A 1 374 ? 18.152 1.091 -36.166 1.00 85.81 374 LEU A CA 1
ATOM 3002 C C . LEU A 1 374 ? 19.162 1.574 -37.216 1.00 85.81 374 LEU A C 1
ATOM 3004 O O . LEU A 1 374 ? 19.793 0.754 -37.886 1.00 85.81 374 LEU A O 1
ATOM 3008 N N . LYS A 1 375 ? 19.334 2.895 -37.353 1.00 86.25 375 LYS A N 1
ATOM 3009 C CA . LYS A 1 375 ? 20.348 3.477 -38.242 1.00 86.25 375 LYS A CA 1
ATOM 3010 C C . LYS A 1 375 ? 21.755 3.130 -37.759 1.00 86.25 375 LYS A C 1
ATOM 3012 O O . LYS A 1 375 ? 22.520 2.580 -38.546 1.00 86.25 375 LYS A O 1
ATOM 3017 N N . GLU A 1 376 ? 22.044 3.334 -36.472 1.00 83.81 376 GLU A N 1
ATOM 3018 C CA . GLU A 1 376 ? 23.341 3.005 -35.862 1.00 83.81 376 GLU A CA 1
ATOM 3019 C C . GLU A 1 376 ? 23.696 1.512 -36.012 1.00 83.81 376 GLU A C 1
ATOM 3021 O O . GLU A 1 376 ? 24.843 1.170 -36.300 1.00 83.81 376 GLU A O 1
ATOM 3026 N N . GLU A 1 377 ? 22.732 0.597 -35.853 1.00 81.19 377 GLU A N 1
ATOM 3027 C CA . GLU A 1 377 ? 22.965 -0.834 -36.099 1.00 81.19 377 GLU A CA 1
ATOM 3028 C C . GLU A 1 377 ? 23.234 -1.145 -37.576 1.00 81.19 377 GLU A C 1
ATOM 3030 O O . GLU A 1 377 ? 24.085 -1.981 -37.886 1.00 81.19 377 GLU A O 1
ATOM 3035 N N . SER A 1 378 ? 22.521 -0.488 -38.494 1.00 77.50 378 SER A N 1
ATOM 3036 C CA . SER A 1 378 ? 22.723 -0.682 -39.933 1.00 77.50 378 SER A CA 1
ATOM 3037 C C . SER A 1 378 ? 24.087 -0.168 -40.405 1.00 77.50 378 SER A C 1
ATOM 3039 O O . SER A 1 378 ? 24.718 -0.803 -41.248 1.00 77.50 378 SER A O 1
ATO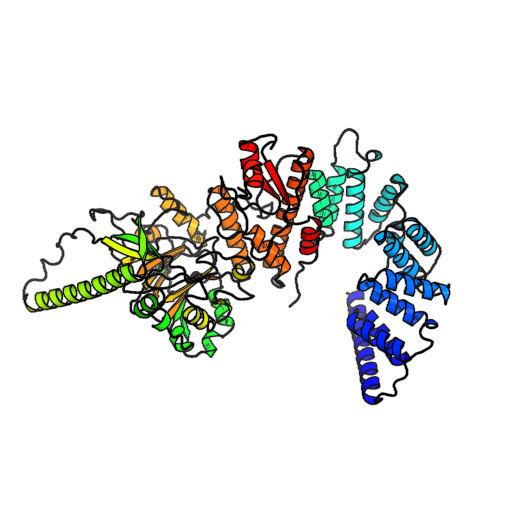M 3041 N N . GLU A 1 379 ? 24.566 0.939 -39.834 1.00 80.94 379 GLU A N 1
ATOM 3042 C CA . GLU A 1 379 ? 25.887 1.507 -40.109 1.00 80.94 379 GLU A CA 1
ATOM 3043 C C . GLU A 1 379 ? 26.995 0.607 -39.562 1.00 80.94 379 GLU A C 1
ATOM 3045 O O . GLU A 1 379 ? 27.906 0.258 -40.306 1.00 80.94 379 GLU A O 1
ATOM 3050 N N . LYS A 1 380 ? 26.864 0.106 -38.326 1.00 77.25 380 LYS A N 1
ATOM 3051 C CA . LYS A 1 380 ? 27.822 -0.859 -37.752 1.00 77.25 380 LYS A CA 1
ATOM 3052 C C . LYS A 1 380 ? 27.919 -2.156 -38.553 1.00 77.25 380 LYS A C 1
ATOM 3054 O O . LYS A 1 380 ? 29.010 -2.701 -38.697 1.00 77.25 380 LYS A O 1
ATOM 3059 N N . LYS A 1 381 ? 26.793 -2.662 -39.074 1.00 73.50 381 LYS A N 1
ATOM 3060 C CA . LYS A 1 381 ? 26.791 -3.846 -39.951 1.00 73.50 381 LYS A CA 1
ATOM 3061 C C . LYS A 1 381 ? 27.529 -3.574 -41.261 1.00 73.50 381 LYS A C 1
ATOM 3063 O O . LYS A 1 381 ? 28.340 -4.398 -41.661 1.00 73.50 381 LYS A O 1
ATOM 3068 N N . LYS A 1 382 ? 27.310 -2.405 -41.874 1.00 73.62 382 LYS A N 1
ATOM 3069 C CA . LYS A 1 382 ? 28.041 -1.984 -43.079 1.00 73.62 382 LYS A CA 1
ATOM 3070 C C . LYS A 1 382 ? 29.539 -1.823 -42.815 1.00 73.62 382 LYS A C 1
ATOM 3072 O O . LYS A 1 382 ? 30.326 -2.312 -43.611 1.00 73.62 382 LYS A O 1
ATOM 3077 N N . GLU A 1 383 ? 29.934 -1.215 -41.694 1.00 64.56 383 GLU A N 1
ATOM 3078 C CA . GLU A 1 383 ? 31.345 -1.079 -41.298 1.00 64.56 383 GLU A CA 1
ATOM 3079 C C . GLU A 1 383 ? 32.025 -2.447 -41.114 1.00 64.56 383 GLU A C 1
ATOM 3081 O O . GLU A 1 383 ? 33.111 -2.660 -41.653 1.00 64.56 383 GLU A O 1
ATOM 3086 N N . MET A 1 384 ? 31.358 -3.398 -40.444 1.00 61.06 384 MET A N 1
ATOM 3087 C CA . MET A 1 384 ? 31.843 -4.780 -40.285 1.00 61.06 384 MET A CA 1
ATOM 3088 C C . MET A 1 384 ? 31.970 -5.547 -41.609 1.00 61.06 384 MET A C 1
ATOM 3090 O O . MET A 1 384 ? 32.806 -6.440 -41.703 1.00 61.06 384 MET A O 1
ATOM 3094 N N . GLU A 1 385 ? 31.163 -5.224 -42.621 1.00 60.31 385 GLU A N 1
ATOM 3095 C CA . GLU A 1 385 ? 31.248 -5.840 -43.953 1.00 60.31 385 GLU A CA 1
ATOM 3096 C C . GLU A 1 385 ? 32.399 -5.262 -44.802 1.00 60.31 385 GLU A C 1
ATOM 3098 O O . GLU A 1 385 ? 32.897 -5.944 -45.697 1.00 60.31 385 GLU A O 1
ATOM 3103 N N . THR A 1 386 ? 32.868 -4.044 -44.506 1.00 56.62 386 THR A N 1
ATOM 3104 C CA . THR A 1 386 ? 33.996 -3.390 -45.207 1.00 56.62 386 THR A CA 1
ATOM 3105 C C . THR A 1 386 ? 35.379 -3.605 -44.579 1.00 56.62 386 THR A C 1
ATOM 3107 O O . THR A 1 386 ? 36.377 -3.410 -45.273 1.00 56.62 386 THR A O 1
ATOM 3110 N N . GLU A 1 387 ? 35.489 -4.017 -43.311 1.00 50.47 387 GLU A N 1
ATOM 3111 C CA . GLU A 1 387 ? 36.782 -4.209 -42.630 1.00 50.47 387 GLU A CA 1
ATOM 3112 C C . GLU A 1 387 ? 37.158 -5.695 -42.457 1.00 50.47 387 GLU A C 1
ATOM 3114 O O . GLU A 1 387 ? 36.878 -6.326 -41.440 1.00 50.47 387 GLU A O 1
ATOM 3119 N N . THR A 1 388 ? 37.902 -6.255 -43.416 1.00 48.97 388 THR A N 1
ATOM 3120 C CA . THR A 1 388 ? 38.719 -7.461 -43.195 1.00 48.97 388 THR A CA 1
ATOM 3121 C C . THR A 1 388 ? 40.123 -7.071 -42.720 1.00 48.97 388 THR A C 1
ATOM 3123 O O . THR A 1 388 ? 41.015 -6.976 -43.559 1.00 48.97 388 THR A O 1
ATOM 3126 N N . CYS A 1 389 ? 40.351 -6.840 -41.415 1.00 39.75 389 CYS A N 1
ATOM 3127 C CA . CYS A 1 389 ? 41.656 -7.109 -40.771 1.00 39.75 389 CYS A CA 1
ATOM 3128 C C . CYS A 1 389 ? 41.721 -6.845 -39.250 1.00 39.75 389 CYS A C 1
ATOM 3130 O O . CYS A 1 389 ? 41.301 -5.801 -38.769 1.00 39.75 389 CYS A O 1
ATOM 3132 N N . SER A 1 390 ? 42.442 -7.740 -38.555 1.00 43.00 390 SER A N 1
ATOM 3133 C CA . SER A 1 390 ? 43.117 -7.579 -37.249 1.00 43.00 390 SER A CA 1
ATOM 3134 C C . SER A 1 390 ? 42.258 -7.454 -35.972 1.00 43.00 390 SER A C 1
ATOM 3136 O O . SER A 1 390 ? 41.796 -6.385 -35.579 1.00 43.00 390 SER A O 1
ATOM 3138 N N . SER A 1 391 ? 42.215 -8.558 -35.224 1.00 42.34 391 SER A N 1
ATOM 3139 C CA . SER A 1 391 ? 41.545 -8.769 -33.934 1.00 42.34 391 SER A CA 1
ATOM 3140 C C . SER A 1 391 ? 42.186 -8.100 -32.702 1.00 42.34 391 SER A C 1
ATOM 3142 O O . SER A 1 391 ? 41.667 -8.276 -31.603 1.00 42.34 391 SER A O 1
ATOM 3144 N N . ASP A 1 392 ? 43.263 -7.317 -32.841 1.00 39.00 392 ASP A N 1
ATOM 3145 C CA . ASP A 1 392 ? 44.032 -6.807 -31.685 1.00 39.00 392 ASP A CA 1
ATOM 3146 C C . ASP A 1 392 ? 43.796 -5.314 -31.352 1.00 39.00 392 ASP A C 1
ATOM 3148 O O . ASP A 1 392 ? 44.244 -4.802 -30.326 1.00 39.00 392 ASP A O 1
ATOM 3152 N N . SER A 1 393 ? 43.031 -4.585 -32.176 1.00 34.72 393 SER A N 1
ATOM 3153 C CA . SER A 1 393 ? 42.716 -3.159 -31.959 1.00 34.72 393 SER A CA 1
ATOM 3154 C C . SER A 1 393 ? 41.352 -2.906 -31.290 1.00 34.72 393 SER A C 1
ATOM 3156 O O . SER A 1 393 ? 41.053 -1.774 -30.898 1.00 34.72 393 SER A O 1
ATOM 3158 N N . MET A 1 394 ? 40.523 -3.942 -31.098 1.00 37.16 394 MET A N 1
ATOM 3159 C CA . MET A 1 394 ? 39.143 -3.795 -30.602 1.00 37.16 394 MET A CA 1
ATOM 3160 C C . MET A 1 394 ? 39.032 -3.499 -29.094 1.00 37.16 394 MET A C 1
ATOM 3162 O O . MET A 1 394 ? 38.059 -2.877 -28.669 1.00 37.16 394 MET A O 1
ATOM 3166 N N . MET A 1 395 ? 40.020 -3.874 -28.271 1.00 35.09 395 MET A N 1
ATOM 3167 C CA . MET A 1 395 ? 39.926 -3.758 -26.802 1.00 35.09 395 MET A CA 1
ATOM 3168 C C . MET A 1 395 ? 40.333 -2.396 -26.208 1.00 35.09 395 MET A C 1
ATOM 3170 O O . MET A 1 395 ? 40.216 -2.197 -25.000 1.00 35.09 395 MET A O 1
ATOM 3174 N N . ARG A 1 396 ? 40.767 -1.422 -27.021 1.00 35.91 396 ARG A N 1
ATOM 3175 C CA . ARG A 1 396 ? 41.173 -0.079 -26.547 1.00 35.91 396 ARG A CA 1
ATOM 3176 C C . ARG A 1 396 ? 40.415 1.084 -27.200 1.00 35.91 396 ARG A C 1
ATOM 3178 O O . ARG A 1 396 ? 40.940 2.195 -27.284 1.00 35.91 396 ARG A O 1
ATOM 3185 N N . ARG A 1 397 ? 39.153 0.896 -27.604 1.00 42.66 397 ARG A N 1
ATOM 3186 C CA . ARG A 1 397 ? 38.278 2.046 -27.905 1.00 42.66 397 ARG A CA 1
ATOM 3187 C C . ARG A 1 397 ? 37.878 2.721 -26.589 1.00 42.66 397 ARG A C 1
ATOM 3189 O O . ARG A 1 397 ? 37.077 2.190 -25.825 1.00 42.66 397 ARG A O 1
ATOM 3196 N N . ARG A 1 398 ? 38.484 3.886 -26.318 1.00 41.81 398 ARG A N 1
ATOM 3197 C CA . ARG A 1 398 ? 38.089 4.828 -25.256 1.00 41.81 398 ARG A CA 1
ATOM 3198 C C . ARG A 1 398 ? 36.558 4.912 -25.216 1.00 41.81 398 ARG A C 1
ATOM 3200 O O . ARG A 1 398 ? 35.957 5.252 -26.232 1.00 41.81 398 ARG A O 1
ATOM 3207 N N . ARG A 1 399 ? 35.940 4.585 -24.072 1.00 53.44 399 ARG A N 1
ATOM 3208 C CA . ARG A 1 399 ? 34.501 4.791 -23.847 1.00 53.44 399 ARG A CA 1
ATOM 3209 C C . ARG A 1 399 ? 34.210 6.268 -24.135 1.00 53.44 399 ARG A C 1
ATOM 3211 O O . ARG A 1 399 ? 34.719 7.136 -23.433 1.00 53.44 399 ARG A O 1
ATOM 3218 N N . GLY A 1 400 ? 33.489 6.547 -25.221 1.00 57.41 400 GLY A N 1
ATOM 3219 C CA . GLY A 1 400 ? 33.003 7.895 -25.510 1.00 57.41 400 GLY A CA 1
ATOM 3220 C C . GLY A 1 400 ? 32.097 8.399 -24.377 1.00 57.41 400 GLY A C 1
ATOM 3221 O O . GLY A 1 400 ? 31.684 7.602 -23.529 1.00 57.41 400 GLY A O 1
ATOM 3222 N N . PRO A 1 401 ? 31.783 9.704 -24.336 1.00 70.19 401 PRO A N 1
ATOM 3223 C CA . PRO A 1 401 ? 30.904 10.254 -23.309 1.00 70.19 401 PRO A CA 1
ATOM 3224 C C . PRO A 1 401 ? 29.546 9.540 -23.322 1.00 70.19 401 PRO A C 1
ATOM 3226 O O . PRO A 1 401 ? 28.987 9.255 -24.384 1.00 70.19 401 PRO A O 1
ATOM 3229 N N . LEU A 1 402 ? 29.022 9.234 -22.134 1.00 82.88 402 LEU A N 1
ATOM 3230 C CA . LEU A 1 402 ? 27.754 8.522 -21.978 1.00 82.88 402 LEU A CA 1
ATOM 3231 C C . LEU A 1 402 ? 26.594 9.357 -22.554 1.00 82.88 402 LEU A C 1
ATOM 3233 O O . LEU A 1 402 ? 26.459 10.548 -22.263 1.00 82.88 402 LEU A O 1
ATOM 3237 N N . LYS A 1 403 ? 25.741 8.732 -23.380 1.00 90.06 403 LYS A N 1
ATOM 3238 C CA . LYS A 1 403 ? 24.583 9.393 -24.011 1.00 90.06 403 LYS A CA 1
ATOM 3239 C C . LYS A 1 403 ? 23.524 9.706 -22.954 1.00 90.06 403 LYS A C 1
ATOM 3241 O O . LYS A 1 403 ? 23.212 8.864 -22.115 1.00 90.06 403 LYS A O 1
ATOM 3246 N N . HIS A 1 404 ? 22.929 10.893 -23.025 1.00 93.38 404 HIS A N 1
ATOM 3247 C CA . HIS A 1 404 ? 21.764 11.222 -22.207 1.00 93.38 404 HIS A CA 1
ATOM 3248 C C . HIS A 1 404 ? 20.501 10.583 -22.790 1.00 93.38 404 HIS A C 1
ATOM 3250 O O . HIS A 1 404 ? 20.256 10.646 -23.996 1.00 93.38 404 HIS A O 1
ATOM 3256 N N . ILE A 1 405 ? 19.672 10.018 -21.920 1.00 96.62 405 ILE A N 1
ATOM 3257 C CA . ILE A 1 405 ? 18.376 9.427 -22.255 1.00 96.62 405 ILE A CA 1
ATOM 3258 C C . ILE A 1 405 ? 17.281 10.018 -21.374 1.00 96.62 405 ILE A C 1
ATOM 3260 O O . ILE A 1 405 ? 17.546 10.536 -20.288 1.00 96.62 405 ILE A O 1
ATOM 3264 N N . LYS A 1 406 ? 16.039 9.946 -21.849 1.00 97.94 406 LYS A N 1
ATOM 3265 C CA . LYS A 1 406 ? 14.860 10.408 -21.118 1.00 97.94 406 LYS A CA 1
ATOM 3266 C C . LYS A 1 406 ? 13.948 9.227 -20.841 1.00 97.94 406 LYS A C 1
ATOM 3268 O O . LYS A 1 406 ? 13.584 8.499 -21.757 1.00 97.94 406 LYS A O 1
ATOM 3273 N N . PHE A 1 407 ? 13.524 9.088 -19.599 1.00 97.75 407 PHE A N 1
ATOM 3274 C CA . PHE A 1 407 ? 12.624 8.050 -19.126 1.00 97.75 407 PHE A CA 1
ATOM 3275 C C . PHE A 1 407 ? 11.287 8.684 -18.714 1.00 97.75 407 PHE A C 1
ATOM 3277 O O . PHE A 1 407 ? 11.261 9.504 -17.800 1.00 97.75 407 PHE A O 1
ATOM 3284 N N . GLY A 1 408 ? 10.196 8.337 -19.403 1.00 97.06 408 GLY A N 1
ATOM 3285 C CA . GLY A 1 408 ? 8.841 8.768 -19.061 1.00 97.06 408 GLY A CA 1
ATOM 3286 C C . GLY A 1 408 ? 8.307 7.916 -17.917 1.00 97.06 408 GLY A C 1
ATOM 3287 O O . GLY A 1 408 ? 8.215 6.697 -18.041 1.00 97.06 408 GLY A O 1
ATOM 3288 N N . THR A 1 409 ? 7.990 8.536 -16.790 1.00 94.50 409 THR A N 1
ATOM 3289 C CA . THR A 1 409 ? 7.691 7.842 -15.541 1.00 94.50 409 THR A CA 1
ATOM 3290 C C . THR A 1 409 ? 6.428 8.362 -14.879 1.00 94.50 409 THR A C 1
ATOM 3292 O O . THR A 1 409 ? 6.029 9.500 -15.113 1.00 94.50 409 THR A O 1
ATOM 3295 N N . ASN A 1 410 ? 5.817 7.524 -14.038 1.00 91.50 410 ASN A N 1
ATOM 3296 C CA . ASN A 1 410 ? 4.699 7.891 -13.164 1.00 91.50 410 ASN A CA 1
ATOM 3297 C C . ASN A 1 410 ? 3.504 8.512 -13.916 1.00 91.50 410 ASN A C 1
ATOM 3299 O O . ASN A 1 410 ? 2.858 9.424 -13.403 1.00 91.50 410 ASN A O 1
ATOM 3303 N N . ILE A 1 411 ? 3.222 8.052 -15.140 1.00 94.81 411 ILE A N 1
ATOM 3304 C CA . ILE A 1 411 ? 2.087 8.538 -15.934 1.00 94.81 411 ILE A CA 1
ATOM 3305 C C . ILE A 1 411 ? 0.809 7.984 -15.308 1.00 94.81 411 ILE A C 1
ATOM 3307 O O . ILE A 1 411 ? 0.699 6.774 -15.113 1.00 94.81 411 ILE A O 1
ATOM 3311 N N . ASP A 1 412 ? -0.136 8.857 -14.971 1.00 94.25 412 ASP A N 1
ATOM 3312 C CA . ASP A 1 412 ? -1.308 8.487 -14.183 1.00 94.25 412 ASP A CA 1
ATOM 3313 C C . ASP A 1 412 ? -2.473 7.985 -15.048 1.00 94.25 412 ASP A C 1
ATOM 3315 O O . ASP A 1 412 ? -3.040 8.706 -15.875 1.00 94.25 412 ASP A O 1
ATOM 3319 N N . LEU A 1 413 ? -2.867 6.732 -14.819 1.00 94.56 413 LEU A N 1
ATOM 3320 C CA . LEU A 1 413 ? -3.995 6.095 -15.493 1.00 94.56 413 LEU A CA 1
ATOM 3321 C C . LEU A 1 413 ? -5.251 6.028 -14.600 1.00 94.56 413 LEU A C 1
ATOM 3323 O O . LEU A 1 413 ? -6.164 5.257 -14.883 1.00 94.56 413 LEU A O 1
ATOM 3327 N N . SER A 1 414 ? -5.325 6.830 -13.529 1.00 93.38 414 SER A N 1
ATOM 3328 C CA . SER A 1 414 ? -6.435 6.812 -12.559 1.00 93.38 414 SER A CA 1
ATOM 3329 C C . SER A 1 414 ? -7.789 7.288 -13.100 1.00 93.38 414 SER A C 1
ATOM 3331 O O . SER A 1 414 ? -8.831 6.860 -12.607 1.00 93.38 414 SER A O 1
ATOM 3333 N N . ASP A 1 415 ? -7.801 8.172 -14.102 1.00 94.75 415 ASP A N 1
ATOM 3334 C CA . ASP A 1 415 ? -9.033 8.753 -14.643 1.00 94.75 415 ASP A CA 1
ATOM 3335 C C . ASP A 1 415 ? -9.792 7.737 -15.514 1.00 94.75 415 ASP A C 1
ATOM 3337 O O . ASP A 1 415 ? -9.485 7.538 -16.694 1.00 94.75 415 ASP A O 1
ATOM 3341 N N . GLU A 1 416 ? -10.827 7.117 -14.940 1.00 92.88 416 GLU A N 1
ATOM 3342 C CA . GLU A 1 416 ? -11.670 6.129 -15.622 1.00 92.88 416 GLU A CA 1
ATOM 3343 C C . GLU A 1 416 ? -12.328 6.661 -16.899 1.00 92.88 416 GLU A C 1
ATOM 3345 O O . GLU A 1 416 ? -12.601 5.882 -17.812 1.00 92.88 416 GLU A O 1
ATOM 3350 N N . LYS A 1 417 ? -12.583 7.973 -17.007 1.00 95.38 417 LYS A N 1
ATOM 3351 C CA . LYS A 1 417 ? -13.186 8.547 -18.220 1.00 95.38 417 LYS A CA 1
ATOM 3352 C C . LYS A 1 417 ? -12.187 8.557 -19.371 1.00 95.38 417 LYS A C 1
ATOM 3354 O O . LYS A 1 417 ? -12.582 8.334 -20.512 1.00 95.38 417 LYS A O 1
ATOM 3359 N N . LYS A 1 418 ? -10.907 8.789 -19.069 1.00 95.81 418 LYS A N 1
ATOM 3360 C CA . LYS A 1 418 ? -9.813 8.838 -20.051 1.00 95.81 418 LYS A CA 1
ATOM 3361 C C . LYS A 1 418 ? -9.276 7.460 -20.415 1.00 95.81 418 LYS A C 1
ATOM 3363 O O . LYS A 1 418 ? -8.885 7.256 -21.560 1.00 95.81 418 LYS A O 1
ATOM 3368 N N . TRP A 1 419 ? -9.263 6.533 -19.457 1.00 96.12 419 TRP A N 1
ATOM 3369 C CA . TRP A 1 419 ? -8.554 5.252 -19.564 1.00 96.12 419 TRP A CA 1
ATOM 3370 C C . TRP A 1 419 ? -9.468 4.032 -19.421 1.00 96.12 419 TRP A C 1
ATOM 3372 O O . TRP A 1 419 ? -9.025 2.943 -19.056 1.00 96.12 419 TRP A O 1
ATOM 3382 N N . LYS A 1 420 ? -10.765 4.195 -19.709 1.00 96.50 420 LYS A N 1
ATOM 3383 C CA . LYS A 1 420 ? -11.794 3.162 -19.512 1.00 96.50 420 LYS A CA 1
ATOM 3384 C C . LYS A 1 420 ? -11.417 1.802 -20.101 1.00 96.50 420 LYS A C 1
ATOM 3386 O O . LYS A 1 420 ? -11.590 0.784 -19.439 1.00 96.50 420 LYS A O 1
ATOM 3391 N N . GLN A 1 421 ? -10.945 1.776 -21.349 1.00 96.62 421 GLN A N 1
ATOM 3392 C CA . GLN A 1 421 ? -10.622 0.527 -22.047 1.00 96.62 421 GLN A CA 1
ATOM 3393 C C . GLN A 1 421 ? -9.413 -0.165 -21.411 1.00 96.62 421 GLN A C 1
ATOM 3395 O O . GLN A 1 421 ? -9.469 -1.360 -21.138 1.00 96.62 421 GLN A O 1
ATOM 3400 N N . GLN A 1 422 ? -8.367 0.602 -21.103 1.00 94.88 422 GLN A N 1
ATOM 3401 C CA . GLN A 1 422 ? -7.162 0.126 -20.430 1.00 94.88 422 GLN A CA 1
ATOM 3402 C C . GLN A 1 422 ? -7.496 -0.462 -19.052 1.00 94.88 422 GLN A C 1
ATOM 3404 O O . GLN A 1 422 ? -7.122 -1.591 -18.747 1.00 94.88 422 GLN A O 1
ATOM 3409 N N . LEU A 1 423 ? -8.249 0.266 -18.226 1.00 95.06 423 LEU A N 1
ATOM 3410 C CA . LEU A 1 423 ? -8.603 -0.182 -16.876 1.00 95.06 423 LEU A CA 1
ATOM 3411 C C . LEU A 1 423 ? -9.545 -1.394 -16.891 1.00 95.06 423 LEU A C 1
ATOM 3413 O O . LEU A 1 423 ? -9.373 -2.320 -16.094 1.00 95.06 423 LEU A O 1
ATOM 3417 N N . LEU A 1 424 ? -10.500 -1.436 -17.827 1.00 96.00 424 LEU A N 1
ATOM 3418 C CA . LEU A 1 424 ? -11.375 -2.595 -18.008 1.00 96.00 424 LEU A CA 1
ATOM 3419 C C . LEU A 1 424 ? -10.576 -3.842 -18.403 1.00 96.00 424 LEU A C 1
ATOM 3421 O O . LEU A 1 424 ? -10.883 -4.935 -17.928 1.00 96.00 424 LEU A O 1
ATOM 3425 N N . GLU A 1 425 ? -9.532 -3.693 -19.214 1.00 96.69 425 GLU A N 1
ATOM 3426 C CA . GLU A 1 425 ? -8.690 -4.811 -19.635 1.00 96.69 425 GLU A CA 1
ATOM 3427 C C . GLU A 1 425 ? -7.980 -5.481 -18.448 1.00 96.69 425 GLU A C 1
ATOM 3429 O O . GLU A 1 425 ? -7.945 -6.710 -18.344 1.00 96.69 425 GLU A O 1
ATOM 3434 N N . LEU A 1 426 ? -7.517 -4.689 -17.477 1.00 95.19 426 LEU A N 1
ATOM 3435 C CA . LEU A 1 426 ? -6.864 -5.192 -16.262 1.00 95.19 426 LEU A CA 1
ATOM 3436 C C . LEU A 1 426 ? -7.819 -5.935 -15.315 1.00 95.19 426 LEU A C 1
ATOM 3438 O O . LEU A 1 426 ? -7.371 -6.710 -14.468 1.00 95.19 426 LEU A O 1
ATOM 3442 N N . SER A 1 427 ? -9.138 -5.785 -15.478 1.00 95.00 427 SER A N 1
ATOM 3443 C CA . SER A 1 427 ? -10.124 -6.555 -14.702 1.00 95.00 427 SER A CA 1
ATOM 3444 C C . SER A 1 427 ? -10.073 -8.066 -14.990 1.00 95.00 427 SER A C 1
ATOM 3446 O O . SER A 1 427 ? -10.523 -8.870 -14.166 1.00 95.00 427 SER A O 1
ATOM 3448 N N . LYS A 1 428 ? -9.472 -8.473 -16.121 1.00 96.75 428 LYS A N 1
ATOM 3449 C CA . LYS A 1 428 ? -9.264 -9.880 -16.505 1.00 96.75 428 LYS A CA 1
ATOM 3450 C C . LYS A 1 428 ? -8.240 -10.606 -15.627 1.00 96.75 428 LYS A C 1
ATOM 3452 O O . LYS A 1 428 ? -8.230 -11.837 -15.619 1.00 96.75 428 LYS A O 1
ATOM 3457 N N . LEU A 1 429 ? -7.401 -9.875 -14.890 1.00 97.25 429 LEU A N 1
ATOM 3458 C CA . LEU A 1 429 ? -6.391 -10.441 -13.995 1.00 97.25 429 LEU A CA 1
ATOM 3459 C C . LEU A 1 429 ? -7.018 -11.257 -12.850 1.00 97.25 429 LEU A C 1
ATOM 3461 O O . LEU A 1 429 ? -8.179 -11.026 -12.478 1.00 97.25 429 LEU A O 1
ATOM 3465 N N . PRO A 1 430 ? -6.271 -12.197 -12.244 1.00 96.81 430 PRO A N 1
ATOM 3466 C CA . PRO A 1 430 ? -6.699 -12.843 -11.009 1.00 96.81 430 PRO A CA 1
ATOM 3467 C C . PRO A 1 430 ? -6.793 -11.827 -9.864 1.00 96.81 430 PRO A C 1
ATOM 3469 O O . PRO A 1 430 ? -6.056 -10.844 -9.822 1.00 96.81 430 PRO A O 1
ATOM 3472 N N . ALA A 1 431 ? -7.704 -12.065 -8.916 1.00 96.00 431 ALA A N 1
ATOM 3473 C CA . ALA A 1 431 ? -8.074 -11.084 -7.890 1.00 96.00 431 ALA A CA 1
ATOM 3474 C C . ALA A 1 431 ? -6.893 -10.567 -7.044 1.00 96.00 431 ALA A C 1
ATOM 3476 O O . ALA A 1 431 ? -6.908 -9.406 -6.640 1.00 96.00 431 ALA A O 1
ATOM 3477 N N . PHE A 1 432 ? -5.872 -11.399 -6.812 1.00 95.75 432 PHE A N 1
ATOM 3478 C CA . PHE A 1 432 ? -4.687 -11.026 -6.030 1.00 95.75 432 PHE A CA 1
ATOM 3479 C C . PHE A 1 432 ? -3.762 -10.024 -6.744 1.00 95.75 432 PHE A C 1
ATOM 3481 O O . PHE A 1 432 ? -2.976 -9.355 -6.084 1.00 95.75 432 PHE A O 1
ATOM 3488 N N . ALA A 1 433 ? -3.865 -9.905 -8.073 1.00 96.00 433 ALA A N 1
ATOM 3489 C CA . ALA A 1 433 ? -3.045 -9.010 -8.894 1.00 96.00 433 ALA A CA 1
ATOM 3490 C C . ALA A 1 433 ? -3.816 -7.781 -9.417 1.00 96.00 433 ALA A C 1
ATOM 3492 O O . ALA A 1 433 ? -3.244 -6.939 -10.111 1.00 96.00 433 ALA A O 1
ATOM 3493 N N . ARG A 1 434 ? -5.119 -7.666 -9.119 1.00 95.88 434 ARG A N 1
ATOM 3494 C CA . ARG A 1 434 ? -5.944 -6.524 -9.545 1.00 95.88 434 ARG A CA 1
ATOM 3495 C C . ARG A 1 434 ? -5.649 -5.279 -8.715 1.00 95.88 434 ARG A C 1
ATOM 3497 O O . ARG A 1 434 ? -5.444 -5.367 -7.509 1.00 95.88 434 ARG A O 1
ATOM 3504 N N . VAL A 1 435 ? -5.771 -4.124 -9.368 1.00 92.81 435 VAL A N 1
ATOM 3505 C CA . VAL A 1 435 ? -5.697 -2.790 -8.748 1.00 92.81 435 VAL A CA 1
ATOM 3506 C C . VAL A 1 435 ? -6.712 -2.660 -7.606 1.00 92.81 435 VAL A C 1
ATOM 3508 O O . VAL A 1 435 ? -6.364 -2.252 -6.501 1.00 92.81 435 VAL A O 1
ATOM 3511 N N . VAL A 1 436 ? -7.957 -3.089 -7.847 1.00 94.12 436 VAL A N 1
ATOM 3512 C CA . VAL A 1 436 ? -9.036 -3.083 -6.852 1.00 94.12 436 VAL A CA 1
ATOM 3513 C C . VAL A 1 436 ? -9.544 -4.503 -6.621 1.00 94.12 436 VAL A C 1
ATOM 3515 O O . VAL A 1 436 ? -9.967 -5.186 -7.559 1.00 94.12 436 VAL A O 1
ATOM 3518 N N . SER A 1 437 ? -9.513 -4.960 -5.369 1.00 95.31 437 SER A N 1
ATOM 3519 C CA . SER A 1 437 ? -10.127 -6.224 -4.956 1.00 95.31 437 SER A CA 1
ATOM 3520 C C . SER A 1 437 ? -10.441 -6.228 -3.459 1.00 95.31 437 SER A C 1
ATOM 3522 O O . SER A 1 437 ? -9.784 -5.553 -2.673 1.00 95.31 437 SER A O 1
ATOM 3524 N N . ALA A 1 438 ? -11.430 -7.022 -3.035 1.00 93.31 438 ALA A N 1
ATOM 3525 C CA . ALA A 1 438 ? -11.785 -7.133 -1.616 1.00 93.31 438 ALA A CA 1
ATOM 3526 C C . ALA A 1 438 ? -10.625 -7.666 -0.751 1.00 93.31 438 ALA A C 1
ATOM 3528 O O . ALA A 1 438 ? -10.521 -7.320 0.424 1.00 93.31 438 ALA A O 1
ATOM 3529 N N . GLY A 1 439 ? -9.743 -8.477 -1.346 1.00 92.81 439 GLY A N 1
ATOM 3530 C CA . GLY A 1 439 ? -8.536 -9.001 -0.710 1.00 92.81 439 GLY A CA 1
ATOM 3531 C C . GLY A 1 439 ? -7.311 -8.093 -0.836 1.00 92.81 439 GLY A C 1
ATOM 3532 O O . GLY A 1 439 ? -6.237 -8.506 -0.428 1.00 92.81 439 GLY A O 1
ATOM 3533 N N . ASN A 1 440 ? -7.426 -6.892 -1.406 1.00 96.50 440 ASN A N 1
ATOM 3534 C CA . ASN A 1 440 ? -6.324 -5.939 -1.490 1.00 96.50 440 ASN A CA 1
ATOM 3535 C C . ASN A 1 440 ? -6.479 -4.875 -0.396 1.00 96.50 440 ASN A C 1
ATOM 3537 O O . ASN A 1 440 ? -7.396 -4.060 -0.453 1.00 96.50 440 ASN A O 1
ATOM 3541 N N . LEU A 1 441 ? -5.558 -4.832 0.570 1.00 97.56 441 LEU A N 1
ATOM 3542 C CA . LEU A 1 441 ? -5.544 -3.837 1.647 1.00 97.56 441 LEU A CA 1
ATOM 3543 C C . LEU A 1 441 ? -5.598 -2.400 1.105 1.00 97.56 441 LEU A C 1
ATOM 3545 O O . LEU A 1 441 ? -6.308 -1.565 1.655 1.00 97.56 441 LEU A O 1
ATOM 3549 N N . LEU A 1 442 ? -4.945 -2.115 -0.026 1.00 97.56 442 LEU A N 1
ATOM 3550 C CA . LEU A 1 442 ? -4.953 -0.780 -0.634 1.00 97.56 442 LEU A CA 1
ATOM 3551 C C . LEU A 1 442 ? -6.341 -0.345 -1.147 1.00 97.56 442 LEU A C 1
ATOM 3553 O O . LEU A 1 442 ? -6.602 0.851 -1.276 1.00 97.56 442 LEU A O 1
ATOM 3557 N N . SER A 1 443 ? -7.252 -1.295 -1.396 1.00 97.06 443 SER A N 1
ATOM 3558 C CA . SER A 1 443 ? -8.656 -1.010 -1.736 1.00 97.06 443 SER A CA 1
ATOM 3559 C C . SER A 1 443 ? -9.478 -0.542 -0.528 1.00 97.06 443 SER A C 1
ATOM 3561 O O . SER A 1 443 ? -10.540 0.046 -0.703 1.00 97.06 443 SER A O 1
ATOM 3563 N N . HIS A 1 444 ? -8.979 -0.753 0.694 1.00 97.19 444 HIS A N 1
ATOM 3564 C CA . HIS A 1 444 ? -9.635 -0.341 1.942 1.00 97.19 444 HIS A CA 1
ATOM 3565 C C . HIS A 1 444 ? -9.125 1.000 2.480 1.00 97.19 444 HIS A C 1
ATOM 3567 O O . HIS A 1 444 ? -9.604 1.473 3.507 1.00 97.19 444 HIS A O 1
ATOM 3573 N N . VAL A 1 445 ? -8.192 1.658 1.783 1.00 97.38 445 VAL A N 1
ATOM 3574 C CA . VAL A 1 445 ? -7.734 3.015 2.133 1.00 97.38 445 VAL A CA 1
ATOM 3575 C C . VAL A 1 445 ? -8.882 4.027 2.030 1.00 97.38 445 VAL A C 1
ATOM 3577 O O . VAL A 1 445 ? -8.926 4.987 2.789 1.00 97.38 445 VAL A O 1
ATOM 3580 N N . GLY A 1 446 ? -9.830 3.813 1.113 1.00 93.81 446 GLY A N 1
ATOM 3581 C CA . GLY A 1 446 ? -11.007 4.673 0.949 1.00 93.81 446 GLY A CA 1
ATOM 3582 C C . GLY A 1 446 ? -10.757 5.971 0.176 1.00 93.81 446 GLY A C 1
ATOM 3583 O O . GLY A 1 446 ? -11.683 6.753 0.014 1.00 93.81 446 GLY A O 1
ATOM 3584 N N . HIS A 1 447 ? -9.541 6.202 -0.323 1.00 95.50 447 HIS A N 1
ATOM 3585 C CA . HIS A 1 447 ? -9.211 7.298 -1.238 1.00 95.50 447 HIS A CA 1
ATOM 3586 C C . HIS A 1 447 ? -8.054 6.905 -2.165 1.00 95.50 447 HIS A C 1
ATOM 3588 O O . HIS A 1 447 ? -7.371 5.898 -1.950 1.00 95.50 447 HIS A O 1
ATOM 3594 N N . THR A 1 448 ? -7.838 7.704 -3.207 1.00 95.75 448 THR A N 1
ATOM 3595 C CA . THR A 1 448 ? -6.798 7.468 -4.210 1.00 95.75 448 THR A CA 1
ATOM 3596 C C . THR A 1 448 ? -5.398 7.718 -3.651 1.00 95.75 448 THR A C 1
ATOM 3598 O O . THR A 1 448 ? -5.098 8.803 -3.157 1.00 95.75 448 THR A O 1
ATOM 3601 N N . ILE A 1 449 ? -4.524 6.729 -3.820 1.00 95.94 449 ILE A N 1
ATOM 3602 C CA . ILE A 1 449 ? -3.076 6.829 -3.678 1.00 95.94 449 ILE A CA 1
ATOM 3603 C C . ILE A 1 449 ? -2.474 6.548 -5.055 1.00 95.94 449 ILE A C 1
ATOM 3605 O O . ILE A 1 449 ? -2.371 5.392 -5.478 1.00 95.94 449 ILE A O 1
ATOM 3609 N N . LEU A 1 450 ? -2.088 7.620 -5.749 1.00 93.00 450 LEU A N 1
ATOM 3610 C CA . LEU A 1 450 ? -1.595 7.548 -7.123 1.00 93.00 450 LEU A CA 1
ATOM 3611 C C . LEU A 1 450 ? -0.416 6.576 -7.253 1.00 93.00 450 LEU A C 1
ATOM 3613 O O . LEU A 1 450 ? 0.573 6.693 -6.531 1.00 93.00 450 LEU A O 1
ATOM 3617 N N . GLY A 1 451 ? -0.536 5.623 -8.177 1.00 89.62 451 GLY A N 1
ATOM 3618 C CA . GLY A 1 451 ? 0.471 4.591 -8.446 1.00 89.62 451 GLY A CA 1
ATOM 3619 C C . GLY A 1 451 ? 0.434 3.376 -7.535 1.00 89.62 451 GLY A C 1
ATOM 3620 O O . GLY A 1 451 ? 0.979 2.340 -7.903 1.00 89.62 451 GLY A O 1
ATOM 3621 N N . MET A 1 452 ? -0.244 3.469 -6.388 1.00 94.38 452 MET A N 1
ATOM 3622 C CA . MET A 1 452 ? -0.409 2.326 -5.498 1.00 94.38 452 MET A CA 1
ATOM 3623 C C . MET A 1 452 ? -1.741 1.626 -5.734 1.00 94.38 452 MET A C 1
ATOM 3625 O O . MET A 1 452 ? -1.758 0.466 -6.127 1.00 94.38 452 MET A O 1
ATOM 3629 N N . ASN A 1 453 ? -2.859 2.329 -5.523 1.00 95.44 453 ASN A N 1
ATOM 3630 C CA . ASN A 1 453 ? -4.205 1.803 -5.794 1.00 95.44 453 ASN A CA 1
ATOM 3631 C C . ASN A 1 453 ? -4.812 2.351 -7.093 1.00 95.44 453 ASN A C 1
ATOM 3633 O O . ASN A 1 453 ? -5.999 2.169 -7.352 1.00 95.44 453 ASN A O 1
ATOM 3637 N N . THR A 1 454 ? -3.981 2.985 -7.917 1.00 95.00 454 THR A N 1
ATOM 3638 C CA . THR A 1 454 ? -4.267 3.319 -9.310 1.00 95.00 454 THR A CA 1
ATOM 3639 C C . THR A 1 454 ? -3.117 2.853 -10.185 1.00 95.00 454 THR A C 1
ATOM 3641 O O . THR A 1 454 ? -2.001 2.636 -9.714 1.00 95.00 454 THR A O 1
ATOM 3644 N N . VAL A 1 455 ? -3.397 2.686 -11.473 1.00 93.94 455 VAL A N 1
ATOM 3645 C CA . VAL A 1 455 ? -2.390 2.267 -12.444 1.00 93.94 455 VAL A CA 1
ATOM 3646 C C . VAL A 1 455 ? -1.440 3.418 -12.733 1.00 93.94 455 VAL A C 1
ATOM 3648 O O . VAL A 1 455 ? -1.881 4.533 -13.016 1.00 93.94 455 VAL A O 1
ATOM 3651 N N . GLN A 1 456 ? -0.144 3.123 -12.719 1.00 91.62 456 GLN A N 1
ATOM 3652 C CA . GLN A 1 456 ? 0.870 3.970 -13.321 1.00 91.62 456 GLN A CA 1
ATOM 3653 C C . GLN A 1 456 ? 1.398 3.328 -14.598 1.00 91.62 456 GLN A C 1
ATOM 3655 O O . GLN A 1 456 ? 1.399 2.113 -14.788 1.00 91.62 456 GLN A O 1
ATOM 3660 N N . LEU A 1 457 ? 1.827 4.177 -15.516 1.00 92.88 457 LEU A N 1
ATOM 3661 C CA . LEU A 1 457 ? 2.463 3.751 -16.741 1.00 92.88 457 LEU A CA 1
ATOM 3662 C C . LEU A 1 457 ? 3.847 4.387 -16.830 1.00 92.88 457 LEU A C 1
ATOM 3664 O O . LEU A 1 457 ? 4.041 5.584 -16.616 1.00 92.88 457 LEU A O 1
ATOM 3668 N N . TYR A 1 458 ? 4.821 3.563 -17.175 1.00 94.94 458 TYR A N 1
ATOM 3669 C CA . TYR A 1 458 ? 6.133 4.000 -17.621 1.00 94.94 458 TYR A CA 1
ATOM 3670 C C . TYR A 1 458 ? 6.167 4.032 -19.148 1.00 94.94 458 TYR A C 1
ATOM 3672 O O . TYR A 1 458 ? 5.445 3.285 -19.785 1.00 94.94 458 TYR A O 1
ATOM 3680 N N . MET A 1 459 ? 7.009 4.858 -19.751 1.00 95.94 459 MET A N 1
ATOM 3681 C CA . MET A 1 459 ? 7.362 4.780 -21.166 1.00 95.94 459 MET A CA 1
ATOM 3682 C C . MET A 1 459 ? 8.879 4.820 -21.251 1.00 95.94 459 MET A C 1
ATOM 3684 O O . MET A 1 459 ? 9.502 5.775 -20.789 1.00 95.94 459 MET A O 1
ATOM 3688 N N . LYS A 1 460 ? 9.482 3.750 -21.772 1.00 95.12 460 LYS A N 1
ATOM 3689 C CA . LYS A 1 460 ? 10.927 3.516 -21.654 1.00 95.12 460 LYS A CA 1
ATOM 3690 C C . LYS A 1 460 ? 11.617 3.482 -23.013 1.00 95.12 460 LYS A C 1
ATOM 3692 O O . LYS A 1 460 ? 11.031 3.085 -24.020 1.00 95.12 460 LYS A O 1
ATOM 3697 N N . VAL A 1 461 ? 12.885 3.867 -22.998 1.00 95.94 461 VAL A N 1
ATOM 3698 C CA . VAL A 1 461 ? 13.893 3.615 -24.041 1.00 95.94 461 VAL A CA 1
ATOM 3699 C C . VAL A 1 461 ? 15.022 2.759 -23.440 1.00 95.94 461 VAL A C 1
ATOM 3701 O O . VAL A 1 461 ? 15.152 2.748 -22.207 1.00 95.94 461 VAL A O 1
ATOM 3704 N N . PRO A 1 462 ? 15.861 2.074 -24.241 1.00 95.62 462 PRO A N 1
ATOM 3705 C CA . PRO A 1 462 ? 17.006 1.323 -23.731 1.00 95.62 462 PRO A CA 1
ATOM 3706 C C . PRO A 1 462 ? 17.850 2.138 -22.746 1.00 95.62 462 PRO A C 1
ATOM 3708 O O . PRO A 1 462 ? 18.208 3.286 -23.011 1.00 95.62 462 PRO A O 1
ATOM 3711 N N . GLY A 1 463 ? 18.145 1.550 -21.588 1.00 94.75 463 GLY A N 1
ATOM 3712 C CA . GLY A 1 463 ? 18.887 2.214 -20.517 1.00 94.75 463 GLY A CA 1
ATOM 3713 C C . GLY A 1 463 ? 18.032 2.957 -19.492 1.00 94.75 463 GLY A C 1
ATOM 3714 O O . GLY A 1 463 ? 18.573 3.346 -18.465 1.00 94.75 463 GLY A O 1
ATOM 3715 N N . SER A 1 464 ? 16.722 3.123 -19.712 1.00 97.00 464 SER A N 1
ATOM 3716 C CA . SER A 1 464 ? 15.838 3.777 -18.733 1.00 97.00 464 SER A CA 1
ATOM 3717 C C . SER A 1 464 ? 15.827 2.999 -17.419 1.00 97.00 464 SER A C 1
ATOM 3719 O O . SER A 1 464 ? 15.489 1.811 -17.413 1.00 97.00 464 SER A O 1
ATOM 3721 N N . ARG A 1 465 ? 16.177 3.662 -16.314 1.00 96.88 465 ARG A N 1
ATOM 3722 C CA . ARG A 1 465 ? 16.345 3.052 -14.991 1.00 96.88 465 ARG A CA 1
ATOM 3723 C C . ARG A 1 465 ? 15.287 3.501 -14.001 1.00 96.88 465 ARG A C 1
ATOM 3725 O O . ARG A 1 465 ? 15.059 4.696 -13.814 1.00 96.88 465 ARG A O 1
ATOM 3732 N N . THR A 1 466 ? 14.721 2.534 -13.291 1.00 96.69 466 THR A N 1
ATOM 3733 C CA . THR A 1 466 ? 14.136 2.758 -11.966 1.00 96.69 466 THR A CA 1
ATOM 3734 C C . THR A 1 466 ? 15.204 2.362 -10.943 1.00 96.69 466 THR A C 1
ATOM 3736 O O . THR A 1 466 ? 15.577 1.185 -10.916 1.00 96.69 466 THR A O 1
ATOM 3739 N N . PRO A 1 467 ? 15.771 3.323 -10.184 1.00 97.81 467 PRO A N 1
ATOM 3740 C CA . PRO A 1 467 ? 16.854 3.048 -9.242 1.00 97.81 467 PRO A CA 1
ATOM 3741 C C . PRO A 1 467 ? 16.388 2.151 -8.087 1.00 97.81 467 PRO A C 1
ATOM 3743 O O . PRO A 1 467 ? 15.207 1.826 -7.963 1.00 97.81 467 PRO A O 1
ATOM 3746 N N . GLY A 1 468 ? 17.337 1.740 -7.252 1.00 98.19 468 GLY A N 1
ATOM 3747 C CA . GLY A 1 468 ? 17.094 0.909 -6.085 1.00 98.19 468 GLY A CA 1
ATOM 3748 C C . GLY A 1 468 ? 16.104 1.534 -5.116 1.00 98.19 468 GLY A C 1
ATOM 3749 O O . GLY A 1 468 ? 16.201 2.715 -4.791 1.00 98.19 468 GLY A O 1
ATOM 3750 N N . HIS A 1 469 ? 15.137 0.728 -4.685 1.00 98.44 469 HIS A N 1
ATOM 3751 C CA . HIS A 1 469 ? 14.153 1.103 -3.679 1.00 98.44 469 HIS A CA 1
ATOM 3752 C C . HIS A 1 469 ? 13.477 -0.140 -3.082 1.00 98.44 469 HIS A C 1
ATOM 3754 O O . HIS A 1 469 ? 13.631 -1.267 -3.562 1.00 98.44 469 HIS A O 1
ATOM 3760 N N . GLN A 1 470 ? 12.713 0.086 -2.017 1.00 98.50 470 GLN A N 1
ATOM 3761 C CA . GLN A 1 470 ? 11.592 -0.768 -1.632 1.00 98.50 470 GLN A CA 1
ATOM 3762 C C . GLN A 1 470 ? 10.306 -0.007 -1.939 1.00 98.50 470 GLN A C 1
ATOM 3764 O O . GLN A 1 470 ? 10.287 1.224 -1.911 1.00 98.50 470 GLN A O 1
ATOM 3769 N N . GLU A 1 471 ? 9.229 -0.736 -2.195 1.00 98.06 471 GLU A N 1
ATOM 3770 C CA . GLU A 1 471 ? 7.912 -0.141 -2.410 1.00 98.06 471 GLU A CA 1
ATOM 3771 C C . GLU A 1 471 ? 7.450 0.683 -1.198 1.00 98.06 471 GLU A C 1
ATOM 3773 O O . GLU A 1 471 ? 7.831 0.425 -0.045 1.00 98.06 471 GLU A O 1
ATOM 3778 N N . ASN A 1 472 ? 6.586 1.667 -1.454 1.00 97.94 472 ASN A N 1
ATOM 3779 C CA . ASN A 1 472 ? 6.011 2.511 -0.409 1.00 97.94 472 ASN A CA 1
ATOM 3780 C C . ASN A 1 472 ? 5.332 1.650 0.659 1.00 97.94 472 ASN A C 1
ATOM 3782 O O . ASN A 1 472 ? 4.520 0.779 0.349 1.00 97.94 472 ASN A O 1
ATOM 3786 N N . ASN A 1 473 ? 5.696 1.876 1.926 1.00 98.44 473 ASN A N 1
ATOM 3787 C CA . ASN A 1 473 ? 5.229 1.078 3.063 1.00 98.44 473 ASN A CA 1
ATOM 3788 C C . ASN A 1 473 ? 5.370 -0.448 2.842 1.00 98.44 473 ASN A C 1
ATOM 3790 O O . ASN A 1 473 ? 4.565 -1.215 3.353 1.00 98.44 473 ASN A O 1
ATOM 3794 N N . ASN A 1 474 ? 6.386 -0.899 2.093 1.00 98.44 474 ASN A N 1
ATOM 3795 C CA . ASN A 1 474 ? 6.669 -2.314 1.819 1.00 98.44 474 ASN A CA 1
ATOM 3796 C C . ASN A 1 474 ? 5.499 -3.107 1.198 1.00 98.44 474 ASN A C 1
ATOM 3798 O O . ASN A 1 474 ? 5.439 -4.328 1.348 1.00 98.44 474 ASN A O 1
ATOM 3802 N N . PHE A 1 475 ? 4.567 -2.453 0.504 1.00 98.50 475 PHE A N 1
ATOM 3803 C CA . PHE A 1 475 ? 3.506 -3.153 -0.229 1.00 98.50 475 PHE A CA 1
ATOM 3804 C C . PHE A 1 475 ? 4.068 -4.004 -1.375 1.00 98.50 475 PHE A C 1
ATOM 3806 O O . PHE A 1 475 ? 5.130 -3.704 -1.916 1.00 98.50 475 PHE A O 1
ATOM 3813 N N . CYS A 1 476 ? 3.371 -5.078 -1.748 1.00 98.38 476 CYS A N 1
ATOM 3814 C CA . CYS A 1 476 ? 3.705 -5.820 -2.961 1.00 98.38 476 CYS A CA 1
ATOM 3815 C C . CYS A 1 476 ? 3.512 -4.946 -4.214 1.00 98.38 476 CYS A C 1
ATOM 3817 O O . CYS A 1 476 ? 2.754 -3.969 -4.224 1.00 98.38 476 CYS A O 1
ATOM 3819 N N . SER A 1 477 ? 4.178 -5.325 -5.302 1.00 97.31 477 SER A N 1
ATOM 3820 C CA . SER A 1 477 ? 4.092 -4.626 -6.589 1.00 97.31 477 SER A CA 1
ATOM 3821 C C . SER A 1 477 ? 3.819 -5.601 -7.724 1.00 97.31 477 SER A C 1
ATOM 3823 O O . SER A 1 477 ? 4.309 -6.734 -7.734 1.00 97.31 477 SER A O 1
ATOM 3825 N N . VAL A 1 478 ? 2.989 -5.157 -8.663 1.00 97.12 478 VAL A N 1
ATOM 3826 C CA . VAL A 1 478 ? 2.580 -5.890 -9.856 1.00 97.12 478 VAL A CA 1
ATOM 3827 C C . VAL A 1 478 ? 3.024 -5.099 -11.073 1.00 97.12 478 VAL A C 1
ATOM 3829 O O . VAL A 1 478 ? 2.609 -3.962 -11.296 1.00 97.12 478 VAL A O 1
ATOM 3832 N N . ASN A 1 479 ? 3.839 -5.731 -11.908 1.00 97.44 479 ASN A N 1
ATOM 3833 C CA . ASN A 1 479 ? 4.367 -5.112 -13.111 1.00 97.44 479 ASN A CA 1
ATOM 3834 C C . ASN A 1 479 ? 4.144 -6.022 -14.324 1.00 97.44 479 ASN A C 1
ATOM 3836 O O . ASN A 1 479 ? 4.639 -7.141 -14.336 1.00 97.44 479 ASN A O 1
ATOM 3840 N N . ILE A 1 480 ? 3.432 -5.563 -15.356 1.00 96.88 480 ILE A N 1
ATOM 3841 C CA . ILE A 1 480 ? 3.219 -6.323 -16.604 1.00 96.88 480 ILE A CA 1
ATOM 3842 C C . ILE A 1 480 ? 3.946 -5.629 -17.737 1.00 96.88 480 ILE A C 1
ATOM 3844 O O . ILE A 1 480 ? 3.603 -4.485 -18.010 1.00 96.88 480 ILE A O 1
ATOM 3848 N N . ASN A 1 481 ? 4.870 -6.316 -18.418 1.00 96.19 481 ASN A N 1
ATOM 3849 C CA . ASN A 1 481 ? 5.571 -5.756 -19.573 1.00 96.19 481 ASN A CA 1
ATOM 3850 C C . ASN A 1 481 ? 4.686 -5.671 -20.813 1.00 96.19 481 ASN A C 1
ATOM 3852 O O . ASN A 1 481 ? 4.315 -6.693 -21.375 1.00 96.19 481 ASN A O 1
ATOM 3856 N N . ILE A 1 482 ? 4.394 -4.453 -21.270 1.00 95.06 482 ILE A N 1
ATOM 3857 C CA . ILE A 1 482 ? 3.643 -4.221 -22.512 1.00 95.06 482 ILE A CA 1
ATOM 3858 C C . ILE A 1 482 ? 4.467 -4.589 -23.760 1.00 95.06 482 ILE A C 1
ATOM 3860 O O . ILE A 1 482 ? 3.914 -5.076 -24.743 1.00 95.06 482 ILE A O 1
ATOM 3864 N N . GLY A 1 483 ? 5.790 -4.405 -23.714 1.00 92.31 483 GLY A N 1
ATOM 3865 C CA . GLY A 1 483 ? 6.689 -4.584 -24.854 1.00 92.31 483 GLY A CA 1
ATOM 3866 C C . GLY A 1 483 ? 6.771 -3.376 -25.804 1.00 92.31 483 GLY A C 1
ATOM 3867 O O . GLY A 1 483 ? 6.285 -2.292 -25.469 1.00 92.31 483 GLY A O 1
ATOM 3868 N N . PRO A 1 484 ? 7.409 -3.542 -26.982 1.00 93.88 484 PRO A N 1
ATOM 3869 C CA . PRO A 1 484 ? 7.962 -4.797 -27.517 1.00 93.88 484 PRO A CA 1
ATOM 3870 C C . PRO A 1 484 ? 9.310 -5.212 -26.906 1.00 93.88 484 PRO A C 1
ATOM 3872 O O . PRO A 1 484 ? 9.741 -6.343 -27.100 1.00 93.88 484 PRO A O 1
ATOM 3875 N N . GLY A 1 485 ? 9.991 -4.309 -26.202 1.00 93.38 485 GLY A N 1
ATOM 3876 C CA . GLY A 1 485 ? 11.286 -4.572 -25.587 1.00 93.38 485 GLY A CA 1
ATOM 3877 C C . GLY A 1 485 ? 11.201 -5.320 -24.261 1.00 93.38 485 GLY A C 1
ATOM 3878 O O . GLY A 1 485 ? 10.195 -5.274 -23.552 1.00 93.38 485 GLY A O 1
ATOM 3879 N N . ASP A 1 486 ? 12.310 -5.949 -23.896 1.00 95.69 486 ASP A N 1
ATOM 3880 C CA . ASP A 1 486 ? 12.488 -6.572 -22.590 1.00 95.69 486 ASP A CA 1
ATOM 3881 C C . ASP A 1 486 ? 12.886 -5.533 -21.533 1.00 95.69 486 ASP A C 1
ATOM 3883 O O . ASP A 1 486 ? 13.472 -4.486 -21.839 1.00 95.69 486 ASP A O 1
ATOM 3887 N N . CYS A 1 487 ? 12.635 -5.852 -20.266 1.00 95.88 487 CYS A N 1
ATOM 3888 C CA . CYS A 1 487 ? 13.213 -5.123 -19.145 1.00 95.88 487 CYS A CA 1
ATOM 3889 C C . CYS A 1 487 ? 13.996 -6.117 -18.244 1.00 95.88 487 CYS A C 1
ATOM 3891 O O . CYS A 1 487 ? 13.582 -7.263 -18.054 1.00 95.88 487 CYS A O 1
ATOM 3893 N N . GLU A 1 488 ? 15.152 -5.708 -17.722 1.00 97.62 488 GLU A N 1
ATOM 3894 C CA . GLU A 1 488 ? 15.992 -6.497 -16.812 1.00 97.62 488 GLU A CA 1
ATOM 3895 C C . GLU A 1 488 ? 15.770 -6.061 -15.366 1.00 97.62 488 GLU A C 1
ATOM 3897 O O . GLU A 1 488 ? 15.737 -4.866 -15.058 1.00 97.62 488 GLU A O 1
ATOM 3902 N N . TRP A 1 489 ? 15.626 -7.051 -14.494 1.00 98.12 489 TRP A N 1
ATOM 3903 C CA . TRP A 1 489 ? 15.294 -6.880 -13.091 1.00 98.12 489 TRP A CA 1
ATOM 3904 C C . TRP A 1 489 ? 16.396 -7.415 -12.198 1.00 98.12 489 TRP A C 1
ATOM 3906 O O . TRP A 1 489 ? 16.996 -8.458 -12.476 1.00 98.12 489 TRP A O 1
ATOM 3916 N N . PHE A 1 490 ? 16.574 -6.719 -11.085 1.00 98.56 490 PHE A N 1
ATOM 3917 C CA . PHE A 1 490 ? 17.436 -7.112 -9.990 1.00 98.56 490 PHE A CA 1
ATOM 3918 C C . PHE A 1 490 ? 16.640 -7.005 -8.696 1.00 98.56 490 PHE A C 1
ATOM 3920 O O . PHE A 1 490 ? 15.996 -5.985 -8.451 1.00 98.56 490 PHE A O 1
ATOM 3927 N N . ALA A 1 491 ? 16.671 -8.049 -7.876 1.00 98.62 491 ALA A N 1
ATOM 3928 C CA . ALA A 1 491 ? 15.958 -8.077 -6.609 1.00 98.62 491 ALA A CA 1
ATOM 3929 C C . ALA A 1 491 ? 16.806 -8.713 -5.508 1.00 98.62 491 ALA A C 1
ATOM 3931 O O . ALA A 1 491 ? 17.538 -9.678 -5.733 1.00 98.62 491 ALA A O 1
ATOM 3932 N N . VAL A 1 492 ? 16.671 -8.179 -4.301 1.00 98.44 492 VAL A N 1
ATOM 3933 C CA . VAL A 1 492 ? 17.330 -8.641 -3.085 1.00 98.44 492 VAL A CA 1
ATOM 3934 C C . VAL A 1 492 ? 16.250 -8.904 -2.026 1.00 98.44 492 VAL A C 1
ATOM 3936 O O . VAL A 1 492 ? 15.355 -8.069 -1.852 1.00 98.44 492 VAL A O 1
ATOM 3939 N N . PRO A 1 493 ? 16.303 -10.045 -1.309 1.00 97.69 493 PRO A N 1
ATOM 3940 C CA . PRO A 1 493 ? 15.347 -10.356 -0.250 1.00 97.69 493 PRO A CA 1
ATOM 3941 C C . PRO A 1 493 ? 15.255 -9.261 0.814 1.00 97.69 493 PRO A C 1
ATOM 3943 O O . PRO A 1 493 ? 16.273 -8.687 1.203 1.00 97.69 493 PRO A O 1
ATOM 3946 N N . GLU A 1 494 ? 14.047 -9.050 1.343 1.00 97.00 494 GLU A N 1
ATOM 3947 C CA . GLU A 1 494 ? 13.769 -8.050 2.381 1.00 97.00 494 GLU A CA 1
ATOM 3948 C C . GLU A 1 494 ? 14.779 -8.066 3.544 1.00 97.00 494 GLU A C 1
ATOM 3950 O O . GLU A 1 494 ? 15.306 -6.996 3.833 1.00 97.00 494 GLU A O 1
ATOM 3955 N N . PRO A 1 495 ? 15.193 -9.213 4.128 1.00 95.25 495 PRO A N 1
ATOM 3956 C CA . PRO A 1 495 ? 16.102 -9.213 5.281 1.00 95.25 495 PRO A CA 1
ATOM 3957 C C . PRO A 1 495 ? 17.461 -8.528 5.065 1.00 95.25 495 PRO A C 1
ATOM 3959 O O . PRO A 1 495 ? 18.153 -8.226 6.034 1.00 95.25 495 PRO A O 1
ATOM 3962 N N . TYR A 1 496 ? 17.866 -8.286 3.815 1.00 96.75 496 TYR A N 1
ATOM 3963 C CA . TYR A 1 496 ? 19.121 -7.616 3.471 1.00 96.75 496 TYR A CA 1
ATOM 3964 C C . TYR A 1 496 ? 18.980 -6.098 3.276 1.00 96.75 496 TYR A C 1
ATOM 3966 O O . TYR A 1 496 ? 19.980 -5.438 2.985 1.00 96.75 496 TYR A O 1
ATOM 3974 N N . TRP A 1 497 ? 17.789 -5.508 3.446 1.00 97.56 497 TRP A N 1
ATOM 3975 C CA . TRP A 1 497 ? 17.597 -4.067 3.232 1.00 97.56 497 TRP A CA 1
ATOM 3976 C C . TRP A 1 497 ? 18.475 -3.210 4.150 1.00 97.56 497 TRP A C 1
ATOM 3978 O O . TRP A 1 497 ? 18.932 -2.152 3.726 1.00 97.56 497 TRP A O 1
ATOM 3988 N N . GLY A 1 498 ? 18.785 -3.685 5.363 1.00 93.25 498 GLY A N 1
ATOM 3989 C CA . GLY A 1 498 ? 19.702 -2.993 6.271 1.00 93.25 498 GLY A CA 1
ATOM 3990 C C . GLY A 1 498 ? 21.142 -2.944 5.757 1.00 93.25 498 GLY A C 1
ATOM 3991 O O . GLY A 1 498 ? 21.775 -1.897 5.809 1.00 93.25 498 GLY A O 1
ATOM 3992 N N . VAL A 1 499 ? 21.623 -4.022 5.130 1.00 96.50 499 VAL A N 1
ATOM 3993 C CA . VAL A 1 499 ? 22.953 -4.047 4.493 1.00 96.50 499 VAL A CA 1
ATOM 3994 C C . VAL A 1 499 ? 23.021 -3.047 3.335 1.00 96.50 499 VAL A C 1
ATOM 3996 O O . VAL A 1 499 ? 24.020 -2.354 3.155 1.00 96.50 499 VAL A O 1
ATOM 3999 N N . ILE A 1 500 ? 21.945 -2.945 2.551 1.00 97.88 500 ILE A N 1
ATOM 4000 C CA . ILE A 1 500 ? 21.853 -1.987 1.443 1.00 97.88 500 ILE A CA 1
ATOM 4001 C C . ILE A 1 500 ? 21.744 -0.548 1.968 1.00 97.88 500 ILE A C 1
ATOM 4003 O O . ILE A 1 500 ? 22.361 0.351 1.394 1.00 97.88 500 ILE A O 1
ATOM 4007 N N . ASN A 1 501 ? 21.022 -0.328 3.072 1.00 95.06 501 ASN A N 1
ATOM 4008 C CA . ASN A 1 501 ? 20.995 0.960 3.764 1.00 95.06 501 ASN A CA 1
ATOM 4009 C C . ASN A 1 501 ? 22.411 1.399 4.163 1.00 95.06 501 ASN A C 1
ATOM 4011 O O . ASN A 1 501 ? 22.811 2.511 3.827 1.00 95.06 501 ASN A O 1
ATOM 4015 N N . ASP A 1 502 ? 23.196 0.511 4.777 1.00 93.81 502 ASP A N 1
ATOM 4016 C CA . ASP A 1 502 ? 24.576 0.807 5.183 1.00 93.81 502 ASP A CA 1
ATOM 4017 C C . ASP A 1 502 ? 25.462 1.185 3.986 1.00 93.81 502 ASP A C 1
ATOM 4019 O O . ASP A 1 502 ? 26.314 2.071 4.085 1.00 93.81 502 ASP A O 1
ATOM 4023 N N . PHE A 1 503 ? 25.272 0.543 2.829 1.00 97.56 503 PHE A N 1
ATOM 4024 C CA . PHE A 1 503 ? 25.965 0.938 1.601 1.00 97.56 503 PHE A CA 1
ATOM 4025 C C . PHE A 1 503 ? 25.539 2.317 1.101 1.00 97.56 503 PHE A C 1
ATOM 4027 O O . PHE A 1 503 ? 26.396 3.095 0.676 1.00 97.56 503 PHE A O 1
ATOM 4034 N N . CYS A 1 504 ? 24.247 2.640 1.160 1.00 96.19 504 CYS A N 1
ATOM 4035 C CA . CYS A 1 504 ? 23.763 3.969 0.801 1.00 96.19 504 CYS A CA 1
ATOM 4036 C C . CYS A 1 504 ? 24.394 5.034 1.709 1.00 96.19 504 CYS A C 1
ATOM 4038 O O . CYS A 1 504 ? 24.960 6.003 1.198 1.00 96.19 504 CYS A O 1
ATOM 4040 N N . GLU A 1 505 ? 24.407 4.813 3.026 1.00 92.00 505 GLU A N 1
ATOM 4041 C CA . GLU A 1 505 ? 25.025 5.723 3.998 1.00 92.00 505 GLU A CA 1
ATOM 4042 C C . GLU A 1 505 ? 26.530 5.899 3.758 1.00 92.00 505 GLU A C 1
ATOM 4044 O O . GLU A 1 505 ? 27.000 7.032 3.649 1.00 92.00 505 GLU A O 1
ATOM 4049 N N . LYS A 1 506 ? 27.281 4.805 3.558 1.00 95.88 506 LYS A N 1
ATOM 4050 C CA . LYS A 1 506 ? 28.719 4.853 3.210 1.00 95.88 506 LYS A CA 1
ATOM 4051 C C . LYS A 1 506 ? 29.001 5.662 1.944 1.00 95.88 506 LYS A C 1
ATOM 4053 O O . LYS A 1 506 ? 30.066 6.261 1.817 1.00 95.88 506 LYS A O 1
ATOM 4058 N N . ASN A 1 507 ? 28.053 5.686 1.009 1.00 95.12 507 ASN A N 1
ATOM 4059 C CA . ASN A 1 507 ? 28.148 6.435 -0.241 1.00 95.12 507 ASN A CA 1
ATOM 4060 C C . ASN A 1 507 ? 27.503 7.835 -0.166 1.00 95.12 507 ASN A C 1
ATOM 4062 O O . ASN A 1 507 ? 27.396 8.511 -1.194 1.00 95.12 507 ASN A O 1
ATOM 4066 N N . ASN A 1 508 ? 27.102 8.302 1.024 1.00 92.88 508 ASN A N 1
ATOM 4067 C CA . ASN A 1 508 ? 26.410 9.576 1.250 1.00 92.88 508 ASN A CA 1
ATOM 4068 C C . ASN A 1 508 ? 25.115 9.706 0.426 1.00 92.88 508 ASN A C 1
ATOM 4070 O O . ASN A 1 508 ? 24.868 10.714 -0.249 1.00 92.88 508 ASN A O 1
ATOM 4074 N N . ILE A 1 509 ? 24.303 8.651 0.432 1.00 96.25 509 ILE A N 1
ATOM 4075 C CA . ILE A 1 509 ? 23.006 8.574 -0.239 1.00 96.25 509 ILE A CA 1
ATOM 4076 C C . ILE A 1 509 ? 21.963 8.146 0.793 1.00 96.25 509 ILE A C 1
ATOM 4078 O O . ILE A 1 509 ? 22.183 7.222 1.567 1.00 96.25 509 ILE A O 1
ATOM 4082 N N . ASN A 1 510 ? 20.806 8.802 0.803 1.00 91.62 510 ASN A N 1
ATOM 4083 C CA . ASN A 1 510 ? 19.690 8.360 1.632 1.00 91.62 510 ASN A CA 1
ATOM 4084 C C . ASN A 1 510 ? 19.036 7.118 0.998 1.00 91.62 510 ASN A C 1
ATOM 4086 O O . ASN A 1 510 ? 18.658 7.166 -0.170 1.00 91.62 510 ASN A O 1
ATOM 4090 N N . PHE A 1 511 ? 18.882 6.029 1.750 1.00 95.19 511 PHE A N 1
ATOM 4091 C CA . PHE A 1 511 ? 18.287 4.786 1.244 1.00 95.19 511 PHE A CA 1
ATOM 4092 C C . PHE A 1 511 ? 16.827 4.954 0.785 1.00 95.19 511 PHE A C 1
ATOM 4094 O O . PHE A 1 511 ? 16.457 4.452 -0.273 1.00 95.19 511 PHE A O 1
ATOM 4101 N N . LEU A 1 512 ? 16.008 5.684 1.553 1.00 90.19 512 LEU A N 1
ATOM 4102 C CA . LEU A 1 512 ? 14.567 5.834 1.302 1.00 90.19 512 LEU A CA 1
ATOM 4103 C C . LEU A 1 512 ? 14.254 6.831 0.174 1.00 90.19 512 LEU A C 1
ATOM 4105 O O . LEU A 1 512 ? 13.341 6.604 -0.610 1.00 90.19 512 LEU A O 1
ATOM 4109 N N . MET A 1 513 ? 14.994 7.941 0.116 1.00 92.38 513 MET A N 1
ATOM 4110 C CA . MET A 1 513 ? 14.682 9.101 -0.736 1.00 92.38 513 MET A CA 1
ATOM 4111 C C . MET A 1 513 ? 15.731 9.368 -1.822 1.00 92.38 513 MET A C 1
ATOM 4113 O O . MET A 1 513 ? 15.525 10.206 -2.702 1.00 92.38 513 MET A O 1
ATOM 4117 N N . GLY A 1 514 ? 16.893 8.721 -1.738 1.00 93.94 514 GLY A N 1
ATOM 4118 C CA . GLY A 1 514 ? 17.986 8.895 -2.686 1.00 93.94 514 GLY A CA 1
ATOM 4119 C C . GLY A 1 514 ? 17.784 8.107 -3.978 1.00 93.94 514 GLY A C 1
ATOM 4120 O O . GLY A 1 514 ? 16.983 7.185 -4.061 1.00 93.94 514 GLY A O 1
ATOM 4121 N N . SER A 1 515 ? 18.569 8.458 -4.996 1.00 97.62 515 SER A N 1
ATOM 4122 C CA . SER A 1 515 ? 18.631 7.730 -6.266 1.00 97.62 515 SER A CA 1
ATOM 4123 C C . SER A 1 515 ? 19.941 6.953 -6.328 1.00 97.62 515 SER A C 1
ATOM 4125 O O . SER A 1 515 ? 21.017 7.549 -6.457 1.00 97.62 515 SER A O 1
ATOM 4127 N N . TRP A 1 516 ? 19.859 5.629 -6.208 1.00 98.12 516 TRP A N 1
ATOM 4128 C CA . TRP A 1 516 ? 21.020 4.746 -6.128 1.00 98.12 516 TRP A CA 1
ATOM 4129 C C . TRP A 1 516 ? 20.899 3.517 -7.035 1.00 98.12 516 TRP A C 1
ATOM 4131 O O . TRP A 1 516 ? 19.811 3.027 -7.311 1.00 98.12 516 TRP A O 1
ATOM 4141 N N . TRP A 1 517 ? 22.033 3.032 -7.529 1.00 98.44 517 TRP A N 1
ATOM 4142 C CA . TRP A 1 517 ? 22.175 1.838 -8.355 1.00 98.44 517 TRP A CA 1
ATOM 4143 C C . TRP A 1 517 ? 23.277 0.964 -7.745 1.00 98.44 517 TRP A C 1
ATOM 4145 O O . TRP A 1 517 ? 24.440 1.374 -7.778 1.00 98.44 517 TRP A O 1
ATOM 4155 N N . PRO A 1 518 ? 22.944 -0.192 -7.144 1.00 98.00 518 PRO A N 1
ATOM 4156 C CA . PRO A 1 518 ? 23.932 -1.013 -6.451 1.00 98.00 518 PRO A CA 1
ATOM 4157 C C . PRO A 1 518 ? 25.060 -1.499 -7.362 1.00 98.00 518 PRO A C 1
ATOM 4159 O O . PRO A 1 518 ? 24.819 -1.924 -8.494 1.00 98.00 518 PRO A O 1
ATOM 4162 N N . ASN A 1 519 ? 26.289 -1.496 -6.842 1.00 97.38 519 ASN A N 1
ATOM 4163 C CA . ASN A 1 519 ? 27.394 -2.220 -7.462 1.00 97.38 519 ASN A CA 1
ATOM 4164 C C . ASN A 1 519 ? 27.288 -3.708 -7.092 1.00 97.38 519 ASN A C 1
ATOM 4166 O O . ASN A 1 519 ? 27.336 -4.063 -5.914 1.00 97.38 519 ASN A O 1
ATOM 4170 N N . LEU A 1 520 ? 27.139 -4.584 -8.088 1.00 96.38 520 LEU A N 1
ATOM 4171 C CA . LEU A 1 520 ? 26.955 -6.020 -7.849 1.00 96.38 520 LEU A CA 1
ATOM 4172 C C . LEU A 1 520 ? 28.190 -6.683 -7.223 1.00 96.38 520 LEU A C 1
ATOM 4174 O O . LEU A 1 520 ? 28.041 -7.666 -6.500 1.00 96.38 520 LEU A O 1
ATOM 4178 N N . GLU A 1 521 ? 29.386 -6.143 -7.473 1.00 95.88 521 GLU A N 1
ATOM 4179 C CA . GLU A 1 521 ? 30.634 -6.618 -6.860 1.00 95.88 521 GLU A CA 1
ATOM 4180 C C . GLU A 1 521 ? 30.594 -6.419 -5.337 1.00 95.88 521 GLU A C 1
ATOM 4182 O O . GLU A 1 521 ? 30.777 -7.382 -4.592 1.00 95.88 521 GLU A O 1
ATOM 4187 N N . ASP A 1 522 ? 30.219 -5.221 -4.877 1.00 96.06 522 ASP A N 1
ATOM 4188 C CA . ASP A 1 522 ? 30.071 -4.896 -3.453 1.00 96.06 522 ASP A CA 1
ATOM 4189 C C . ASP A 1 522 ? 29.056 -5.830 -2.763 1.00 96.06 522 ASP A C 1
ATOM 4191 O O . ASP A 1 522 ? 29.297 -6.351 -1.670 1.00 96.06 522 ASP A O 1
ATOM 4195 N N . LEU A 1 523 ? 27.914 -6.087 -3.416 1.00 96.44 523 LEU A N 1
ATOM 4196 C CA . LEU A 1 523 ? 26.883 -6.994 -2.897 1.00 96.44 523 LEU A CA 1
ATOM 4197 C C . LEU A 1 523 ? 27.390 -8.439 -2.794 1.00 96.44 523 LEU A C 1
ATOM 4199 O O . LEU A 1 523 ? 27.137 -9.125 -1.798 1.00 96.44 523 LEU A O 1
ATOM 4203 N N . TYR A 1 524 ? 28.135 -8.896 -3.800 1.00 95.44 524 TYR A N 1
ATOM 4204 C CA . TYR A 1 524 ? 28.720 -10.231 -3.828 1.00 95.44 524 TYR A CA 1
ATOM 4205 C C . TYR A 1 524 ? 29.781 -10.424 -2.732 1.00 95.44 524 TYR A C 1
ATOM 4207 O O . TYR A 1 524 ? 29.820 -11.469 -2.067 1.00 95.44 524 TYR A O 1
ATOM 4215 N N . GLU A 1 525 ? 30.621 -9.413 -2.497 1.00 93.94 525 GLU A N 1
ATOM 4216 C CA . GLU A 1 525 ? 31.609 -9.408 -1.415 1.00 93.94 525 GLU A CA 1
ATOM 4217 C C . GLU A 1 525 ? 30.940 -9.497 -0.038 1.00 93.94 525 GLU A C 1
ATOM 4219 O O . GLU A 1 525 ? 31.339 -10.325 0.789 1.00 93.94 525 GLU A O 1
ATOM 4224 N N . CYS A 1 526 ? 29.849 -8.753 0.165 1.00 92.69 526 CYS A N 1
ATOM 4225 C CA . CYS A 1 526 ? 29.054 -8.763 1.395 1.00 92.69 526 CYS A CA 1
ATOM 4226 C C . CYS A 1 526 ? 28.050 -9.923 1.517 1.00 92.69 526 CYS A C 1
ATOM 4228 O O . CYS A 1 526 ? 27.232 -9.923 2.436 1.00 92.69 526 CYS A O 1
ATOM 4230 N N . LYS A 1 527 ? 28.119 -10.937 0.642 1.00 95.38 527 LYS A N 1
ATOM 4231 C CA . LYS A 1 527 ? 27.254 -12.135 0.687 1.00 95.38 527 LYS A CA 1
ATOM 4232 C C . LYS A 1 527 ? 25.756 -11.827 0.588 1.00 95.38 527 LYS A C 1
ATOM 4234 O O . LYS A 1 527 ? 24.934 -12.539 1.171 1.00 95.38 527 LYS A O 1
ATOM 4239 N N . VAL A 1 528 ? 25.400 -10.792 -0.167 1.00 96.62 528 VAL A N 1
ATOM 4240 C CA . VAL A 1 528 ? 24.010 -10.448 -0.472 1.00 96.62 528 VAL A CA 1
ATOM 4241 C C . VAL A 1 528 ? 23.577 -11.213 -1.730 1.00 96.62 528 VAL A C 1
ATOM 4243 O O . VAL A 1 528 ? 24.215 -11.059 -2.772 1.00 96.62 528 VAL A O 1
ATOM 4246 N N . PRO A 1 529 ? 22.529 -12.055 -1.672 1.00 97.31 529 PRO A N 1
ATOM 4247 C CA . PRO A 1 529 ? 22.032 -12.754 -2.848 1.00 97.31 529 PRO A CA 1
ATOM 4248 C C . PRO A 1 529 ? 21.252 -11.798 -3.756 1.00 97.31 529 PRO A C 1
ATOM 4250 O O . PRO A 1 529 ? 20.401 -11.042 -3.281 1.00 97.31 529 PRO A O 1
ATOM 4253 N N . VAL A 1 530 ? 21.501 -11.872 -5.064 1.00 98.44 530 VAL A N 1
ATOM 4254 C CA . VAL A 1 530 ? 20.833 -11.040 -6.072 1.00 98.44 530 VAL A CA 1
ATOM 4255 C C . VAL A 1 530 ? 20.111 -11.929 -7.079 1.00 98.44 530 VAL A C 1
ATOM 4257 O O . VAL A 1 530 ? 20.723 -12.697 -7.818 1.00 98.44 530 VAL A O 1
ATOM 4260 N N . TYR A 1 531 ? 18.790 -11.797 -7.132 1.00 98.50 531 TYR A N 1
ATOM 4261 C CA . TYR A 1 531 ? 17.961 -12.373 -8.184 1.00 98.50 531 TYR A CA 1
ATOM 4262 C C . TYR A 1 531 ? 18.061 -11.480 -9.416 1.00 98.50 531 TYR A C 1
ATOM 4264 O O . TYR A 1 531 ? 17.709 -10.304 -9.345 1.00 98.50 531 TYR A O 1
ATOM 4272 N N . ARG A 1 532 ? 18.524 -12.028 -10.542 1.00 98.06 532 ARG A N 1
ATOM 4273 C CA . ARG A 1 532 ? 18.655 -11.315 -11.819 1.00 98.06 532 ARG A CA 1
ATOM 4274 C C . ARG A 1 532 ? 17.883 -12.054 -12.903 1.00 98.06 532 ARG A C 1
ATOM 4276 O O . ARG A 1 532 ? 18.094 -13.250 -13.098 1.00 98.06 532 ARG A O 1
ATOM 4283 N N . PHE A 1 533 ? 16.994 -11.364 -13.611 1.00 98.19 533 PHE A N 1
ATOM 4284 C CA . PHE A 1 533 ? 16.170 -11.990 -14.646 1.00 98.19 533 PHE A CA 1
ATOM 4285 C C . PHE A 1 533 ? 15.653 -10.994 -15.685 1.00 98.19 533 PHE A C 1
ATOM 4287 O O . PHE A 1 533 ? 15.623 -9.784 -15.473 1.00 98.19 533 PHE A O 1
ATOM 4294 N N . ILE A 1 534 ? 15.204 -11.534 -16.819 1.00 97.75 534 ILE A N 1
ATOM 4295 C CA . ILE A 1 534 ? 14.558 -10.776 -17.893 1.00 97.75 534 ILE A CA 1
ATOM 4296 C C . ILE A 1 534 ? 13.043 -10.914 -17.782 1.00 97.75 534 ILE A C 1
ATOM 4298 O O . ILE A 1 534 ? 12.547 -12.030 -17.608 1.00 97.75 534 ILE A O 1
ATOM 4302 N N . GLN A 1 535 ? 12.319 -9.809 -17.928 1.00 97.50 535 GLN A N 1
ATOM 4303 C CA . GLN A 1 535 ? 10.868 -9.756 -18.097 1.00 97.50 535 GLN A CA 1
ATOM 4304 C C . GLN A 1 535 ? 10.547 -9.462 -19.567 1.00 97.50 535 GLN A C 1
ATOM 4306 O O . GLN A 1 535 ? 10.829 -8.365 -20.060 1.00 97.50 535 GLN A O 1
ATOM 4311 N N . ARG A 1 536 ? 9.938 -10.430 -20.255 1.00 96.69 536 ARG A N 1
ATOM 4312 C CA . ARG A 1 536 ? 9.557 -10.308 -21.669 1.00 96.69 536 ARG A CA 1
ATOM 4313 C C . ARG A 1 536 ? 8.163 -9.693 -21.817 1.00 96.69 536 ARG A C 1
ATOM 4315 O O . ARG A 1 536 ? 7.419 -9.669 -20.833 1.00 96.69 536 ARG A O 1
ATOM 4322 N N . PRO A 1 537 ? 7.775 -9.210 -23.010 1.00 96.12 537 PRO A N 1
ATOM 4323 C CA . PRO A 1 537 ? 6.413 -8.749 -23.261 1.00 96.12 537 PRO A CA 1
ATOM 4324 C C . PRO A 1 537 ? 5.368 -9.794 -22.850 1.00 96.12 537 PRO A C 1
ATOM 4326 O O . PRO A 1 537 ? 5.473 -10.970 -23.193 1.00 96.12 537 PRO A O 1
ATOM 4329 N N . GLY A 1 538 ? 4.360 -9.359 -22.100 1.00 95.25 538 GLY A N 1
ATOM 4330 C CA . GLY A 1 538 ? 3.291 -10.195 -21.562 1.00 95.25 538 GLY A CA 1
ATOM 4331 C C . GLY A 1 538 ? 3.605 -10.931 -20.260 1.00 95.25 538 GLY A C 1
ATOM 4332 O O . GLY A 1 538 ? 2.686 -11.515 -19.679 1.00 95.25 538 GLY A O 1
ATOM 4333 N N . ASP A 1 539 ? 4.847 -10.876 -19.773 1.00 97.50 539 ASP A N 1
ATOM 4334 C CA . ASP A 1 539 ? 5.208 -11.411 -18.462 1.00 97.50 539 ASP A CA 1
ATOM 4335 C C . ASP A 1 539 ? 4.793 -10.452 -17.340 1.00 97.50 539 ASP A C 1
ATOM 4337 O O . ASP A 1 539 ? 5.004 -9.233 -17.418 1.00 97.50 539 ASP A O 1
ATOM 4341 N N . LEU A 1 540 ? 4.273 -11.022 -16.251 1.00 97.62 540 LEU A N 1
ATOM 4342 C CA . LEU A 1 540 ? 4.015 -10.305 -15.004 1.00 97.62 540 LEU A CA 1
ATOM 4343 C C . LEU A 1 540 ? 5.137 -10.583 -14.006 1.00 97.62 540 LEU A C 1
ATOM 4345 O O . LEU A 1 540 ? 5.478 -11.734 -13.746 1.00 97.62 540 LEU A O 1
ATOM 4349 N N . VAL A 1 541 ? 5.677 -9.530 -13.408 1.00 98.31 541 VAL A N 1
ATOM 4350 C CA . VAL A 1 541 ? 6.563 -9.599 -12.248 1.00 98.31 541 VAL A CA 1
ATOM 4351 C C . VAL A 1 541 ? 5.748 -9.271 -11.008 1.00 98.31 541 VAL A C 1
ATOM 4353 O O . VAL A 1 541 ? 5.100 -8.227 -10.931 1.00 98.31 541 VAL A O 1
ATOM 4356 N N . TRP A 1 542 ? 5.781 -10.193 -10.055 1.00 98.38 542 TRP A N 1
ATOM 4357 C CA . TRP A 1 542 ? 5.275 -10.015 -8.706 1.00 98.38 542 TRP A CA 1
ATOM 4358 C C . TRP A 1 542 ? 6.458 -9.764 -7.779 1.00 98.38 542 TRP A C 1
ATOM 4360 O O . TRP A 1 542 ? 7.281 -10.659 -7.569 1.00 98.38 542 TRP A O 1
ATOM 4370 N N . LEU A 1 543 ? 6.537 -8.563 -7.216 1.00 98.06 543 LEU A N 1
ATOM 4371 C CA . LEU A 1 543 ? 7.462 -8.253 -6.134 1.00 98.06 543 LEU A CA 1
ATOM 4372 C C . LEU A 1 543 ? 6.754 -8.463 -4.808 1.00 98.06 543 LEU A C 1
ATOM 4374 O O . LEU A 1 543 ? 5.710 -7.862 -4.546 1.00 98.06 543 LEU A O 1
ATOM 4378 N N . ASN A 1 544 ? 7.337 -9.313 -3.975 1.00 98.00 544 ASN A N 1
ATOM 4379 C CA . ASN A 1 544 ? 6.790 -9.618 -2.672 1.00 98.00 544 ASN A CA 1
ATOM 4380 C C . ASN A 1 544 ? 7.142 -8.522 -1.655 1.00 98.00 544 ASN A C 1
ATOM 4382 O O . ASN A 1 544 ? 8.033 -7.694 -1.874 1.00 98.00 544 ASN A O 1
ATOM 4386 N N . THR A 1 545 ? 6.436 -8.546 -0.530 1.00 97.56 545 THR A N 1
ATOM 4387 C CA . THR A 1 545 ? 6.484 -7.548 0.539 1.00 97.56 545 THR A CA 1
ATOM 4388 C C . THR A 1 545 ? 7.921 -7.177 0.921 1.00 97.56 545 THR A C 1
ATOM 4390 O O . THR A 1 545 ? 8.710 -8.028 1.321 1.00 97.56 545 THR A O 1
ATOM 4393 N N . GLY A 1 546 ? 8.260 -5.889 0.811 1.00 97.56 546 GLY A N 1
ATOM 4394 C CA . GLY A 1 546 ? 9.555 -5.348 1.243 1.00 97.56 546 GLY A CA 1
ATOM 4395 C C . GLY A 1 546 ? 10.775 -5.788 0.426 1.00 97.56 546 GLY A C 1
ATOM 4396 O O . GLY A 1 546 ? 11.903 -5.524 0.837 1.00 97.56 546 GLY A O 1
ATOM 4397 N N . THR A 1 547 ? 10.601 -6.426 -0.729 1.00 98.62 547 THR A N 1
ATOM 4398 C CA . THR A 1 547 ? 11.731 -6.794 -1.593 1.00 98.62 547 THR A CA 1
ATOM 4399 C C . THR A 1 547 ? 12.431 -5.547 -2.130 1.00 98.62 547 THR A C 1
ATOM 4401 O O . THR A 1 547 ? 11.798 -4.669 -2.723 1.00 98.62 547 THR A O 1
ATOM 4404 N N . VAL A 1 548 ? 13.748 -5.467 -1.930 1.00 98.75 548 VAL A N 1
ATOM 4405 C CA . VAL A 1 548 ? 14.571 -4.391 -2.492 1.00 98.75 548 VAL A CA 1
ATOM 4406 C C . VAL A 1 548 ? 14.814 -4.707 -3.958 1.00 98.75 548 VAL A C 1
ATOM 4408 O O . VAL A 1 548 ? 15.203 -5.829 -4.277 1.00 98.75 548 VAL A O 1
ATOM 4411 N N . HIS A 1 549 ? 14.604 -3.758 -4.861 1.00 98.69 549 HIS A N 1
ATOM 4412 C CA . HIS A 1 549 ? 14.765 -4.028 -6.286 1.00 98.69 549 HIS A CA 1
ATOM 4413 C C . HIS A 1 549 ? 15.130 -2.780 -7.094 1.00 98.69 549 HIS A C 1
ATOM 4415 O O . HIS A 1 549 ? 14.958 -1.649 -6.642 1.00 98.69 549 HIS A O 1
ATOM 4421 N N . TRP A 1 550 ? 15.663 -3.008 -8.293 1.00 98.38 550 TRP A N 1
ATOM 4422 C CA . TRP A 1 550 ? 15.950 -1.991 -9.305 1.00 98.38 550 TRP A CA 1
ATOM 4423 C C . TRP A 1 550 ? 15.798 -2.587 -10.705 1.00 98.38 550 TRP A C 1
ATOM 4425 O O . TRP A 1 550 ? 15.867 -3.805 -10.896 1.00 98.38 550 TRP A O 1
ATOM 4435 N N . VAL A 1 551 ? 15.540 -1.727 -11.693 1.00 97.19 551 VAL A N 1
ATOM 4436 C CA . VAL A 1 551 ? 15.108 -2.160 -13.031 1.00 97.19 551 VAL A CA 1
ATOM 4437 C C . VAL A 1 551 ? 15.749 -1.304 -14.108 1.00 97.19 551 VAL A C 1
ATOM 4439 O O . VAL A 1 551 ? 15.807 -0.080 -13.980 1.00 97.19 551 VAL A O 1
ATOM 4442 N N . GLN A 1 552 ? 16.158 -1.935 -15.206 1.00 96.50 552 GLN A N 1
ATOM 4443 C CA . GLN A 1 552 ? 16.595 -1.246 -16.417 1.00 96.50 552 GLN A CA 1
ATOM 4444 C C . GLN A 1 552 ? 15.856 -1.778 -17.643 1.00 96.50 552 GLN A C 1
ATOM 4446 O O . GLN A 1 552 ? 15.727 -2.982 -17.844 1.00 96.50 552 GLN A O 1
ATOM 4451 N N . ALA A 1 553 ? 15.393 -0.878 -18.503 1.00 95.25 553 ALA A N 1
ATOM 4452 C CA . ALA A 1 553 ? 14.860 -1.251 -19.805 1.00 95.25 553 ALA A CA 1
ATOM 4453 C C . ALA A 1 553 ? 15.989 -1.724 -20.736 1.00 95.25 553 ALA A C 1
ATOM 4455 O O . ALA A 1 553 ? 16.990 -1.019 -20.903 1.00 95.25 553 ALA A O 1
ATOM 4456 N N . ILE A 1 554 ? 15.826 -2.897 -21.353 1.00 91.25 554 ILE A N 1
ATOM 4457 C CA . ILE A 1 554 ? 16.708 -3.366 -22.432 1.00 91.25 554 ILE A CA 1
ATOM 4458 C C . ILE A 1 554 ? 16.218 -2.791 -23.759 1.00 91.25 554 ILE A C 1
ATOM 4460 O O . ILE A 1 554 ? 17.016 -2.294 -24.547 1.00 91.25 554 ILE A O 1
ATOM 4464 N N . GLY A 1 555 ? 14.904 -2.831 -23.982 1.00 84.81 555 GLY A N 1
ATOM 4465 C CA . GLY A 1 555 ? 14.248 -2.233 -25.139 1.00 84.81 555 GLY A CA 1
ATOM 4466 C C . GLY A 1 555 ? 13.234 -1.160 -24.746 1.00 84.81 555 GLY A C 1
ATOM 4467 O O . GLY A 1 555 ? 13.257 -0.613 -23.646 1.00 84.81 555 GLY A O 1
ATOM 4468 N N . TRP A 1 556 ? 12.311 -0.868 -25.655 1.00 85.06 556 TRP A N 1
ATOM 4469 C CA . TRP A 1 556 ? 11.200 0.048 -25.416 1.00 85.06 556 TRP A CA 1
ATOM 4470 C C . TRP A 1 556 ? 10.035 -0.706 -24.736 1.00 85.06 556 TRP A C 1
ATOM 4472 O O . TRP A 1 556 ? 9.498 -1.632 -25.341 1.00 85.06 556 TRP A O 1
ATOM 4482 N N . CYS A 1 557 ? 9.682 -0.366 -23.483 1.00 76.94 557 CYS A N 1
ATOM 4483 C CA . CYS A 1 557 ? 8.646 -1.036 -22.656 1.00 76.94 557 CYS A CA 1
ATOM 4484 C C . CYS A 1 557 ? 7.840 -0.040 -21.765 1.00 76.94 557 CYS A C 1
ATOM 4486 O O . CYS A 1 557 ? 8.325 1.074 -21.554 1.00 76.94 557 CYS A O 1
ATOM 4488 N N . ASN A 1 558 ? 6.652 -0.417 -21.229 1.00 75.31 558 ASN A N 1
ATOM 4489 C CA . ASN A 1 558 ? 5.781 0.463 -20.395 1.00 75.31 558 ASN A CA 1
ATOM 4490 C C . ASN A 1 558 ? 5.680 0.073 -18.874 1.00 75.31 558 ASN A C 1
ATOM 4492 O O . ASN A 1 558 ? 6.742 -0.278 -18.370 1.00 75.31 558 ASN A O 1
ATOM 4496 N N . ASN A 1 559 ? 4.536 0.114 -18.120 1.00 68.25 559 ASN A N 1
ATOM 4497 C CA . ASN A 1 559 ? 4.143 -0.764 -16.932 1.00 68.25 559 ASN A CA 1
ATOM 4498 C C . ASN A 1 559 ? 3.791 -0.133 -15.512 1.00 68.25 559 ASN A C 1
ATOM 4500 O O . ASN A 1 559 ? 4.188 0.990 -15.246 1.00 68.25 559 ASN A O 1
ATOM 4504 N N . THR A 1 560 ? 3.185 -0.955 -14.599 1.00 72.81 560 THR A N 1
ATOM 4505 C CA . THR A 1 560 ? 3.117 -1.000 -13.075 1.00 72.81 560 THR A CA 1
ATOM 4506 C C . THR A 1 560 ? 1.940 -0.453 -12.216 1.00 72.81 560 THR A C 1
ATOM 4508 O O . THR A 1 560 ? 1.377 0.601 -12.479 1.00 72.81 560 THR A O 1
ATOM 4511 N N . TRP A 1 561 ? 1.636 -1.149 -11.098 1.00 79.75 561 TRP A N 1
ATOM 4512 C CA . TRP A 1 561 ? 0.902 -0.661 -9.896 1.00 79.75 561 TRP A CA 1
ATOM 4513 C C . TRP A 1 561 ? 1.208 -1.517 -8.636 1.00 79.75 561 TRP A C 1
ATOM 4515 O O . TRP A 1 561 ? 1.885 -2.540 -8.746 1.00 79.75 561 TRP A O 1
ATOM 4525 N N . ASN A 1 562 ? 0.690 -1.160 -7.446 1.00 85.56 562 ASN A N 1
ATOM 4526 C CA . ASN A 1 562 ? 0.867 -1.930 -6.195 1.00 85.56 562 ASN A CA 1
ATOM 4527 C C . ASN A 1 562 ? -0.372 -2.732 -5.759 1.00 85.56 562 ASN A C 1
ATOM 4529 O O . ASN A 1 562 ? -1.509 -2.457 -6.139 1.00 85.56 562 ASN A O 1
ATOM 4533 N N . VAL A 1 563 ? -0.153 -3.723 -4.890 1.00 86.50 563 VAL A N 1
ATOM 4534 C CA . VAL A 1 563 ? -1.210 -4.489 -4.209 1.00 86.50 563 VAL A CA 1
ATOM 4535 C C . VAL A 1 563 ? -0.782 -4.829 -2.779 1.00 86.50 563 VAL A C 1
ATOM 4537 O O . VAL A 1 563 ? 0.401 -4.964 -2.488 1.00 86.50 563 VAL A O 1
ATOM 4540 N N . GLY A 1 564 ? -1.737 -4.986 -1.864 1.00 85.69 564 GLY A N 1
ATOM 4541 C CA . GLY A 1 564 ? -1.492 -5.416 -0.487 1.00 85.69 564 GLY A CA 1
ATOM 4542 C C . GLY A 1 564 ? -2.259 -6.690 -0.158 1.00 85.69 564 GLY A C 1
ATOM 4543 O O . GLY A 1 564 ? -3.437 -6.589 0.172 1.00 85.69 564 GLY A O 1
ATOM 4544 N N . PRO A 1 565 ? -1.642 -7.880 -0.220 1.00 92.31 565 PRO A N 1
ATOM 4545 C CA . PRO A 1 565 ? -2.280 -9.118 0.218 1.00 92.31 565 PRO A CA 1
ATOM 4546 C C . PRO A 1 565 ? -2.675 -9.050 1.705 1.00 92.31 565 PRO A C 1
ATOM 4548 O O . PRO A 1 565 ? -1.905 -8.516 2.508 1.00 92.31 565 PRO A O 1
ATOM 4551 N N . PRO A 1 566 ? -3.815 -9.623 2.130 1.00 91.69 566 PRO A N 1
ATOM 4552 C CA . PRO A 1 566 ? -4.290 -9.534 3.503 1.00 91.69 566 PRO A CA 1
ATOM 4553 C C . PRO A 1 566 ? -3.607 -10.627 4.334 1.00 91.69 566 PRO A C 1
ATOM 4555 O O . PRO A 1 566 ? -4.225 -11.604 4.744 1.00 91.69 566 PRO A O 1
ATOM 4558 N N . THR A 1 567 ? -2.294 -10.493 4.521 1.00 95.06 567 THR A N 1
ATOM 4559 C CA . THR A 1 567 ? -1.454 -11.450 5.251 1.00 95.06 567 THR A CA 1
ATOM 4560 C C . THR A 1 567 ? -0.767 -10.769 6.429 1.00 95.06 567 THR A C 1
ATOM 4562 O O . THR A 1 567 ? -0.426 -9.585 6.364 1.00 95.06 567 THR A O 1
ATOM 4565 N N . ALA A 1 568 ? -0.496 -11.527 7.496 1.00 94.69 568 ALA A N 1
ATOM 4566 C CA . ALA A 1 568 ? 0.259 -11.021 8.644 1.00 94.69 568 ALA A CA 1
ATOM 4567 C C . ALA A 1 568 ? 1.642 -10.481 8.242 1.00 94.69 568 ALA A C 1
ATOM 4569 O O . ALA A 1 568 ? 2.110 -9.498 8.807 1.00 94.69 568 ALA A O 1
ATOM 4570 N N . HIS A 1 569 ? 2.298 -11.100 7.253 1.00 95.38 569 HIS A N 1
ATOM 4571 C CA . HIS A 1 569 ? 3.610 -10.663 6.775 1.00 95.38 569 HIS A CA 1
ATOM 4572 C C . HIS A 1 569 ? 3.550 -9.291 6.086 1.00 95.38 569 HIS A C 1
ATOM 4574 O O . HIS A 1 569 ? 4.308 -8.397 6.465 1.00 95.38 569 HIS A O 1
ATOM 4580 N N . GLN A 1 570 ? 2.600 -9.099 5.160 1.00 97.62 570 GLN A N 1
ATOM 4581 C CA . GLN A 1 570 ? 2.370 -7.814 4.490 1.00 97.62 570 GLN A CA 1
ATOM 4582 C C . GLN A 1 570 ? 2.058 -6.703 5.495 1.00 97.62 570 GLN A C 1
ATOM 4584 O O . GLN A 1 570 ? 2.661 -5.630 5.440 1.00 97.62 570 GLN A O 1
ATOM 4589 N N . TYR A 1 571 ? 1.128 -6.953 6.420 1.00 97.38 571 TYR A N 1
ATOM 4590 C CA . TYR A 1 571 ? 0.721 -5.951 7.403 1.00 97.38 571 TYR A CA 1
ATOM 4591 C C . TYR A 1 571 ? 1.867 -5.594 8.358 1.00 97.38 571 TYR A C 1
ATOM 4593 O O . TYR A 1 571 ? 2.133 -4.414 8.586 1.00 97.38 571 TYR A O 1
ATOM 4601 N N . LYS A 1 572 ? 2.606 -6.599 8.851 1.00 94.69 572 LYS A N 1
ATOM 4602 C CA . LYS A 1 572 ? 3.769 -6.398 9.723 1.00 94.69 572 LYS A CA 1
ATOM 4603 C C . LYS A 1 572 ? 4.809 -5.479 9.076 1.00 94.69 572 LYS A C 1
ATOM 4605 O O . LYS A 1 572 ? 5.168 -4.468 9.672 1.00 94.69 572 LYS A O 1
ATOM 4610 N N . LEU A 1 573 ? 5.282 -5.812 7.872 1.00 96.00 573 LEU A N 1
ATOM 4611 C CA . LEU A 1 573 ? 6.336 -5.037 7.206 1.00 96.00 573 LEU A CA 1
ATOM 4612 C C . LEU A 1 573 ? 5.865 -3.634 6.799 1.00 96.00 573 LEU A C 1
ATOM 4614 O O . LEU A 1 573 ? 6.680 -2.708 6.761 1.00 96.00 573 LEU A O 1
ATOM 4618 N N . ALA A 1 574 ? 4.566 -3.455 6.540 1.00 98.06 574 ALA A N 1
ATOM 4619 C CA . ALA A 1 574 ? 3.988 -2.140 6.283 1.00 98.06 574 ALA A CA 1
ATOM 4620 C C . ALA A 1 574 ? 3.966 -1.250 7.530 1.00 98.06 574 ALA A C 1
ATOM 4622 O O . ALA A 1 574 ? 4.339 -0.076 7.451 1.00 98.06 574 ALA A O 1
ATOM 4623 N N . VAL A 1 575 ? 3.605 -1.814 8.688 1.00 95.94 575 VAL A N 1
ATOM 4624 C CA . VAL A 1 575 ? 3.665 -1.125 9.985 1.00 95.94 575 VAL A CA 1
ATOM 4625 C C . VAL A 1 575 ? 5.112 -0.823 10.395 1.00 95.94 575 VAL A C 1
ATOM 4627 O O . VAL A 1 575 ? 5.403 0.293 10.821 1.00 95.94 575 VAL A O 1
ATOM 4630 N N . GLU A 1 576 ? 6.043 -1.765 10.217 1.00 93.06 576 GLU A N 1
ATOM 4631 C CA . GLU A 1 576 ? 7.466 -1.545 10.518 1.00 93.06 576 GLU A CA 1
ATOM 4632 C C . GLU A 1 576 ? 8.061 -0.420 9.660 1.00 93.06 576 GLU A C 1
ATOM 4634 O O . GLU A 1 576 ? 8.727 0.472 10.191 1.00 93.06 576 GLU A O 1
ATOM 4639 N N . ARG A 1 577 ? 7.766 -0.391 8.350 1.00 97.00 577 ARG A N 1
ATOM 4640 C CA . ARG A 1 577 ? 8.179 0.721 7.478 1.00 97.00 577 ARG A CA 1
ATOM 4641 C C . ARG A 1 577 ? 7.504 2.032 7.857 1.00 97.00 577 ARG A C 1
ATOM 4643 O O . ARG A 1 577 ? 8.158 3.066 7.819 1.00 97.00 577 ARG A O 1
ATOM 4650 N N . TYR A 1 578 ? 6.227 2.008 8.225 1.00 96.75 578 TYR A N 1
ATOM 4651 C CA . TYR A 1 578 ? 5.503 3.205 8.651 1.00 96.75 578 TYR A CA 1
ATOM 4652 C C . TYR A 1 578 ? 6.152 3.866 9.874 1.00 96.75 578 TYR A C 1
ATOM 4654 O O . TYR A 1 578 ? 6.350 5.080 9.895 1.00 96.75 578 TYR A O 1
ATOM 4662 N N . GLU A 1 579 ? 6.558 3.067 10.858 1.00 89.38 579 GLU A N 1
ATOM 4663 C CA . GLU A 1 579 ? 7.247 3.554 12.054 1.00 89.38 579 GLU A CA 1
ATOM 4664 C C . GLU A 1 579 ? 8.697 3.969 11.772 1.00 89.38 579 GLU A C 1
ATOM 4666 O O . GLU A 1 579 ? 9.159 4.981 12.296 1.00 89.38 579 GLU A O 1
ATOM 4671 N N . TRP A 1 580 ? 9.403 3.252 10.891 1.00 88.44 580 TRP A N 1
ATOM 4672 C CA . TRP A 1 580 ? 10.732 3.666 10.431 1.00 88.44 580 TRP A CA 1
ATOM 4673 C C . TRP A 1 580 ? 10.687 5.019 9.713 1.00 88.44 580 TRP A C 1
ATOM 4675 O O . TRP A 1 580 ? 11.482 5.907 10.008 1.00 88.44 580 TRP A O 1
ATOM 4685 N N . ASN A 1 581 ? 9.708 5.212 8.832 1.00 91.50 581 ASN A N 1
ATOM 4686 C CA . ASN A 1 581 ? 9.490 6.461 8.110 1.00 91.50 581 ASN A CA 1
ATOM 4687 C C . ASN A 1 581 ? 9.279 7.644 9.066 1.00 91.50 581 ASN A C 1
ATOM 4689 O O . ASN A 1 581 ? 9.890 8.692 8.868 1.00 91.50 581 ASN A O 1
ATOM 4693 N N . LYS A 1 582 ? 8.503 7.466 10.149 1.00 85.69 582 LYS A N 1
ATOM 4694 C CA . LYS A 1 582 ? 8.350 8.493 11.196 1.00 85.69 582 LYS A CA 1
ATOM 4695 C C . LYS A 1 582 ? 9.691 8.897 11.811 1.00 85.69 582 LYS A C 1
ATOM 4697 O O . LYS A 1 582 ? 9.948 10.089 11.954 1.00 85.69 582 LYS A O 1
ATOM 4702 N N . LEU A 1 583 ? 10.543 7.925 12.155 1.00 84.00 583 LEU A N 1
ATOM 4703 C CA . LEU A 1 583 ? 11.873 8.197 12.720 1.00 84.00 583 LEU A CA 1
ATOM 4704 C C . LEU A 1 583 ? 12.792 8.921 11.731 1.00 84.00 583 LEU A C 1
ATOM 4706 O O . LEU A 1 583 ? 13.600 9.746 12.145 1.00 84.00 583 LEU A O 1
ATOM 4710 N N . GLN A 1 584 ? 12.659 8.622 10.439 1.00 84.25 584 GLN A N 1
ATOM 4711 C CA . GLN A 1 584 ? 13.463 9.224 9.375 1.00 84.25 584 GLN A CA 1
ATOM 4712 C C . GLN A 1 584 ? 12.894 10.549 8.842 1.00 84.25 584 GLN A C 1
ATOM 4714 O O . GLN A 1 584 ? 13.492 11.145 7.949 1.00 84.25 584 GLN A O 1
ATOM 4719 N N . GLY A 1 585 ? 11.747 11.015 9.352 1.00 84.81 585 GLY A N 1
ATOM 4720 C CA . GLY A 1 585 ? 11.074 12.210 8.832 1.00 84.81 585 GLY A CA 1
ATOM 4721 C C . GLY A 1 585 ? 10.601 12.055 7.383 1.00 84.81 585 GLY A C 1
ATOM 4722 O O . GLY A 1 585 ? 10.589 13.026 6.634 1.00 84.81 585 GLY A O 1
ATOM 4723 N N . VAL A 1 586 ? 10.253 10.832 6.974 1.00 91.44 586 VAL A N 1
ATOM 4724 C CA . VAL A 1 586 ? 9.752 10.506 5.635 1.00 91.44 586 VAL A CA 1
ATOM 4725 C C . VAL A 1 586 ? 8.246 10.278 5.701 1.00 91.44 586 VAL A C 1
ATOM 4727 O O . VAL A 1 586 ? 7.748 9.559 6.570 1.00 91.44 586 VAL A O 1
ATOM 4730 N N . LYS A 1 587 ? 7.499 10.846 4.754 1.00 96.06 587 LYS A N 1
ATOM 4731 C CA . LYS A 1 587 ? 6.059 10.609 4.638 1.00 96.06 587 LYS A CA 1
ATOM 4732 C C . LYS A 1 587 ? 5.753 9.145 4.323 1.00 96.06 587 LYS A C 1
ATOM 4734 O O . LYS A 1 587 ? 6.203 8.597 3.320 1.00 96.06 587 LYS A O 1
ATOM 4739 N N . SER A 1 588 ? 4.886 8.533 5.125 1.00 97.94 588 SER A N 1
ATOM 4740 C CA . SER A 1 588 ? 4.231 7.281 4.736 1.00 97.94 588 SER A CA 1
ATOM 4741 C C . SER A 1 588 ? 3.030 7.578 3.854 1.00 97.94 588 SER A C 1
ATOM 4743 O O . SER A 1 588 ? 2.010 8.070 4.333 1.00 97.94 588 SER A O 1
ATOM 4745 N N . ILE A 1 589 ? 3.151 7.282 2.563 1.00 96.19 589 ILE A N 1
ATOM 4746 C CA . ILE A 1 589 ? 2.079 7.523 1.592 1.00 96.19 589 ILE A CA 1
ATOM 4747 C C . ILE A 1 589 ? 0.856 6.646 1.895 1.00 96.19 589 ILE A C 1
ATOM 4749 O O . ILE A 1 589 ? -0.267 7.085 1.668 1.00 96.19 589 ILE A O 1
ATOM 4753 N N . VAL A 1 590 ? 1.052 5.449 2.463 1.00 98.31 590 VAL A N 1
ATOM 4754 C CA . VAL A 1 590 ? -0.056 4.644 2.988 1.00 98.31 590 VAL A CA 1
ATOM 4755 C C . VAL A 1 590 ? -0.334 5.049 4.443 1.00 98.31 590 VAL A C 1
ATOM 4757 O O . VAL A 1 590 ? 0.531 4.844 5.303 1.00 98.31 590 VAL A O 1
ATOM 4760 N N . PRO A 1 591 ? -1.521 5.606 4.749 1.00 97.94 591 PRO A N 1
ATOM 4761 C CA . PRO A 1 591 ? -1.897 6.015 6.100 1.00 97.94 591 PRO A CA 1
ATOM 4762 C C . PRO A 1 591 ? -2.284 4.777 6.916 1.00 97.94 591 PRO A C 1
ATOM 4764 O O . PRO A 1 591 ? -3.434 4.335 6.905 1.00 97.94 591 PRO A O 1
ATOM 4767 N N . MET A 1 592 ? -1.295 4.140 7.549 1.00 98.31 592 MET A N 1
ATOM 4768 C CA . MET A 1 592 ? -1.473 2.823 8.168 1.00 98.31 592 MET A CA 1
ATOM 4769 C C . MET A 1 592 ? -2.473 2.834 9.323 1.00 98.31 592 MET A C 1
ATOM 4771 O O . MET A 1 592 ? -3.140 1.818 9.526 1.00 98.31 592 MET A O 1
ATOM 4775 N N . ILE A 1 593 ? -2.625 3.943 10.056 1.00 98.00 593 ILE A N 1
ATOM 4776 C CA . ILE A 1 593 ? -3.636 4.029 11.119 1.00 98.00 593 ILE A CA 1
ATOM 4777 C C . ILE A 1 593 ? -5.026 4.054 10.482 1.00 98.00 593 ILE A C 1
ATOM 4779 O O . ILE A 1 593 ? -5.849 3.184 10.770 1.00 98.00 593 ILE A O 1
ATOM 4783 N N . HIS A 1 594 ? -5.261 4.987 9.558 1.00 98.06 594 HIS A N 1
ATOM 4784 C CA . HIS A 1 594 ? -6.514 5.105 8.821 1.00 98.06 594 HIS A CA 1
ATOM 4785 C C . HIS A 1 594 ? -6.914 3.789 8.136 1.00 98.06 594 HIS A C 1
ATOM 4787 O O . HIS A 1 594 ? -8.042 3.313 8.293 1.00 98.06 594 HIS A O 1
ATOM 4793 N N . LEU A 1 595 ? -5.967 3.168 7.428 1.00 98.31 595 LEU A N 1
ATOM 4794 C CA . LEU A 1 595 ? -6.161 1.888 6.758 1.00 98.31 595 LEU A CA 1
ATOM 4795 C C . LEU A 1 595 ? -6.542 0.786 7.754 1.00 98.31 595 LEU A C 1
ATOM 4797 O O . LEU A 1 595 ? -7.488 0.049 7.497 1.00 98.31 595 LEU A O 1
ATOM 4801 N N . SER A 1 596 ? -5.865 0.689 8.901 1.00 98.38 596 SER A N 1
ATOM 4802 C CA . SER A 1 596 ? -6.153 -0.345 9.907 1.00 98.38 596 SER A CA 1
ATOM 4803 C C . SER A 1 596 ? -7.573 -0.230 10.464 1.00 98.38 596 SER A C 1
ATOM 4805 O O . SER A 1 596 ? -8.264 -1.240 10.598 1.00 98.38 596 SER A O 1
ATOM 4807 N N . TRP A 1 597 ? -8.045 0.993 10.722 1.00 98.38 597 TRP A N 1
ATOM 4808 C CA . TRP A 1 597 ? -9.427 1.237 11.144 1.00 98.38 597 TRP A CA 1
ATOM 4809 C C . TRP A 1 597 ? -10.444 0.865 10.059 1.00 98.38 597 TRP A C 1
ATOM 4811 O O . TRP A 1 597 ? -11.476 0.272 10.368 1.00 98.38 597 TRP A O 1
ATOM 4821 N N . ASN A 1 598 ? -10.164 1.145 8.785 1.00 97.62 598 ASN A N 1
ATOM 4822 C CA . ASN A 1 598 ? -11.041 0.712 7.692 1.00 97.62 598 ASN A CA 1
ATOM 4823 C C . ASN A 1 598 ? -11.018 -0.807 7.488 1.00 97.62 598 ASN A C 1
ATOM 4825 O O . ASN A 1 598 ? -12.066 -1.402 7.250 1.00 97.62 598 ASN A O 1
ATOM 4829 N N . MET A 1 599 ? -9.861 -1.456 7.633 1.00 97.00 599 MET A N 1
ATOM 4830 C CA . MET A 1 599 ? -9.759 -2.917 7.603 1.00 97.00 599 MET A CA 1
ATOM 4831 C C . MET A 1 599 ? -10.637 -3.545 8.688 1.00 97.00 599 MET A C 1
ATOM 4833 O O . MET A 1 599 ? -11.370 -4.485 8.401 1.00 97.00 599 MET A O 1
ATOM 4837 N N . ALA A 1 600 ? -10.623 -2.987 9.900 1.00 97.19 600 ALA A N 1
ATOM 4838 C CA . ALA A 1 600 ? -11.449 -3.458 11.008 1.00 97.19 600 ALA A CA 1
ATOM 4839 C C . ALA A 1 600 ? -12.959 -3.305 10.756 1.00 97.19 600 ALA A C 1
ATOM 4841 O O . ALA A 1 600 ? -13.745 -4.139 11.202 1.00 97.19 600 ALA A O 1
ATOM 4842 N N . ARG A 1 601 ? -13.362 -2.262 10.016 1.00 95.88 601 ARG A N 1
ATOM 4843 C CA . ARG A 1 601 ? -14.756 -2.037 9.594 1.00 95.88 601 ARG A CA 1
ATOM 4844 C C . ARG A 1 601 ? -15.189 -2.974 8.462 1.00 95.88 601 ARG A C 1
ATOM 4846 O O . ARG A 1 601 ? -16.325 -3.438 8.453 1.00 95.88 601 ARG A O 1
ATOM 4853 N N . ASN A 1 602 ? -14.302 -3.228 7.500 1.00 94.94 602 ASN A N 1
ATOM 4854 C CA . ASN A 1 602 ? -14.681 -3.783 6.198 1.00 94.94 602 ASN A CA 1
ATOM 4855 C C . ASN A 1 602 ? -14.324 -5.265 6.019 1.00 94.94 602 ASN A C 1
ATOM 4857 O O . ASN A 1 602 ? -14.905 -5.931 5.161 1.00 94.94 602 ASN A O 1
ATOM 4861 N N . ILE A 1 603 ? -13.349 -5.784 6.772 1.00 93.19 603 ILE A N 1
ATOM 4862 C CA . ILE A 1 603 ? -12.752 -7.102 6.533 1.00 93.19 603 ILE A CA 1
ATOM 4863 C C . ILE A 1 603 ? -13.008 -8.028 7.720 1.00 93.19 603 ILE A C 1
ATOM 4865 O O . ILE A 1 603 ? -12.716 -7.710 8.870 1.00 93.19 603 ILE A O 1
ATOM 4869 N N . LYS A 1 604 ? -13.486 -9.235 7.414 1.00 92.62 604 LYS A N 1
ATOM 4870 C CA . LYS A 1 604 ? -13.496 -10.363 8.348 1.00 92.62 604 LYS A CA 1
ATOM 4871 C C . LYS A 1 604 ? -12.152 -11.079 8.269 1.00 92.62 604 LYS A C 1
ATOM 4873 O O . LYS A 1 604 ? -11.790 -11.562 7.200 1.00 92.62 604 LYS A O 1
ATOM 4878 N N . VAL A 1 605 ? -11.418 -11.127 9.377 1.00 93.19 605 VAL A N 1
ATOM 4879 C CA . VAL A 1 605 ? -10.083 -11.739 9.436 1.00 93.19 605 VAL A CA 1
ATOM 4880 C C . VAL A 1 605 ? -10.167 -13.078 10.162 1.00 93.19 605 VAL A C 1
ATOM 4882 O O . VAL A 1 605 ? -10.619 -13.123 11.307 1.00 93.19 605 VAL A O 1
ATOM 4885 N N . SER A 1 606 ? -9.724 -14.148 9.499 1.00 92.94 606 SER A N 1
ATOM 4886 C CA . SER A 1 606 ? -9.597 -15.485 10.094 1.00 92.94 606 SER A CA 1
ATOM 4887 C C . SER A 1 606 ? -8.161 -15.865 10.470 1.00 92.94 606 SER A C 1
ATOM 4889 O O . SER A 1 606 ? -7.958 -16.673 11.372 1.00 92.94 606 SER A O 1
ATOM 4891 N N . ASP A 1 607 ? -7.146 -15.234 9.865 1.00 93.06 607 ASP A N 1
ATOM 4892 C CA . ASP A 1 607 ? -5.749 -15.423 10.275 1.00 93.06 607 ASP A CA 1
ATOM 4893 C C . ASP A 1 607 ? -5.493 -14.790 11.652 1.00 93.06 607 ASP A C 1
ATOM 4895 O O . ASP A 1 607 ? -5.521 -13.566 11.810 1.00 93.06 607 ASP A O 1
ATOM 4899 N N . GLN A 1 608 ? -5.202 -15.637 12.644 1.00 93.25 608 GLN A N 1
ATOM 4900 C CA . GLN A 1 608 ? -4.976 -15.233 14.036 1.00 93.25 608 GLN A CA 1
ATOM 4901 C C . GLN A 1 608 ? -3.912 -14.139 14.160 1.00 93.25 608 GLN A C 1
ATOM 4903 O O . GLN A 1 608 ? -4.088 -13.167 14.891 1.00 93.25 608 GLN A O 1
ATOM 4908 N N . LYS A 1 609 ? -2.798 -14.287 13.440 1.00 93.50 609 LYS A N 1
ATOM 4909 C CA . LYS A 1 609 ? -1.637 -13.410 13.591 1.00 93.50 609 LYS A CA 1
ATOM 4910 C C . LYS A 1 609 ? -1.906 -12.024 13.008 1.00 93.50 609 LYS A C 1
ATOM 4912 O O . LYS A 1 609 ? -1.554 -11.020 13.622 1.00 93.50 609 LYS A O 1
ATOM 4917 N N . LEU A 1 610 ? -2.551 -11.960 11.847 1.00 94.75 610 LEU A N 1
ATOM 4918 C CA . LEU A 1 610 ? -3.003 -10.717 11.234 1.00 94.75 610 LEU A CA 1
ATOM 4919 C C . LEU A 1 610 ? -4.051 -10.028 12.111 1.00 94.75 610 LEU A C 1
ATOM 4921 O O . LEU A 1 610 ? -3.944 -8.825 12.344 1.00 94.75 610 LEU A O 1
ATOM 4925 N N . PHE A 1 611 ? -5.024 -10.785 12.628 1.00 95.38 611 PHE A N 1
ATOM 4926 C CA . PHE A 1 611 ? -6.036 -10.265 13.545 1.00 95.38 611 PHE A CA 1
ATOM 4927 C C . PHE A 1 611 ? -5.393 -9.614 14.774 1.00 95.38 611 PHE A C 1
ATOM 4929 O O . PHE A 1 611 ? -5.687 -8.457 15.064 1.00 95.38 611 PHE A O 1
ATOM 4936 N N . GLU A 1 612 ? -4.476 -10.312 15.451 1.00 91.50 612 GLU A N 1
ATOM 4937 C CA . GLU A 1 612 ? -3.757 -9.791 16.619 1.00 91.50 612 GLU A CA 1
ATOM 4938 C C . GLU A 1 612 ? -2.999 -8.497 16.302 1.00 91.50 612 GLU A C 1
ATOM 4940 O O . GLU A 1 612 ? -3.077 -7.536 17.067 1.00 91.50 612 GLU A O 1
ATOM 4945 N N . MET A 1 613 ? -2.302 -8.441 15.162 1.00 92.38 613 MET A N 1
ATOM 4946 C CA . MET A 1 613 ? -1.549 -7.254 14.748 1.00 92.38 613 MET A CA 1
ATOM 4947 C C . MET A 1 613 ? -2.459 -6.049 14.488 1.00 92.38 613 MET A C 1
ATOM 4949 O O . MET A 1 613 ? -2.184 -4.959 14.992 1.00 92.38 613 MET A O 1
ATOM 4953 N N . ILE A 1 614 ? -3.553 -6.238 13.741 1.00 95.50 614 ILE A N 1
ATOM 4954 C CA . ILE A 1 614 ? -4.518 -5.165 13.462 1.00 95.50 614 ILE A CA 1
ATOM 4955 C C . ILE A 1 614 ? -5.175 -4.724 14.769 1.00 95.50 614 ILE A C 1
ATOM 4957 O O . ILE A 1 614 ? -5.156 -3.541 15.098 1.00 95.50 614 ILE A O 1
ATOM 4961 N N . LYS A 1 615 ? -5.702 -5.670 15.555 1.00 93.69 615 LYS A N 1
ATOM 4962 C CA . LYS A 1 615 ? -6.377 -5.399 16.830 1.00 93.69 615 LYS A CA 1
ATOM 4963 C C . LYS A 1 615 ? -5.466 -4.632 17.788 1.00 93.69 615 LYS A C 1
ATOM 4965 O O . LYS A 1 615 ? -5.926 -3.715 18.467 1.00 93.69 615 LYS A O 1
ATOM 4970 N N . TYR A 1 616 ? -4.174 -4.953 17.808 1.00 89.69 616 TYR A N 1
ATOM 4971 C CA . TYR A 1 616 ? -3.192 -4.226 18.601 1.00 89.69 616 TYR A CA 1
ATOM 4972 C C . TYR A 1 616 ? -2.955 -2.791 18.094 1.00 89.69 616 TYR A C 1
ATOM 4974 O O . TYR A 1 616 ? -2.910 -1.860 18.900 1.00 89.69 616 TYR A O 1
ATOM 4982 N N . CYS A 1 617 ? -2.868 -2.575 16.778 1.00 93.81 617 CYS A N 1
ATOM 4983 C CA . CYS A 1 617 ? -2.786 -1.230 16.197 1.00 93.81 617 CYS A CA 1
ATOM 4984 C C . CYS A 1 617 ? -4.017 -0.374 16.555 1.00 93.81 617 CYS A C 1
ATOM 4986 O O . CYS A 1 617 ? -3.870 0.765 17.011 1.00 93.81 617 CYS A O 1
ATOM 4988 N N . LEU A 1 618 ? -5.228 -0.932 16.428 1.00 95.25 618 LEU A N 1
ATOM 4989 C CA . LEU A 1 618 ? -6.474 -0.256 16.817 1.00 95.25 618 LEU A CA 1
ATOM 4990 C C . LEU A 1 618 ? -6.464 0.115 18.299 1.00 95.25 618 LEU A C 1
ATOM 4992 O O . LEU A 1 618 ? -6.791 1.236 18.665 1.00 95.25 618 LEU A O 1
ATOM 4996 N N . LEU A 1 619 ? -6.036 -0.814 19.153 1.00 88.75 619 LEU A N 1
ATOM 4997 C CA . LEU A 1 619 ? -5.905 -0.582 20.584 1.00 88.75 619 LEU A CA 1
ATOM 4998 C C . LEU A 1 619 ? -4.974 0.606 20.883 1.00 88.75 619 LEU A C 1
ATOM 5000 O O . LEU A 1 619 ? -5.326 1.518 21.636 1.00 88.75 619 LEU A O 1
ATOM 5004 N N . ARG A 1 620 ? -3.772 0.598 20.298 1.00 85.75 620 ARG A N 1
ATOM 5005 C CA . ARG A 1 620 ? -2.767 1.648 20.506 1.00 85.75 620 ARG A CA 1
ATOM 5006 C C . ARG A 1 620 ? -3.296 3.011 20.101 1.00 85.75 620 ARG A C 1
ATOM 5008 O O . ARG A 1 620 ? -3.171 3.967 20.863 1.00 85.75 620 ARG A O 1
ATOM 5015 N N . THR A 1 621 ? -3.910 3.073 18.930 1.00 92.38 621 THR A N 1
ATOM 5016 C CA . THR A 1 621 ? -4.407 4.319 18.347 1.00 92.38 621 THR A CA 1
ATOM 5017 C C . THR A 1 621 ? -5.660 4.814 19.064 1.00 92.38 621 THR A C 1
ATOM 5019 O O . THR A 1 621 ? -5.738 5.999 19.358 1.00 92.38 621 THR A O 1
ATOM 5022 N N . LEU A 1 622 ? -6.560 3.926 19.504 1.00 91.06 622 LEU A N 1
ATOM 5023 C CA . LEU A 1 622 ? -7.692 4.280 20.370 1.00 91.06 622 LEU A CA 1
ATOM 5024 C C . LEU A 1 622 ? -7.218 4.897 21.695 1.00 91.06 622 LEU A C 1
ATOM 5026 O O . LEU A 1 622 ? -7.719 5.938 22.120 1.00 91.06 622 LEU A O 1
ATOM 5030 N N . LYS A 1 623 ? -6.214 4.284 22.337 1.00 83.94 623 LYS A N 1
ATOM 5031 C CA . LYS A 1 623 ? -5.604 4.823 23.560 1.00 83.94 623 LYS A CA 1
ATOM 5032 C C . LYS A 1 623 ? -4.945 6.184 23.307 1.00 83.94 623 LYS A C 1
ATOM 5034 O O . LYS A 1 623 ? -5.088 7.079 24.136 1.00 83.94 623 LYS A O 1
ATOM 5039 N N . GLN A 1 624 ? -4.236 6.347 22.188 1.00 85.00 624 GLN A N 1
ATOM 5040 C CA . GLN A 1 624 ? -3.594 7.610 21.804 1.00 85.00 624 GLN A CA 1
ATOM 5041 C C . GLN A 1 624 ? -4.622 8.721 21.571 1.00 85.00 624 GLN A C 1
ATOM 5043 O O . GLN A 1 624 ? -4.498 9.770 22.200 1.00 85.00 624 GLN A O 1
ATOM 5048 N N . CYS A 1 625 ? -5.663 8.470 20.767 1.00 90.06 625 CYS A N 1
ATOM 5049 C CA . CYS A 1 625 ? -6.773 9.402 20.549 1.00 90.06 625 CYS A CA 1
ATOM 5050 C C . CYS A 1 625 ? -7.395 9.822 21.880 1.00 90.06 625 CYS A C 1
ATOM 5052 O O . CYS A 1 625 ? -7.547 11.012 22.142 1.00 90.06 625 CYS A O 1
ATOM 5054 N N . GLN A 1 626 ? -7.669 8.861 22.769 1.00 86.00 626 GLN A N 1
ATOM 5055 C CA . GLN A 1 626 ? -8.274 9.164 24.060 1.00 86.00 626 GLN A CA 1
ATOM 5056 C C . GLN A 1 626 ? -7.387 10.047 24.940 1.00 86.00 626 GLN A C 1
ATOM 5058 O O . GLN A 1 626 ? -7.875 10.992 25.556 1.00 86.00 626 GLN A O 1
ATOM 5063 N N . ILE A 1 627 ? -6.090 9.753 25.025 1.00 82.38 627 ILE A N 1
ATOM 5064 C CA . ILE A 1 627 ? -5.195 10.551 25.863 1.00 82.38 627 ILE A CA 1
ATOM 5065 C C . ILE A 1 627 ? -4.992 11.944 25.265 1.00 82.38 627 ILE A C 1
ATOM 5067 O O . ILE A 1 627 ? -5.057 12.933 25.992 1.00 82.38 627 ILE A O 1
ATOM 5071 N N . GLN A 1 628 ? -4.806 12.040 23.948 1.00 86.62 628 GLN A N 1
ATOM 5072 C CA . GLN A 1 628 ? -4.712 13.319 23.250 1.00 86.62 628 GLN A CA 1
ATOM 5073 C C . GLN A 1 628 ? -5.969 14.167 23.482 1.00 86.62 628 GLN A C 1
ATOM 5075 O O . GLN A 1 628 ? -5.859 15.347 23.811 1.00 86.62 628 GLN A O 1
ATOM 5080 N N . ARG A 1 629 ? -7.154 13.555 23.400 1.00 89.81 629 ARG A N 1
ATOM 5081 C CA . ARG A 1 629 ? -8.439 14.197 23.689 1.00 89.81 629 ARG A CA 1
ATOM 5082 C C . ARG A 1 629 ? -8.476 14.800 25.094 1.00 89.81 629 ARG A C 1
ATOM 5084 O O . ARG A 1 629 ? -8.801 15.974 25.243 1.00 89.81 629 ARG A O 1
ATOM 5091 N N . GLU A 1 630 ? -8.102 14.032 26.118 1.00 85.12 630 GLU A N 1
ATOM 5092 C CA . GLU A 1 630 ? -8.072 14.518 27.508 1.00 85.12 630 GLU A CA 1
ATOM 5093 C C . GLU A 1 630 ? -7.030 15.626 27.711 1.00 85.12 630 GLU A C 1
ATOM 5095 O O . GLU A 1 630 ? -7.317 16.606 28.391 1.00 85.12 630 GLU A O 1
ATOM 5100 N N . LEU A 1 631 ? -5.846 15.519 27.098 1.00 84.00 631 LEU A N 1
ATOM 5101 C CA . LEU A 1 631 ? -4.807 16.553 27.179 1.00 84.00 631 LEU A CA 1
ATOM 5102 C C . LEU A 1 631 ? -5.248 17.874 26.535 1.00 84.00 631 LEU A C 1
ATOM 5104 O O . LEU A 1 631 ? -4.912 18.945 27.038 1.00 84.00 631 LEU A O 1
ATOM 5108 N N . LEU A 1 632 ? -5.989 17.814 25.426 1.00 88.00 632 LEU A N 1
ATOM 5109 C CA . LEU A 1 632 ? -6.522 18.999 24.751 1.00 88.00 632 LEU A CA 1
ATOM 5110 C C . LEU A 1 632 ? -7.649 19.646 25.567 1.00 88.00 632 LEU A C 1
ATOM 5112 O O . LEU A 1 632 ? -7.629 20.859 25.766 1.00 88.00 632 LEU A O 1
ATOM 5116 N N . LEU A 1 633 ? -8.561 18.842 26.121 1.00 88.12 633 LEU A N 1
ATOM 5117 C CA . LEU A 1 633 ? -9.612 19.324 27.024 1.00 88.12 633 LEU A CA 1
ATOM 5118 C C . LEU A 1 633 ? -9.031 19.927 28.313 1.00 88.12 633 LEU A C 1
ATOM 5120 O O . LEU A 1 633 ? -9.475 20.983 28.755 1.00 88.12 633 LEU A O 1
ATOM 5124 N N . ALA A 1 634 ? -8.007 19.297 28.898 1.00 84.12 634 ALA A N 1
ATOM 5125 C CA . ALA A 1 634 ? -7.309 19.810 30.077 1.00 84.12 634 ALA A CA 1
ATOM 5126 C C . ALA A 1 634 ? -6.560 21.124 29.796 1.00 84.12 634 ALA A C 1
ATOM 5128 O O . ALA A 1 634 ? -6.420 21.949 30.694 1.00 84.12 634 ALA A O 1
ATOM 5129 N N . ALA A 1 635 ? -6.127 21.340 28.550 1.00 83.88 635 ALA A N 1
ATOM 5130 C CA . ALA A 1 635 ? -5.571 22.606 28.075 1.00 83.88 635 ALA A CA 1
ATOM 5131 C C . ALA A 1 635 ? -6.651 23.645 27.698 1.00 83.88 635 ALA A C 1
ATOM 5133 O O . ALA A 1 635 ? -6.331 24.673 27.107 1.00 83.88 635 ALA A O 1
ATOM 5134 N N . GLY A 1 636 ? -7.929 23.384 27.999 1.00 87.19 636 GLY A N 1
ATOM 5135 C CA . GLY A 1 636 ? -9.036 24.304 27.735 1.00 87.19 636 GLY A CA 1
ATOM 5136 C C . GLY A 1 636 ? -9.428 24.421 26.260 1.00 87.19 636 GLY A C 1
ATOM 5137 O O . GLY A 1 636 ? -10.096 25.385 25.893 1.00 87.19 636 GLY A O 1
ATOM 5138 N N . LYS A 1 637 ? -9.016 23.479 25.399 1.00 89.25 637 LYS A N 1
ATOM 5139 C CA . LYS A 1 637 ? -9.389 23.490 23.979 1.00 89.25 637 LYS A CA 1
ATOM 5140 C C . LYS A 1 637 ? -10.729 22.808 23.751 1.00 89.25 637 LYS A C 1
ATOM 5142 O O . LYS A 1 637 ? -10.965 21.698 24.223 1.00 89.25 637 LYS A O 1
ATOM 5147 N N . GLU A 1 638 ? -11.585 23.473 22.984 1.00 88.62 638 GLU A N 1
ATOM 5148 C CA . GLU A 1 638 ? -12.840 22.905 22.504 1.00 88.62 638 GLU A CA 1
ATOM 5149 C C . GLU A 1 638 ? -12.579 21.945 21.336 1.00 88.62 638 GLU A C 1
ATOM 5151 O O . GLU A 1 638 ? -11.774 22.225 20.444 1.00 88.62 638 GLU A O 1
ATOM 5156 N N . LEU A 1 639 ? -13.273 20.807 21.352 1.00 92.50 639 LEU A N 1
ATOM 5157 C CA . LEU A 1 639 ? -13.239 19.814 20.284 1.00 92.50 639 LEU A CA 1
ATOM 5158 C C . LEU A 1 639 ? -14.418 20.068 19.347 1.00 92.50 639 LEU A C 1
ATOM 5160 O O . LEU A 1 639 ? -15.566 19.761 19.675 1.00 92.50 639 LEU A O 1
ATOM 5164 N N . VAL A 1 640 ? -14.135 20.639 18.181 1.00 93.94 640 VAL A N 1
ATOM 5165 C CA . VAL A 1 640 ? -15.155 20.946 17.182 1.00 93.94 640 VAL A CA 1
ATOM 5166 C C . VAL A 1 640 ? -15.435 19.689 16.372 1.00 93.94 640 VAL A C 1
ATOM 5168 O O . VAL A 1 640 ? -14.548 19.144 15.716 1.00 93.94 640 VAL A O 1
ATOM 5171 N N . TRP A 1 641 ? -16.684 19.229 16.394 1.00 95.12 641 TRP A N 1
ATOM 5172 C CA . TRP A 1 641 ? -17.101 18.105 15.562 1.00 95.12 641 TRP A CA 1
ATOM 5173 C C . TRP A 1 641 ? -16.973 18.463 14.078 1.00 95.12 641 TRP A C 1
ATOM 5175 O O . TRP A 1 641 ? -17.631 19.388 13.598 1.00 95.12 641 TRP A O 1
ATOM 5185 N N . HIS A 1 642 ? -16.143 17.713 13.360 1.00 93.44 642 HIS A N 1
ATOM 5186 C CA . HIS A 1 642 ? -15.940 17.867 11.922 1.00 93.44 642 HIS A CA 1
ATOM 5187 C C . HIS A 1 642 ? -16.554 16.702 11.144 1.00 93.44 642 HIS A C 1
ATOM 5189 O O . HIS A 1 642 ? -17.174 16.913 10.102 1.00 93.44 642 HIS A O 1
ATOM 5195 N N . GLY A 1 643 ? -16.442 15.484 11.683 1.00 92.81 643 GLY A N 1
ATOM 5196 C CA . GLY A 1 643 ? -16.816 14.271 10.965 1.00 92.81 643 GLY A CA 1
ATOM 5197 C C . GLY A 1 643 ? -15.879 13.990 9.786 1.00 92.81 643 GLY A C 1
ATOM 5198 O O . GLY A 1 643 ? -14.805 14.583 9.670 1.00 92.81 643 GLY A O 1
ATOM 5199 N N . ARG A 1 644 ? -16.295 13.077 8.901 1.00 93.12 644 ARG A N 1
ATOM 5200 C CA . ARG A 1 644 ? -15.614 12.813 7.626 1.00 93.12 644 ARG A CA 1
ATOM 5201 C C . ARG A 1 644 ? -16.598 12.707 6.478 1.00 93.12 644 ARG A C 1
ATOM 5203 O O . ARG A 1 644 ? -17.695 12.168 6.629 1.00 93.12 644 ARG A O 1
ATOM 5210 N N . THR A 1 645 ? -16.172 13.177 5.318 1.00 91.62 645 THR A N 1
ATOM 5211 C CA . THR A 1 645 ? -16.898 13.021 4.056 1.00 91.62 645 THR A CA 1
ATOM 5212 C C . THR A 1 645 ? -16.530 11.711 3.357 1.00 91.62 645 THR A C 1
ATOM 5214 O O . THR A 1 645 ? -15.504 11.082 3.636 1.00 91.62 645 THR A O 1
ATOM 5217 N N . GLN A 1 646 ? -17.391 11.254 2.445 1.00 86.44 646 GLN A N 1
ATOM 5218 C CA . GLN A 1 646 ? -17.102 10.065 1.647 1.00 86.44 646 GLN A CA 1
ATOM 5219 C C . GLN A 1 646 ? -15.878 10.318 0.757 1.00 86.44 646 GLN A C 1
ATOM 5221 O O . GLN A 1 646 ? -15.795 11.347 0.092 1.00 86.44 646 GLN A O 1
ATOM 5226 N N . ASN A 1 647 ? -14.953 9.359 0.724 1.00 86.44 647 ASN A N 1
ATOM 5227 C CA . ASN A 1 647 ? -13.682 9.435 -0.004 1.00 86.44 647 ASN A CA 1
ATOM 5228 C C . ASN A 1 647 ? -12.728 10.548 0.462 1.00 86.44 647 ASN A C 1
ATOM 5230 O O . ASN A 1 647 ? -11.778 10.880 -0.249 1.00 86.44 647 ASN A O 1
ATOM 5234 N N . GLU A 1 648 ? -12.952 11.117 1.651 1.00 93.44 648 GLU A N 1
ATOM 5235 C CA . GLU A 1 648 ? -12.009 12.060 2.244 1.00 93.44 648 GLU A CA 1
ATOM 5236 C C . GLU A 1 648 ? -10.636 11.390 2.429 1.00 93.44 648 GLU A C 1
ATOM 5238 O O . GLU A 1 648 ? -10.568 10.284 2.989 1.00 93.44 648 GLU A O 1
ATOM 5243 N N . PRO A 1 649 ? -9.536 12.030 1.994 1.00 94.88 649 PRO A N 1
ATOM 5244 C CA . PRO A 1 649 ? -8.195 11.523 2.241 1.00 94.88 649 PRO A CA 1
ATOM 5245 C C . PRO A 1 649 ? -7.851 11.429 3.730 1.00 94.88 649 PRO A C 1
ATOM 5247 O O . PRO A 1 649 ? -8.481 12.053 4.588 1.00 94.88 649 PRO A O 1
ATOM 5250 N N . ALA A 1 650 ? -6.830 10.637 4.046 1.00 96.44 650 ALA A N 1
ATOM 5251 C CA . ALA A 1 650 ? -6.187 10.728 5.350 1.00 96.44 650 ALA A CA 1
ATOM 5252 C C . ALA A 1 650 ? -5.364 12.021 5.426 1.00 96.44 650 ALA A C 1
ATOM 5254 O O . ALA A 1 650 ? -4.785 12.463 4.429 1.00 96.44 650 ALA A O 1
ATOM 5255 N N . HIS A 1 651 ? -5.299 12.615 6.616 1.00 96.38 651 HIS A N 1
ATOM 5256 C CA . HIS A 1 651 ? -4.603 13.879 6.829 1.00 96.38 651 HIS A CA 1
ATOM 5257 C C . HIS A 1 651 ? -3.175 13.658 7.313 1.00 96.38 651 HIS A C 1
ATOM 5259 O O . HIS A 1 651 ? -2.866 12.696 8.016 1.00 96.38 651 HIS A O 1
ATOM 5265 N N . TYR A 1 652 ? -2.301 14.587 6.946 1.00 96.31 652 TYR A N 1
ATOM 5266 C CA . TYR A 1 652 ? -0.890 14.573 7.306 1.00 96.31 652 TYR A CA 1
ATOM 5267 C C . TYR A 1 652 ? -0.490 15.932 7.864 1.00 96.31 652 TYR A C 1
ATOM 5269 O O . TYR A 1 652 ? -0.999 16.967 7.435 1.00 96.31 652 TYR A O 1
ATOM 5277 N N . CYS A 1 653 ? 0.447 15.932 8.804 1.00 95.12 653 CYS A N 1
ATOM 5278 C CA . CYS A 1 653 ? 1.021 17.151 9.348 1.00 95.12 653 CYS A CA 1
ATOM 5279 C C . CYS A 1 653 ? 1.773 17.907 8.248 1.00 95.12 653 CYS A C 1
ATOM 5281 O O . CYS A 1 653 ? 2.697 17.364 7.648 1.00 95.12 653 CYS A O 1
ATOM 5283 N N . SER A 1 654 ? 1.445 19.177 8.034 1.00 94.50 654 SER A N 1
ATOM 5284 C CA . SER A 1 654 ? 2.090 20.017 7.017 1.00 94.50 654 SER A CA 1
ATOM 5285 C C . SER A 1 654 ? 3.575 20.308 7.274 1.00 94.50 654 SER A C 1
ATOM 5287 O O . SER A 1 654 ? 4.253 20.814 6.386 1.00 94.50 654 SER A O 1
ATOM 5289 N N . ILE A 1 655 ? 4.080 20.006 8.476 1.00 91.19 655 ILE A N 1
ATOM 5290 C CA . ILE A 1 655 ? 5.462 20.291 8.888 1.00 91.19 655 ILE A CA 1
ATOM 5291 C C . ILE A 1 655 ? 6.340 19.038 8.839 1.00 91.19 655 ILE A C 1
ATOM 5293 O O . ILE A 1 655 ? 7.422 19.075 8.267 1.00 91.19 655 ILE A O 1
ATOM 5297 N N . CYS A 1 656 ? 5.909 17.940 9.468 1.00 86.94 656 CYS A N 1
ATOM 5298 C CA . CYS A 1 656 ? 6.713 16.714 9.578 1.00 86.94 656 CYS A CA 1
ATOM 5299 C C . CYS A 1 656 ? 6.149 15.526 8.791 1.00 86.94 656 CYS A C 1
ATOM 5301 O O . CYS A 1 656 ? 6.676 14.425 8.904 1.00 86.94 656 CYS A O 1
ATOM 5303 N N . GLU A 1 657 ? 5.051 15.726 8.058 1.00 94.75 657 GLU A N 1
ATOM 5304 C CA . GLU A 1 657 ? 4.411 14.728 7.193 1.00 94.75 657 GLU A CA 1
ATOM 5305 C C . GLU A 1 657 ? 3.971 13.423 7.880 1.00 94.75 657 GLU A C 1
ATOM 5307 O O . GLU A 1 657 ? 3.645 12.444 7.208 1.00 94.75 657 GLU A O 1
ATOM 5312 N N . VAL A 1 658 ? 3.902 13.396 9.217 1.00 93.19 658 VAL A N 1
ATOM 5313 C CA . VAL A 1 658 ? 3.286 12.284 9.951 1.00 93.19 658 VAL A CA 1
ATOM 5314 C C . VAL A 1 658 ? 1.779 12.268 9.707 1.00 93.19 658 VAL A C 1
ATOM 5316 O O . VAL A 1 658 ? 1.148 13.323 9.638 1.00 93.19 658 VAL A O 1
ATOM 5319 N N . GLU A 1 659 ? 1.199 11.077 9.589 1.00 97.19 659 GLU A N 1
ATOM 5320 C CA . GLU A 1 659 ? -0.255 10.899 9.569 1.00 97.19 659 GLU A CA 1
ATOM 5321 C C . GLU A 1 659 ? -0.871 11.476 10.853 1.00 97.19 659 GLU A C 1
ATOM 5323 O O . GLU A 1 659 ? -0.389 11.214 11.958 1.00 97.19 659 GLU A O 1
ATOM 5328 N N . VAL A 1 660 ? -1.937 12.261 10.704 1.00 96.38 660 VAL A N 1
ATOM 5329 C CA . VAL A 1 660 ? -2.716 12.822 11.813 1.00 96.38 660 VAL A CA 1
ATOM 5330 C C . VAL A 1 660 ? -4.099 12.193 11.755 1.00 96.38 660 VAL A C 1
ATOM 5332 O O . VAL A 1 660 ? -4.902 12.513 10.881 1.00 96.38 660 VAL A O 1
ATOM 5335 N N . PHE A 1 661 ? -4.345 11.256 12.664 1.00 96.50 661 PHE A N 1
ATOM 5336 C CA . PHE A 1 661 ? -5.590 10.503 12.729 1.00 96.50 661 PHE A CA 1
ATOM 5337 C C . PHE A 1 661 ? -6.527 11.093 13.789 1.00 96.50 661 PHE A C 1
ATOM 5339 O O . PHE A 1 661 ? -6.098 11.374 14.907 1.00 96.50 661 PHE A O 1
ATOM 5346 N N . ASP A 1 662 ? -7.806 11.223 13.431 1.00 96.62 662 ASP A N 1
ATOM 5347 C CA . ASP A 1 662 ? -8.930 11.648 14.275 1.00 96.62 662 ASP A CA 1
ATOM 5348 C C . ASP A 1 662 ? -8.920 13.118 14.737 1.00 96.62 662 ASP A C 1
ATOM 5350 O O . ASP A 1 662 ? -9.794 13.889 14.341 1.00 96.62 662 ASP A O 1
ATOM 5354 N N . LEU A 1 663 ? -7.932 13.523 15.540 1.00 95.56 663 LEU A N 1
ATOM 5355 C CA . LEU A 1 663 ? -7.860 14.857 16.148 1.00 95.56 663 LEU A CA 1
ATOM 5356 C C . LEU A 1 663 ? -6.925 15.772 15.349 1.00 95.56 663 LEU A C 1
ATOM 5358 O O . LEU A 1 663 ? -5.705 15.764 15.541 1.00 95.56 663 LEU A O 1
ATOM 5362 N N . LEU A 1 664 ? -7.501 16.580 14.457 1.00 95.56 664 LEU A N 1
ATOM 5363 C CA . LEU A 1 664 ? -6.756 17.472 13.566 1.00 95.56 664 LEU A CA 1
ATOM 5364 C C . LEU A 1 664 ? -6.562 18.841 14.222 1.00 95.56 664 LEU A C 1
ATOM 5366 O O . LEU A 1 664 ? -7.538 19.530 14.518 1.00 95.56 664 LEU A O 1
ATOM 5370 N N . LEU A 1 665 ? -5.313 19.274 14.405 1.00 94.62 665 LEU A N 1
ATOM 5371 C CA . LEU A 1 665 ? -5.025 20.640 14.838 1.00 94.62 665 LEU A CA 1
ATOM 5372 C C . LEU A 1 665 ? -4.850 21.518 13.602 1.00 94.62 665 LEU A C 1
ATOM 5374 O O . LEU A 1 665 ? -3.897 21.348 12.843 1.00 94.62 665 LEU A O 1
ATOM 5378 N N . VAL A 1 666 ? -5.766 22.460 13.401 1.00 93.88 666 VAL A N 1
ATOM 5379 C CA . VAL A 1 666 ? -5.735 23.415 12.285 1.00 93.88 666 VAL A CA 1
ATOM 5380 C C . VAL A 1 666 ? -5.582 24.827 12.825 1.00 93.88 666 VAL A C 1
ATOM 5382 O O . VAL A 1 666 ? -6.126 25.156 13.876 1.00 93.88 666 VAL A O 1
ATOM 5385 N N . THR A 1 667 ? -4.844 25.689 12.129 1.00 87.94 667 THR A N 1
ATOM 5386 C CA . THR A 1 667 ? -4.721 27.084 12.575 1.00 87.94 667 THR A CA 1
ATOM 5387 C C . THR A 1 667 ? -6.058 27.811 12.425 1.00 87.94 667 THR A C 1
ATOM 5389 O O . THR A 1 667 ? -6.778 27.580 11.448 1.00 87.94 667 THR A O 1
ATOM 5392 N N . SER A 1 668 ? -6.383 28.727 13.340 1.00 83.25 668 SER A N 1
ATOM 5393 C CA . SER A 1 668 ? -7.630 29.510 13.311 1.00 83.25 668 SER A CA 1
ATOM 5394 C C . SER A 1 668 ? -7.816 30.270 11.991 1.00 83.25 668 SER A C 1
ATOM 5396 O O . SER A 1 668 ? -8.930 30.369 11.479 1.00 83.25 668 SER A O 1
ATOM 5398 N N . GLU A 1 669 ? -6.718 30.742 11.392 1.00 80.94 669 GLU A N 1
ATOM 5399 C CA . GLU A 1 669 ? -6.712 31.364 10.064 1.00 80.94 669 GLU A CA 1
ATOM 5400 C C . GLU A 1 669 ? -7.078 30.372 8.948 1.00 80.94 669 GLU A C 1
ATOM 5402 O O . GLU A 1 669 ? -7.885 30.684 8.072 1.00 80.94 669 GLU A O 1
ATOM 5407 N N . SER A 1 670 ? -6.509 29.164 8.962 1.00 78.56 670 SER A N 1
ATOM 5408 C CA . SER A 1 670 ? -6.826 28.157 7.942 1.00 78.56 670 SER A CA 1
ATOM 5409 C C . SER A 1 670 ? -8.258 27.638 8.067 1.00 78.56 670 SER A C 1
ATOM 5411 O O . SER A 1 670 ? -8.895 27.330 7.060 1.00 78.56 670 SER A O 1
ATOM 5413 N N . ASN A 1 671 ? -8.788 27.593 9.292 1.00 77.38 671 ASN A N 1
ATOM 5414 C CA . ASN A 1 671 ? -10.170 27.221 9.556 1.00 77.38 671 ASN A CA 1
ATOM 5415 C C . ASN A 1 671 ? -11.146 28.284 9.026 1.00 77.38 671 ASN A C 1
ATOM 5417 O O . ASN A 1 671 ? -12.099 27.948 8.325 1.00 77.38 671 ASN A O 1
ATOM 5421 N N . SER A 1 672 ? -10.883 29.574 9.278 1.00 75.31 672 SER A N 1
ATOM 5422 C CA . SER A 1 672 ? -11.741 30.662 8.780 1.00 75.31 672 SER A CA 1
ATOM 5423 C C . SER A 1 672 ? -11.741 30.756 7.252 1.00 75.31 672 SER A C 1
ATOM 5425 O O . SER A 1 672 ? -12.779 31.020 6.645 1.00 75.31 672 SER A O 1
ATOM 5427 N N . LYS A 1 673 ? -10.601 30.455 6.618 1.00 79.12 673 LYS A N 1
ATOM 5428 C CA . LYS A 1 673 ? -10.451 30.391 5.156 1.00 79.12 673 LYS A CA 1
ATOM 5429 C C . LYS A 1 673 ? -10.863 29.044 4.542 1.00 79.12 673 LYS A C 1
ATOM 5431 O O . LYS A 1 673 ? -10.794 28.908 3.324 1.00 79.12 673 LYS A O 1
ATOM 5436 N N . LYS A 1 674 ? -11.274 28.056 5.350 1.00 80.44 674 LYS A N 1
ATOM 5437 C CA . LYS A 1 674 ? -11.584 26.671 4.933 1.00 80.44 674 LYS A CA 1
ATOM 5438 C C . LYS A 1 674 ? -10.470 25.990 4.121 1.00 80.44 674 LYS A C 1
ATOM 5440 O O . LYS A 1 674 ? -10.743 25.145 3.272 1.00 80.44 674 LYS A O 1
ATOM 5445 N N . THR A 1 675 ? -9.214 26.356 4.371 1.00 77.88 675 THR A N 1
ATOM 5446 C CA . THR A 1 675 ? -8.036 25.718 3.761 1.00 77.88 675 THR A CA 1
ATOM 5447 C C . THR A 1 675 ? -7.491 24.566 4.605 1.00 77.88 675 THR A C 1
ATOM 5449 O O . THR A 1 675 ? -6.763 23.738 4.070 1.00 77.88 675 THR A O 1
ATOM 5452 N N . TYR A 1 676 ? -7.856 24.501 5.895 1.00 82.94 676 TYR A N 1
ATOM 5453 C CA . TYR A 1 676 ? -7.593 23.392 6.826 1.00 82.94 676 TYR A CA 1
ATOM 5454 C C . TYR A 1 676 ? -6.154 22.853 6.779 1.00 82.94 676 TYR A C 1
ATOM 5456 O O . TYR A 1 676 ? -5.909 21.689 6.468 1.00 82.94 676 TYR A O 1
ATOM 5464 N N . VAL A 1 677 ? -5.175 23.700 7.107 1.00 89.25 677 VAL A N 1
ATOM 5465 C CA . VAL A 1 677 ? -3.771 23.272 7.171 1.00 89.25 677 VAL A CA 1
ATOM 5466 C C . VAL A 1 677 ? -3.562 22.462 8.451 1.00 89.25 677 VAL A C 1
ATOM 5468 O O . VAL A 1 677 ? -3.440 23.028 9.537 1.00 89.25 677 VAL A O 1
ATOM 5471 N N . VAL A 1 678 ? -3.536 21.136 8.313 1.00 94.56 678 VAL A N 1
ATOM 5472 C CA . VAL A 1 678 ? -3.432 20.191 9.433 1.00 94.56 678 VAL A CA 1
ATOM 5473 C C . VAL A 1 678 ? -2.007 20.126 9.985 1.00 94.56 678 VAL A C 1
ATOM 5475 O O . VAL A 1 678 ? -1.031 20.022 9.241 1.00 94.56 678 VAL A O 1
ATOM 5478 N N . GLN A 1 679 ? -1.887 20.126 11.310 1.00 93.75 679 GLN A N 1
ATOM 5479 C CA . GLN A 1 679 ? -0.655 19.872 12.048 1.00 93.75 679 GLN A CA 1
ATOM 5480 C C . GLN A 1 679 ? -0.866 18.760 13.081 1.00 93.75 679 GLN A C 1
ATOM 5482 O O . GLN A 1 679 ? -1.957 18.588 13.624 1.00 93.75 679 GLN A O 1
ATOM 5487 N N . CYS A 1 680 ? 0.193 18.001 13.376 1.00 91.88 680 CYS A N 1
ATOM 5488 C CA . CYS A 1 680 ? 0.196 17.110 14.535 1.00 91.88 680 CYS A CA 1
ATOM 5489 C C . CYS A 1 680 ? 0.352 17.920 15.831 1.00 91.88 680 CYS A C 1
ATOM 5491 O O . CYS A 1 680 ? 0.851 19.050 15.812 1.00 91.88 680 CYS A O 1
ATOM 5493 N N . GLN A 1 681 ? -0.018 17.322 16.967 1.00 90.44 681 GLN A N 1
ATOM 5494 C CA . GLN A 1 681 ? 0.062 17.980 18.273 1.00 90.44 681 GLN A CA 1
ATOM 5495 C C . GLN A 1 681 ? 1.470 18.510 18.585 1.00 90.44 681 GLN A C 1
ATOM 5497 O O . GLN A 1 681 ? 1.596 19.638 19.055 1.00 90.44 681 GLN A O 1
ATOM 5502 N N . ASP A 1 682 ? 2.523 17.738 18.305 1.00 86.94 682 ASP A N 1
ATOM 5503 C CA . ASP A 1 682 ? 3.901 18.137 18.619 1.00 86.94 682 ASP A CA 1
ATOM 5504 C C . ASP A 1 682 ? 4.336 19.374 17.825 1.00 86.94 682 ASP A C 1
ATOM 5506 O O . ASP A 1 682 ? 4.915 20.307 18.379 1.00 86.94 682 ASP A O 1
ATOM 5510 N N . CYS A 1 683 ? 4.034 19.414 16.524 1.00 89.44 683 CYS A N 1
ATOM 5511 C CA . CYS A 1 683 ? 4.325 20.573 15.683 1.00 89.44 683 CYS A CA 1
ATOM 5512 C C . CYS A 1 683 ? 3.505 21.798 16.094 1.00 89.44 683 CYS A C 1
ATOM 5514 O O . CYS A 1 683 ? 4.065 22.889 16.200 1.00 89.44 683 CYS A O 1
ATOM 5516 N N . ALA A 1 684 ? 2.215 21.609 16.379 1.00 91.38 684 ALA A N 1
ATOM 5517 C CA . ALA A 1 684 ? 1.343 22.688 16.819 1.00 91.38 684 ALA A CA 1
ATOM 5518 C C . ALA A 1 684 ? 1.821 23.283 18.153 1.00 91.38 684 ALA A C 1
ATOM 5520 O O . ALA A 1 684 ? 1.926 24.500 18.270 1.00 91.38 684 ALA A O 1
ATOM 5521 N N . ARG A 1 685 ? 2.214 22.442 19.125 1.00 89.06 685 ARG A N 1
ATOM 5522 C CA . ARG A 1 685 ? 2.762 22.890 20.418 1.00 89.06 685 ARG A CA 1
ATOM 5523 C C . ARG A 1 685 ? 4.132 23.549 20.299 1.00 89.06 685 ARG A C 1
ATOM 5525 O O . ARG A 1 685 ? 4.422 24.466 21.059 1.00 89.06 685 ARG A O 1
ATOM 5532 N N . ARG A 1 686 ? 4.967 23.136 19.338 1.00 87.50 686 ARG A N 1
ATOM 5533 C CA . ARG A 1 686 ? 6.216 23.854 19.030 1.00 87.50 686 ARG A CA 1
ATOM 5534 C C . ARG A 1 686 ? 5.956 25.269 18.510 1.00 87.50 686 ARG A C 1
ATOM 5536 O O . ARG A 1 686 ? 6.730 26.164 18.823 1.00 87.50 686 ARG A O 1
ATOM 5543 N N . GLY A 1 687 ? 4.896 25.466 17.723 1.00 84.25 687 GLY A N 1
ATOM 5544 C CA . GLY A 1 687 ? 4.513 26.785 17.207 1.00 84.25 687 GLY A CA 1
ATOM 5545 C C . GLY A 1 687 ? 3.727 27.643 18.205 1.00 84.25 687 GLY A C 1
ATOM 5546 O O . GLY A 1 687 ? 3.875 28.860 18.223 1.00 84.25 687 GLY A O 1
ATOM 5547 N N . SER A 1 688 ? 2.891 27.021 19.035 1.00 87.19 688 SER A N 1
ATOM 5548 C CA . SER A 1 688 ? 2.072 27.666 20.063 1.00 87.19 688 SER A CA 1
ATOM 5549 C C . SER A 1 688 ? 1.930 26.707 21.254 1.00 87.19 688 SER A C 1
ATOM 5551 O O . SER A 1 688 ? 1.102 25.796 21.190 1.00 87.19 688 SER A O 1
ATOM 5553 N N . PRO A 1 689 ? 2.724 26.873 22.332 1.00 85.69 689 PRO A N 1
ATOM 5554 C CA . PRO A 1 689 ? 2.734 25.951 23.475 1.00 85.69 689 PRO A CA 1
ATOM 5555 C C . PRO A 1 689 ? 1.347 25.700 24.080 1.00 85.69 689 PRO A C 1
ATOM 5557 O O . PRO A 1 689 ? 0.989 24.548 24.348 1.00 85.69 689 PRO A O 1
ATOM 5560 N N . ASP A 1 690 ? 0.552 26.767 24.185 1.00 86.62 690 ASP A N 1
ATOM 5561 C CA . ASP A 1 690 ? -0.815 26.764 24.719 1.00 86.62 690 ASP A CA 1
ATOM 5562 C C . ASP A 1 690 ? -1.888 26.514 23.648 1.00 86.62 690 ASP A C 1
ATOM 5564 O O . ASP A 1 690 ? -3.072 26.425 23.960 1.00 86.62 690 ASP A O 1
ATOM 5568 N N . LEU A 1 691 ? -1.490 26.332 22.382 1.00 89.50 691 LEU A N 1
ATOM 5569 C CA . LEU A 1 691 ? -2.364 26.043 21.239 1.00 89.50 691 LEU A CA 1
ATOM 5570 C C . LEU A 1 691 ? -3.428 27.133 20.963 1.00 89.50 691 LEU A C 1
ATOM 5572 O O . LEU A 1 691 ? -4.494 26.838 20.427 1.00 89.50 691 LEU A O 1
ATOM 5576 N N . ASP A 1 692 ? -3.189 28.393 21.331 1.00 87.19 692 ASP A N 1
ATOM 5577 C CA . ASP A 1 692 ? -4.171 29.497 21.228 1.00 87.19 692 ASP A CA 1
ATOM 5578 C C . ASP A 1 692 ? -4.611 29.812 19.803 1.00 87.19 692 ASP A C 1
ATOM 5580 O O . ASP A 1 692 ? -5.772 30.128 19.554 1.00 87.19 692 ASP A O 1
ATOM 5584 N N . ASN A 1 693 ? -3.703 29.631 18.850 1.00 87.69 693 ASN A N 1
ATOM 5585 C CA . ASN A 1 693 ? -3.974 29.864 17.436 1.00 87.69 693 ASN A CA 1
ATOM 5586 C C . ASN A 1 693 ? -4.508 28.619 16.713 1.00 87.69 693 ASN A C 1
ATOM 5588 O O . ASN A 1 693 ? -4.509 28.597 15.480 1.00 87.69 693 ASN A O 1
ATOM 5592 N N . PHE A 1 694 ? -4.912 27.580 17.450 1.00 91.62 694 PHE A N 1
ATOM 5593 C CA . PHE A 1 694 ? -5.367 26.311 16.891 1.00 91.62 694 PHE A CA 1
ATOM 5594 C C . PHE A 1 694 ? -6.806 25.985 17.278 1.00 91.62 694 PHE A C 1
ATOM 5596 O O . PHE A 1 694 ? -7.230 26.151 18.420 1.00 91.62 694 PHE A O 1
ATOM 5603 N N . VAL A 1 695 ? -7.524 25.433 16.307 1.00 92.62 695 VAL A N 1
ATOM 5604 C CA . VAL A 1 695 ? -8.814 24.769 16.474 1.00 92.62 695 VAL A CA 1
ATOM 5605 C C . VAL A 1 695 ? -8.578 23.267 16.358 1.00 92.62 695 VAL A C 1
ATOM 5607 O O . VAL A 1 695 ? -7.823 22.820 15.490 1.00 92.62 695 VAL A O 1
ATOM 5610 N N . VAL A 1 696 ? -9.212 22.488 17.233 1.00 95.25 696 VAL A N 1
ATOM 5611 C CA . VAL A 1 696 ? -9.154 21.024 17.187 1.00 95.25 696 VAL A CA 1
ATOM 5612 C C . VAL A 1 696 ? -10.414 20.506 16.506 1.00 95.25 696 VAL A C 1
ATOM 5614 O O . VAL A 1 696 ? -11.518 20.739 16.993 1.00 95.25 696 VAL A O 1
ATOM 5617 N N . LEU A 1 697 ? -10.245 19.800 15.392 1.00 95.25 697 LEU A N 1
ATOM 5618 C CA . LEU A 1 697 ? -11.323 19.135 14.667 1.00 95.25 697 LEU A CA 1
ATOM 5619 C C . LEU A 1 697 ? -11.347 17.644 15.029 1.00 95.25 697 LEU A C 1
ATOM 5621 O O . LEU A 1 697 ? -10.327 16.972 14.898 1.00 95.25 697 LEU A O 1
ATOM 5625 N N . GLU A 1 698 ? -12.498 17.138 15.472 1.00 96.25 698 GLU A N 1
ATOM 5626 C CA . GLU A 1 698 ? -12.739 15.720 15.792 1.00 96.25 698 GLU A CA 1
ATOM 5627 C C . GLU A 1 698 ? -13.431 15.038 14.598 1.00 96.25 698 GLU A C 1
ATOM 5629 O O . GLU A 1 698 ? -14.527 15.447 14.189 1.00 96.25 698 GLU A O 1
ATOM 5634 N N . GLN A 1 699 ? -12.782 14.026 14.011 1.00 95.88 699 GLN A N 1
ATOM 5635 C CA . GLN A 1 699 ? -13.301 13.306 12.841 1.00 95.88 699 GLN A CA 1
ATOM 5636 C C . GLN A 1 699 ? -14.187 12.115 13.211 1.00 95.88 699 GLN A C 1
ATOM 5638 O O . GLN A 1 699 ? -15.145 11.829 12.491 1.00 95.88 699 GLN A O 1
ATOM 5643 N N . TYR A 1 700 ? -13.879 11.418 14.303 1.00 95.75 700 TYR A N 1
ATOM 5644 C CA . TYR A 1 700 ? -14.619 10.249 14.765 1.00 95.75 700 TYR A CA 1
ATOM 5645 C C . TYR A 1 700 ? -15.059 10.437 16.211 1.00 95.75 700 TYR A C 1
ATOM 5647 O O . TYR A 1 700 ? -14.321 10.934 17.056 1.00 95.75 700 TYR A O 1
ATOM 5655 N N . ARG A 1 701 ? -16.283 10.007 16.529 1.00 93.12 701 ARG A N 1
ATOM 5656 C CA . ARG A 1 701 ? -16.699 9.938 17.933 1.00 93.12 701 ARG A CA 1
ATOM 5657 C C . ARG A 1 701 ? -15.949 8.796 18.602 1.00 93.12 701 ARG A C 1
ATOM 5659 O O . ARG A 1 701 ? -15.831 7.713 18.027 1.00 93.12 701 ARG A O 1
ATOM 5666 N N . ILE A 1 702 ? -15.500 9.000 19.838 1.00 90.00 702 ILE A N 1
ATOM 5667 C CA . ILE A 1 702 ? -14.779 7.953 20.568 1.00 90.00 702 ILE A CA 1
ATOM 5668 C C . ILE A 1 702 ? -15.638 6.690 20.734 1.00 90.00 702 ILE A C 1
ATOM 5670 O O . ILE A 1 702 ? -15.126 5.577 20.639 1.00 90.00 702 ILE A O 1
ATOM 5674 N N . GLU A 1 703 ? -16.956 6.849 20.883 1.00 91.62 703 GLU A N 1
ATOM 5675 C CA . GLU A 1 703 ? -17.910 5.743 20.960 1.00 91.62 703 GLU A CA 1
ATOM 5676 C C . GLU A 1 703 ? -17.950 4.925 19.662 1.00 91.62 703 GLU A C 1
ATOM 5678 O O . GLU A 1 703 ? -18.078 3.704 19.717 1.00 91.62 703 GLU A O 1
ATOM 5683 N N . GLU A 1 704 ? -17.800 5.570 18.499 1.00 93.44 704 GLU A N 1
ATOM 5684 C CA . GLU A 1 704 ? -17.724 4.885 17.203 1.00 93.44 704 GLU A CA 1
ATOM 5685 C C . GLU A 1 704 ? -16.451 4.036 17.122 1.00 93.44 704 GLU A C 1
ATOM 5687 O O . GLU A 1 704 ? -16.506 2.858 16.768 1.00 93.44 704 GLU A O 1
ATOM 5692 N N . LEU A 1 705 ? -15.304 4.606 17.506 1.00 94.69 705 LEU A N 1
ATOM 5693 C CA . LEU A 1 705 ? -14.030 3.887 17.515 1.00 94.69 705 LEU A CA 1
ATOM 5694 C C . LEU A 1 705 ? -14.063 2.698 18.487 1.00 94.69 705 LEU A C 1
ATOM 5696 O O . LEU A 1 705 ? -13.583 1.613 18.162 1.00 94.69 705 LEU A O 1
ATOM 5700 N N . MET A 1 706 ? -14.679 2.859 19.658 1.00 91.88 706 MET A N 1
ATOM 5701 C CA . MET A 1 706 ? -14.865 1.765 20.615 1.00 91.88 706 MET A CA 1
ATOM 5702 C C . MET A 1 706 ? -15.763 0.658 20.058 1.00 91.88 706 MET A C 1
ATOM 5704 O O . MET A 1 706 ? -15.419 -0.513 20.182 1.00 91.88 706 MET A O 1
ATOM 5708 N N . GLN A 1 707 ? -16.865 1.005 19.389 1.00 94.38 707 GLN A N 1
ATOM 5709 C CA . GLN A 1 707 ? -17.746 0.017 18.761 1.00 94.38 707 GLN A CA 1
ATOM 5710 C C . GLN A 1 707 ? -17.039 -0.766 17.653 1.00 94.38 707 GLN A C 1
ATOM 5712 O O . GLN A 1 707 ? -17.141 -1.991 17.619 1.00 94.38 707 GLN A O 1
ATOM 5717 N N . VAL A 1 708 ? -16.300 -0.084 16.771 1.00 96.69 708 VAL A N 1
ATOM 5718 C CA . VAL A 1 708 ? -15.514 -0.742 15.714 1.00 96.69 708 VAL A CA 1
ATOM 5719 C C . VAL A 1 708 ? -14.458 -1.656 16.329 1.00 96.69 708 VAL A C 1
ATOM 5721 O O . VAL A 1 708 ? -14.303 -2.797 15.893 1.00 96.69 708 VAL A O 1
ATOM 5724 N N . TYR A 1 709 ? -13.763 -1.183 17.369 1.00 95.62 709 TYR A N 1
ATOM 5725 C CA . TYR A 1 709 ? -12.810 -2.002 18.103 1.00 95.62 709 TYR A CA 1
ATOM 5726 C C . TYR A 1 709 ? -13.492 -3.250 18.662 1.00 95.62 709 TYR A C 1
ATOM 5728 O O . TYR A 1 709 ? -13.051 -4.345 18.336 1.00 95.62 709 TYR A O 1
ATOM 5736 N N . ASP A 1 710 ? -14.569 -3.123 19.435 1.00 90.31 710 ASP A N 1
ATOM 5737 C CA . ASP A 1 710 ? -15.248 -4.247 20.094 1.00 90.31 710 ASP A CA 1
ATOM 5738 C C . ASP A 1 710 ? -15.816 -5.264 19.086 1.00 90.31 710 ASP A C 1
ATOM 5740 O O . ASP A 1 710 ? -15.726 -6.473 19.305 1.00 90.31 710 ASP A O 1
ATOM 5744 N N . GLN A 1 711 ? -16.355 -4.793 17.955 1.00 95.06 711 GLN A N 1
ATOM 5745 C CA . GLN A 1 711 ? -16.918 -5.646 16.901 1.00 95.06 711 GLN A CA 1
ATOM 5746 C C . GLN A 1 711 ? -15.852 -6.391 16.091 1.00 95.06 711 GLN A C 1
ATOM 5748 O O . GLN A 1 711 ? -16.125 -7.486 15.586 1.00 95.06 711 GLN A O 1
ATOM 5753 N N . PHE A 1 712 ? -14.642 -5.835 15.975 1.00 95.88 712 PHE A N 1
ATOM 5754 C CA . PHE A 1 712 ? -13.548 -6.485 15.265 1.00 95.88 712 PHE A CA 1
ATOM 5755 C C . PHE A 1 712 ? -13.068 -7.713 16.046 1.00 95.88 712 PHE A C 1
ATOM 5757 O O . PHE A 1 712 ? -12.281 -7.625 16.992 1.00 95.88 712 PHE A O 1
ATOM 5764 N N . THR A 1 713 ? -13.573 -8.878 15.654 1.00 93.88 713 THR A N 1
ATOM 5765 C CA . THR A 1 713 ? -13.332 -10.172 16.295 1.00 93.88 713 THR A CA 1
ATOM 5766 C C . THR A 1 713 ? -12.819 -11.176 15.271 1.00 93.88 713 THR A C 1
ATOM 5768 O O . THR A 1 713 ? -13.113 -11.071 14.079 1.00 93.88 713 THR A O 1
ATOM 5771 N N . LEU A 1 714 ? -12.024 -12.138 15.739 1.00 93.00 714 LEU A N 1
ATOM 5772 C CA . LEU A 1 714 ? -11.524 -13.221 14.902 1.00 93.00 714 LEU A CA 1
ATOM 5773 C C . LEU A 1 714 ? -12.693 -14.077 14.407 1.00 93.00 714 LEU A C 1
ATOM 5775 O O . LEU A 1 714 ? -13.513 -14.537 15.206 1.00 93.00 714 LEU A O 1
ATOM 5779 N N . VAL A 1 715 ? -12.742 -14.327 13.102 1.00 91.38 715 VAL A N 1
ATOM 5780 C CA . VAL A 1 715 ? -13.741 -15.211 12.498 1.00 91.38 715 VAL A CA 1
ATOM 5781 C C . VAL A 1 715 ? -13.166 -16.620 12.387 1.00 91.38 715 VAL A C 1
ATOM 5783 O O . VAL A 1 715 ? -12.032 -16.797 11.958 1.00 91.38 715 VAL A O 1
ATOM 5786 N N . SER A 1 716 ? -13.936 -17.624 12.806 1.00 78.44 716 SER A N 1
ATOM 5787 C CA . SER A 1 716 ? -13.591 -19.035 12.590 1.00 78.44 716 SER A CA 1
ATOM 5788 C C . SER A 1 716 ? -13.777 -19.375 11.110 1.00 78.44 716 SER A C 1
ATOM 5790 O O . SER A 1 716 ? -14.837 -19.047 10.572 1.00 78.44 716 SER A O 1
ATOM 5792 N N . ASP A 1 717 ? -12.777 -20.002 10.485 1.00 54.59 717 ASP A N 1
ATOM 5793 C CA . ASP A 1 717 ? -12.904 -20.569 9.131 1.00 54.59 717 ASP A CA 1
ATOM 5794 C C . ASP A 1 717 ? -13.981 -21.667 9.054 1.00 54.59 717 ASP A C 1
ATOM 5796 O O . ASP A 1 717 ? -14.126 -22.442 10.036 1.00 54.59 717 ASP A O 1
#

Secondary structure (DSSP, 8-state):
-HHHHHHHHHHHHHHHHHHHHHHHHHHTTT---HHHHHHHHHHHHHTT-HHHHHHHHHHHHHH-TTGGG-HHHHHHHHHHHHHTT-HHHHHHHHHHHHHH-TT-TTHHHHHHHHHHHHHHTT-HHHHHHHHHHHHH--S--SS-HHHHGGGS-SS-HHHHHHHHHHHHTSTT--HHHHHHHHHHHHHHHHH-GGGS-SSS-SHHHHHHHHHHHHH-TT-HHHHHHHHHHHTTS-------S-TTSPPP-PPPPPSSPPPGGGSSPPPPEEE--SHHHHT-HHHHHHHH-TT-SEEEEETHHHHHT--GGGGSHHHHHHH-TT-EEEEEEEE---TT--B-TTSSSB-SB---EEEEEEHHHHHHHHHHHHHHHHHHHHHHHHHHHH----TTSGGG---PPPPEEEEEEEEE---HHHHHHHHHHHTTS-GGGSSS-TT-GGGGS-S--TTTTS-EEEE--TT-EEEEE--GGG-EEEEE---SS-EEEEEE-GGGHHHHHHHHHHTT--TTTS-B---HHHHHHTT---EEEEE-TTPEEEEPTT-EEEEEESSS----EEE--SSHHHHHHHHHHHHHHHHHT---SS-HHHHHHHHHHH-----HHHHHHHHHHHHHHHHHHHHHHHHHHHTT--EEE----TTPPPEE-TTT--EE-SEEEEEHHHHHTT---EE-HHHHHHH-TT-TTEEEEE-S-HHHHHHHHHH--PPP-

Radius of gyration: 33.68 Å; ch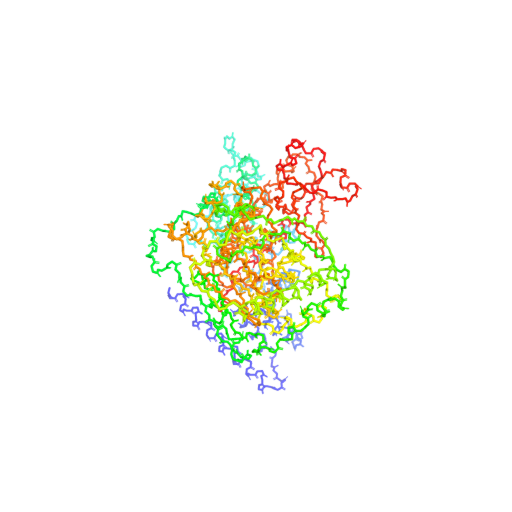ains: 1; bounding box: 100×66×95 Å

Sequence (717 aa):
HRLQEDGARTKALLLKAVNCYEALILKAEGKVEPDVFCQLAHFHLLLKDYHKALSAYQKYFSLEPDHWKNAAFLYGLGMVYFHYNAFQWAAKAFQEVLYIDPGFSKAKEIHLRLGLIFKVNTDYESSLKHLRLALIHSGPCTLSKATSKFFFVHKKYKAAKEAYESVLQTENLPAHVKATTLQQLGWMHHTVEQFRDKGSKDSYAIQCLQKSIEADPNSGQSWYFLGRNLGKEGLLSSSILLDKCPPPRPPPPPSLPLSKDKLNPPTPSIYLENKRDAFYPPLHQFCTNPANPVTVIRGLAGALKLDLGLFSTKTLVEANPEHLVEVRTQLAQPRDENWDQIGSRKMWRCESSRSHTTILKYAQYQASSFQESLKEESEKKKEMETETCSSDSMMRRRRGPLKHIKFGTNIDLSDEKKWKQQLLELSKLPAFARVVSAGNLLSHVGHTILGMNTVQLYMKVPGSRTPGHQENNNFCSVNINIGPGDCEWFAVPEPYWGVINDFCEKNNINFLMGSWWPNLEDLYECKVPVYRFIQRPGDLVWLNTGTVHWVQAIGWCNNTWNVGPPTAHQYKLAVERYEWNKLQGVKSIVPMIHLSWNMARNIKVSDQKLFEMIKYCLLRTLKQCQIQRELLLAAGKELVWHGRTQNEPAHYCSICEVEVFDLLLVTSESNSKKTYVVQCQDCARRGSPDLDNFVVLEQYRIEELMQVYDQFTLVSD